Protein AF-A0A931VEQ5-F1 (afdb_monomer_lite)

Sequence (515 aa):
MERFIAGMHPSVLPKEAPDNIVVTPTMNRWKNGHGVGPLPTLLTTTQAALSREGIGQNTWMLVADASNQPDSSQLREDALGQMGQFEQPARMFFMTPETQAQVAQEIAERTGIRREIVNAILLNNGYASQRMKLDMVAGGLVLANGRSFGVLTADDDTEVREKAVFVKEDKLPIGLKRKPNSQTLFQEDLSDDAFETRPNRIGAFFEDLGKTVGEIRESDPGFRVTQTFKDTMHGELEHAREGQPAQFEVTHADEEDMPNADQARVIAKTATKHGVPDYRTVRIAYANFRLHFPEEEVPITSYPSGENKPFAFQKGNTNVDSAAFSRHSDDRTILLPWWYVSSLDISQANPLGTVNAHYRADNELLPVLLDVVAQKTGVQYLYMGGIDTQIYHNRARSGYRPGLHEQAAASLVGNIAALEASRRLSYDPQSGQFHMERVDEAIYEAPLGHAQSVYEELHGLMGVCNEEKGALDKARQVSTDPDQIAKIDLKVMQFADISRSIEQKLGGKDNYVGF

pLDDT: mean 75.64, std 14.81, range [25.3, 97.56]

Structure (mmCIF, N/CA/C/O backbone):
data_AF-A0A931VEQ5-F1
#
_entry.id   AF-A0A931VEQ5-F1
#
loop_
_atom_site.group_PDB
_atom_site.id
_atom_site.type_symbol
_atom_site.label_atom_id
_atom_site.label_alt_id
_atom_site.label_comp_id
_atom_site.label_asym_id
_atom_site.label_entity_id
_atom_site.label_seq_id
_atom_site.pdbx_PDB_ins_code
_atom_site.Cartn_x
_atom_site.Cartn_y
_atom_site.Cartn_z
_atom_site.occupancy
_atom_site.B_iso_or_equiv
_atom_site.auth_seq_id
_atom_site.auth_comp_id
_atom_site.auth_asym_id
_atom_site.auth_atom_id
_atom_site.pdbx_PDB_model_num
ATOM 1 N N . MET A 1 1 ? -5.923 39.665 2.874 1.00 29.75 1 MET A N 1
ATOM 2 C CA . MET A 1 1 ? -6.361 38.340 2.397 1.00 29.75 1 MET A CA 1
ATOM 3 C C . MET A 1 1 ? -5.094 37.530 2.195 1.00 29.75 1 MET A C 1
ATOM 5 O O . MET A 1 1 ? -4.386 37.737 1.216 1.00 29.75 1 MET A O 1
ATOM 9 N N . GLU A 1 2 ? -4.702 36.803 3.238 1.00 25.30 2 GLU A N 1
ATOM 10 C CA . GLU A 1 2 ? -3.407 36.124 3.329 1.00 25.30 2 GLU A CA 1
ATOM 11 C C . GLU A 1 2 ? -3.348 34.963 2.335 1.00 25.30 2 GLU A C 1
ATOM 13 O O . GLU A 1 2 ? -4.279 34.170 2.215 1.00 25.30 2 GLU A O 1
ATOM 18 N N . ARG A 1 3 ? -2.257 34.923 1.568 1.00 26.02 3 ARG A N 1
ATOM 19 C CA . ARG A 1 3 ? -1.963 33.894 0.573 1.00 26.02 3 ARG A CA 1
ATOM 20 C C . ARG A 1 3 ? -1.601 32.614 1.318 1.00 26.02 3 ARG A C 1
ATOM 22 O O . ARG A 1 3 ? -0.512 32.532 1.877 1.00 26.02 3 ARG A O 1
ATOM 29 N N . PHE A 1 4 ? -2.491 31.632 1.332 1.00 34.88 4 PHE A N 1
ATOM 30 C CA . PHE A 1 4 ? -2.165 30.312 1.862 1.00 34.88 4 PHE A CA 1
ATOM 31 C C . PHE A 1 4 ? -1.405 29.531 0.779 1.00 34.88 4 PHE A C 1
ATOM 33 O O . PHE A 1 4 ? -1.995 28.890 -0.084 1.00 34.88 4 PHE A O 1
ATOM 40 N N . ILE A 1 5 ? -0.077 29.665 0.772 1.00 40.09 5 ILE A N 1
ATOM 41 C CA . ILE A 1 5 ? 0.815 28.662 0.176 1.00 40.09 5 ILE A CA 1
ATOM 42 C C . ILE A 1 5 ? 0.744 27.451 1.110 1.00 40.09 5 ILE A C 1
ATOM 44 O O . ILE A 1 5 ? 0.724 27.643 2.327 1.00 40.09 5 ILE A O 1
ATOM 48 N N . ALA A 1 6 ? 0.656 26.236 0.559 1.00 40.50 6 ALA A N 1
ATOM 49 C CA . ALA A 1 6 ? 0.664 24.987 1.318 1.00 40.50 6 ALA A CA 1
ATOM 50 C C . ALA A 1 6 ? 1.651 25.076 2.498 1.00 40.50 6 ALA A C 1
ATOM 52 O O . ALA A 1 6 ? 2.837 25.338 2.300 1.00 40.50 6 ALA A O 1
ATOM 53 N N . GLY A 1 7 ? 1.111 24.978 3.717 1.00 41.19 7 GLY A N 1
ATOM 54 C CA . GLY A 1 7 ? 1.764 25.421 4.946 1.00 41.19 7 GLY A CA 1
ATOM 55 C C . GLY A 1 7 ? 3.203 24.930 5.092 1.00 41.19 7 GLY A C 1
ATOM 56 O O . GLY A 1 7 ? 3.471 23.732 5.042 1.00 41.19 7 GLY A O 1
ATOM 57 N N . MET A 1 8 ? 4.122 25.873 5.304 1.00 39.72 8 MET A N 1
ATOM 58 C CA . MET A 1 8 ? 5.509 25.587 5.653 1.00 39.72 8 MET A CA 1
ATOM 59 C C . MET A 1 8 ? 5.613 24.820 6.981 1.00 39.72 8 MET A C 1
ATOM 61 O O . MET A 1 8 ? 5.151 25.281 8.024 1.00 39.72 8 MET A O 1
ATOM 65 N N . HIS A 1 9 ? 6.278 23.666 6.885 1.00 56.09 9 HIS A N 1
ATOM 66 C CA . HIS A 1 9 ? 7.119 22.958 7.856 1.00 56.09 9 HIS A CA 1
ATOM 67 C C . HIS A 1 9 ? 7.232 23.537 9.282 1.00 56.09 9 HIS A C 1
ATOM 69 O O . HIS A 1 9 ? 8.084 24.395 9.530 1.00 56.09 9 HIS A O 1
ATOM 75 N N . PRO A 1 10 ? 6.571 22.950 10.293 1.00 47.09 10 PRO A N 1
ATOM 76 C CA . PRO A 1 10 ? 7.248 22.781 11.564 1.00 47.09 10 PRO A CA 1
ATOM 77 C C . PRO A 1 10 ? 8.293 21.663 11.416 1.00 47.09 10 PRO A C 1
ATOM 79 O O . PRO A 1 10 ? 7.994 20.567 10.949 1.00 47.09 10 PRO A O 1
ATOM 82 N N . SER A 1 11 ? 9.516 21.927 11.872 1.00 49.75 11 SER A N 1
ATOM 83 C CA . SER A 1 11 ? 10.541 20.909 12.163 1.00 49.75 11 SER A CA 1
ATOM 84 C C . SER A 1 11 ? 10.162 20.001 13.343 1.00 49.75 11 SER A C 1
ATOM 86 O O . SER A 1 11 ? 10.946 19.156 13.760 1.00 49.75 11 SER A O 1
ATOM 88 N N . VAL A 1 12 ? 8.974 20.208 13.914 1.00 55.84 12 VAL A N 1
ATOM 89 C CA . VAL A 1 12 ? 8.484 19.593 15.142 1.00 55.84 12 VAL A CA 1
ATOM 90 C C . VAL A 1 12 ? 7.266 18.757 14.792 1.00 55.84 12 VAL A C 1
ATOM 92 O O . VAL A 1 12 ? 6.316 19.263 14.185 1.00 55.84 12 VAL A O 1
ATOM 95 N N . LEU A 1 13 ? 7.282 17.491 15.206 1.00 59.69 13 LEU A N 1
ATOM 96 C CA . LEU A 1 13 ? 6.122 16.624 15.082 1.00 59.69 13 LEU A CA 1
ATOM 97 C C . LEU A 1 13 ? 4.977 17.246 15.896 1.00 59.69 13 LEU A C 1
ATOM 99 O O . LEU A 1 13 ? 5.152 17.490 17.099 1.00 59.69 13 LEU A O 1
ATOM 103 N N . PRO A 1 14 ? 3.814 17.552 15.295 1.00 63.94 14 PRO A N 1
ATOM 104 C CA . PRO A 1 14 ? 2.828 18.340 16.007 1.00 63.94 14 PRO A CA 1
ATOM 105 C C . PRO A 1 14 ? 2.303 17.570 17.220 1.00 63.94 14 PRO A C 1
ATOM 107 O O . PRO A 1 14 ? 2.314 16.338 17.269 1.00 63.94 14 PRO A O 1
ATOM 110 N N . LYS A 1 15 ? 1.914 18.321 18.251 1.00 66.94 15 LYS A N 1
ATOM 111 C CA . LYS A 1 15 ? 1.578 17.730 19.547 1.00 66.94 15 LYS A CA 1
ATOM 112 C C . LYS A 1 15 ? 0.273 16.942 19.475 1.00 66.94 15 LYS A C 1
ATOM 114 O O . LYS A 1 15 ? 0.277 15.801 19.905 1.00 66.94 15 LYS A O 1
ATOM 119 N N . GLU A 1 16 ? -0.764 17.507 18.856 1.00 72.69 16 GLU A N 1
ATOM 120 C CA . GLU A 1 16 ? -2.120 16.941 18.800 1.00 72.69 16 GLU A CA 1
ATOM 121 C C . GLU A 1 16 ? -2.425 16.307 17.442 1.00 72.69 16 GLU A C 1
ATOM 123 O O . GLU A 1 16 ? -2.555 17.031 16.460 1.00 72.69 16 GLU A O 1
ATOM 128 N N . ALA A 1 17 ? -2.553 14.981 17.386 1.00 72.06 17 ALA A N 1
ATOM 129 C CA . ALA A 1 17 ? -2.874 14.248 16.163 1.00 72.06 17 ALA A CA 1
ATOM 130 C C . ALA A 1 17 ? -4.287 14.579 15.624 1.00 72.06 17 ALA A C 1
ATOM 132 O O . ALA A 1 17 ? -5.203 14.823 16.417 1.00 72.06 17 ALA A O 1
ATOM 133 N N . PRO A 1 18 ? -4.473 14.575 14.291 1.00 85.88 18 PRO A N 1
ATOM 134 C CA . PRO A 1 18 ? -5.771 14.734 13.638 1.00 85.88 18 PRO A CA 1
ATOM 135 C C . PRO A 1 18 ? -6.585 13.430 13.723 1.00 85.88 18 PRO A C 1
ATOM 137 O O . PRO A 1 18 ? -6.071 12.406 14.171 1.00 85.88 18 PRO A O 1
ATOM 140 N N . ASP A 1 19 ? -7.822 13.441 13.221 1.00 88.81 19 ASP A N 1
ATOM 141 C CA . ASP A 1 19 ? -8.640 12.220 13.125 1.00 88.81 19 ASP A CA 1
ATOM 142 C C . ASP A 1 19 ? -8.055 11.223 12.107 1.00 88.81 19 ASP A C 1
ATOM 144 O O . ASP A 1 19 ? -8.193 10.009 12.267 1.00 88.81 19 ASP A O 1
ATOM 148 N N . ASN A 1 20 ? -7.381 11.739 11.067 1.00 92.25 20 ASN A N 1
ATOM 149 C CA . ASN A 1 20 ? -6.807 10.943 9.985 1.00 92.25 20 ASN A CA 1
ATOM 150 C C . ASN A 1 20 ? -5.383 11.379 9.620 1.00 92.25 20 ASN A C 1
ATOM 152 O O . ASN A 1 20 ? -5.074 12.569 9.519 1.00 92.25 20 ASN A O 1
ATOM 156 N N . ILE A 1 21 ? -4.518 10.414 9.322 1.00 90.25 21 ILE A N 1
ATOM 157 C CA . ILE A 1 21 ? -3.170 10.649 8.802 1.00 90.25 21 ILE A CA 1
ATOM 158 C C . ILE A 1 21 ? -3.006 9.870 7.500 1.00 90.25 21 ILE A C 1
ATOM 160 O O . ILE A 1 21 ? -3.196 8.660 7.466 1.00 90.25 21 ILE A O 1
ATOM 164 N N . VAL A 1 22 ? -2.605 10.546 6.431 1.00 91.44 22 VAL A N 1
ATOM 165 C CA . VAL A 1 22 ? -2.104 9.917 5.208 1.00 91.44 22 VAL A CA 1
ATOM 166 C C . VAL A 1 22 ? -0.584 9.913 5.268 1.00 91.44 22 VAL A C 1
ATOM 168 O O . VAL A 1 22 ? 0.025 10.953 5.508 1.00 91.44 22 VAL A O 1
ATOM 171 N N . VAL A 1 23 ? 0.049 8.769 5.053 1.00 88.44 23 VAL A N 1
ATOM 172 C CA . VAL A 1 23 ? 1.501 8.624 5.073 1.00 88.44 23 VAL A CA 1
ATOM 173 C C . VAL A 1 23 ? 2.017 8.122 3.728 1.00 88.44 23 VAL A C 1
ATOM 175 O O . VAL A 1 23 ? 1.437 7.212 3.142 1.00 88.44 23 VAL A O 1
ATOM 178 N N . THR A 1 24 ? 3.116 8.701 3.238 1.00 88.06 24 THR A N 1
ATOM 179 C CA . THR A 1 24 ? 3.759 8.267 1.985 1.00 88.06 24 THR A CA 1
ATOM 180 C C . THR A 1 24 ? 5.290 8.274 2.093 1.00 88.06 24 THR A C 1
ATOM 182 O O . THR A 1 24 ? 5.880 9.287 2.486 1.00 88.06 24 THR A O 1
ATOM 185 N N . PRO A 1 25 ? 5.978 7.163 1.769 1.00 83.81 25 PRO A N 1
ATOM 186 C CA . PRO A 1 25 ? 7.438 7.128 1.674 1.00 83.81 25 PRO A CA 1
ATOM 187 C C . PRO A 1 25 ? 7.892 7.744 0.347 1.00 83.81 25 PRO A C 1
ATOM 189 O O . PRO A 1 25 ? 7.160 7.665 -0.630 1.00 83.81 25 PRO A O 1
ATOM 192 N N . THR A 1 26 ? 9.107 8.287 0.253 1.00 80.75 26 THR A N 1
ATOM 193 C CA . THR A 1 26 ? 9.705 8.605 -1.049 1.00 80.75 26 THR A CA 1
ATOM 194 C C . THR A 1 26 ? 11.228 8.504 -1.076 1.00 80.75 26 THR A C 1
ATOM 196 O O . THR A 1 26 ? 11.918 8.727 -0.079 1.00 80.75 26 THR A O 1
ATOM 199 N N . MET A 1 27 ? 11.747 8.177 -2.261 1.00 75.31 27 MET A N 1
ATOM 200 C CA . MET A 1 27 ? 13.168 8.151 -2.612 1.00 75.31 27 MET A CA 1
ATOM 201 C C . MET A 1 27 ? 13.360 8.912 -3.927 1.00 75.31 27 MET A C 1
ATOM 203 O O . MET A 1 27 ? 13.564 8.307 -4.979 1.00 75.31 27 MET A O 1
ATOM 207 N N . ASN A 1 28 ? 13.280 10.244 -3.874 1.00 72.88 28 ASN A N 1
ATOM 208 C CA . ASN A 1 28 ? 13.557 11.136 -5.002 1.00 72.88 28 ASN A CA 1
ATOM 209 C C . ASN A 1 28 ? 12.562 11.058 -6.181 1.00 72.88 28 ASN A C 1
ATOM 211 O O . ASN A 1 28 ? 12.965 11.012 -7.342 1.00 72.88 28 ASN A O 1
ATOM 215 N N . ARG A 1 29 ? 11.249 11.083 -5.901 1.00 77.88 29 ARG A N 1
ATOM 216 C CA . ARG A 1 29 ? 10.181 11.101 -6.930 1.00 77.88 29 ARG A CA 1
ATOM 217 C C . ARG A 1 29 ? 9.516 12.470 -7.133 1.00 77.88 29 ARG A C 1
ATOM 219 O O . ARG A 1 29 ? 8.370 12.555 -7.570 1.00 77.88 29 ARG A O 1
ATOM 226 N N . TRP A 1 30 ? 10.245 13.544 -6.835 1.00 80.31 30 TRP A N 1
ATOM 227 C CA . TRP A 1 30 ? 9.771 14.931 -6.936 1.00 80.31 30 TRP A CA 1
ATOM 228 C C . TRP A 1 30 ? 9.597 15.429 -8.378 1.00 80.31 30 TRP A C 1
ATOM 230 O O . TRP A 1 30 ? 8.644 16.148 -8.671 1.00 80.31 30 TRP A O 1
ATOM 240 N N . LYS A 1 31 ? 10.483 15.027 -9.296 1.00 75.50 31 LYS A N 1
ATOM 241 C CA . LYS A 1 31 ? 10.405 15.348 -10.730 1.00 75.50 31 LYS A CA 1
ATOM 242 C C . LYS A 1 31 ? 10.518 14.076 -11.565 1.00 75.50 31 LYS A C 1
ATOM 244 O O . LYS A 1 31 ? 11.099 13.085 -11.127 1.00 75.50 31 LYS A O 1
ATOM 249 N N . ASN A 1 32 ? 9.977 14.114 -12.775 1.00 67.56 32 ASN A N 1
ATOM 250 C CA . ASN A 1 32 ? 10.317 13.171 -13.837 1.00 67.56 32 ASN A CA 1
ATOM 251 C C . ASN A 1 32 ? 11.046 13.934 -14.959 1.00 67.56 32 ASN A C 1
ATOM 253 O O . ASN A 1 32 ? 11.081 15.165 -14.954 1.00 67.56 32 ASN A O 1
ATOM 257 N N . GLY A 1 33 ? 11.640 13.229 -15.927 1.00 58.75 33 GLY A N 1
ATOM 258 C CA . GLY A 1 33 ? 12.367 13.846 -17.052 1.00 58.75 33 GLY A CA 1
ATOM 259 C C . GLY A 1 33 ? 11.542 14.812 -17.924 1.00 58.75 33 GLY A C 1
ATOM 260 O O . GLY A 1 33 ? 12.088 15.401 -18.853 1.00 58.75 33 GLY A O 1
ATOM 261 N N . HIS A 1 34 ? 10.250 14.988 -17.626 1.00 57.41 34 HIS A N 1
ATOM 262 C CA . HIS A 1 34 ? 9.291 15.809 -18.359 1.00 57.41 34 HIS A CA 1
ATOM 263 C C . HIS A 1 34 ? 8.546 16.836 -17.477 1.00 57.41 34 HIS A C 1
ATOM 265 O O . HIS A 1 34 ? 7.649 17.509 -17.979 1.00 57.41 34 HIS A O 1
ATOM 271 N N . GLY A 1 35 ? 8.895 16.990 -16.190 1.00 70.69 35 GLY A N 1
ATOM 272 C CA . GLY A 1 35 ? 8.219 17.911 -15.268 1.00 70.69 35 GLY A CA 1
ATOM 273 C C . GLY A 1 35 ? 7.919 17.309 -13.891 1.00 70.69 35 GLY A C 1
ATOM 274 O O . GLY A 1 35 ? 8.817 16.807 -13.211 1.00 70.69 35 GLY A O 1
ATOM 275 N N . VAL A 1 36 ? 6.662 17.426 -13.451 1.00 76.56 36 VAL A N 1
ATOM 276 C CA . VAL A 1 36 ? 6.178 17.000 -12.125 1.00 76.56 36 VAL A CA 1
ATOM 277 C C . VAL A 1 36 ? 6.292 15.484 -11.958 1.00 76.56 36 VAL A C 1
ATOM 279 O O . VAL A 1 36 ? 5.855 14.726 -12.820 1.00 76.56 36 VAL A O 1
ATOM 282 N N . GLY A 1 37 ? 6.891 15.035 -10.852 1.00 79.50 37 GLY A N 1
ATOM 283 C CA . GLY A 1 37 ? 7.086 13.614 -10.571 1.00 79.50 37 GLY A CA 1
ATOM 284 C C . GLY A 1 37 ? 5.845 12.890 -10.015 1.00 79.50 37 GLY A C 1
ATOM 285 O O . GLY A 1 37 ? 4.803 13.508 -9.769 1.00 79.50 37 GLY A O 1
ATOM 286 N N . PRO A 1 38 ? 5.954 11.569 -9.780 1.00 84.25 38 PRO A N 1
ATOM 287 C CA . PRO A 1 38 ? 4.880 10.759 -9.196 1.00 84.25 38 PRO A CA 1
ATOM 288 C C . PRO A 1 38 ? 4.423 11.225 -7.805 1.00 84.25 38 PRO A C 1
ATOM 290 O O . PRO A 1 38 ? 3.223 11.340 -7.568 1.00 84.25 38 PRO A O 1
ATOM 293 N N . LEU A 1 39 ? 5.351 11.599 -6.915 1.00 86.25 39 LEU A N 1
ATOM 294 C CA . LEU A 1 39 ? 4.993 12.004 -5.552 1.00 86.25 39 LEU A CA 1
ATOM 295 C C . LEU A 1 39 ? 4.109 13.264 -5.527 1.00 86.25 39 LEU A C 1
ATOM 297 O O . LEU A 1 39 ? 3.050 13.224 -4.907 1.00 86.25 39 LEU A O 1
ATOM 301 N N . PRO A 1 40 ? 4.453 14.382 -6.197 1.00 88.12 40 PRO A N 1
ATOM 302 C CA . PRO A 1 40 ? 3.549 15.531 -6.233 1.00 88.12 40 PRO A CA 1
ATOM 303 C C . PRO A 1 40 ? 2.182 15.219 -6.859 1.00 88.12 40 PRO A C 1
ATOM 305 O O . PRO A 1 40 ? 1.187 15.835 -6.477 1.00 88.12 40 PRO A O 1
ATOM 308 N N . THR A 1 41 ? 2.112 14.257 -7.786 1.00 88.56 41 THR A N 1
ATOM 309 C CA . THR A 1 41 ? 0.844 13.785 -8.367 1.00 88.56 41 THR A CA 1
ATOM 310 C C . THR A 1 41 ? -0.006 13.078 -7.310 1.00 88.56 41 THR A C 1
ATOM 312 O O . THR A 1 41 ? -1.176 13.431 -7.133 1.00 88.56 41 THR A O 1
ATOM 315 N N . LEU A 1 42 ? 0.585 12.166 -6.528 1.00 90.75 42 LEU A N 1
ATOM 316 C CA . LEU A 1 42 ? -0.069 11.563 -5.362 1.00 90.75 42 LEU A CA 1
ATOM 317 C C . LEU A 1 42 ? -0.570 12.637 -4.391 1.00 90.75 42 LEU A C 1
ATOM 319 O O . LEU A 1 42 ? -1.738 12.624 -4.000 1.00 90.75 42 LEU A O 1
ATOM 323 N N . LEU A 1 43 ? 0.301 13.578 -4.009 1.00 91.19 43 LEU A N 1
ATOM 324 C CA . LEU A 1 43 ? -0.033 14.624 -3.041 1.00 91.19 43 LEU A CA 1
ATOM 325 C C . LEU A 1 43 ? -1.200 15.485 -3.538 1.00 91.19 43 LEU A C 1
ATOM 327 O O . LEU A 1 43 ? -2.142 15.741 -2.793 1.00 91.19 43 LEU A O 1
ATOM 331 N N . THR A 1 44 ? -1.173 15.884 -4.810 1.00 91.81 44 THR A N 1
ATOM 332 C CA . THR A 1 44 ? -2.212 16.714 -5.438 1.00 91.81 44 THR A CA 1
ATOM 333 C C . THR A 1 44 ? -3.548 15.984 -5.510 1.00 91.81 44 THR A C 1
ATOM 335 O O . THR A 1 44 ? -4.575 16.534 -5.116 1.00 91.81 44 THR A O 1
ATOM 338 N N . THR A 1 45 ? -3.548 14.742 -5.994 1.00 93.19 45 THR A N 1
ATOM 339 C CA . THR A 1 45 ? -4.779 13.954 -6.162 1.00 93.19 45 THR A CA 1
ATOM 340 C C . THR A 1 45 ? -5.403 13.581 -4.817 1.00 93.19 45 THR A C 1
ATOM 342 O O . THR A 1 45 ? -6.619 13.678 -4.649 1.00 93.19 45 THR A O 1
ATOM 345 N N . THR A 1 46 ? -4.573 13.282 -3.817 1.00 93.75 46 THR A N 1
ATOM 346 C CA . THR A 1 46 ? -5.008 13.043 -2.437 1.00 93.75 46 THR A CA 1
ATOM 347 C C . THR A 1 46 ? -5.599 14.302 -1.803 1.00 93.75 46 THR A C 1
ATOM 349 O O . THR A 1 46 ? -6.706 14.248 -1.274 1.00 93.75 46 THR A O 1
ATOM 352 N N . GLN A 1 47 ? -4.924 15.454 -1.902 1.00 93.12 47 GLN A N 1
ATOM 353 C CA . GLN A 1 47 ? -5.447 16.735 -1.405 1.00 93.12 47 GLN A CA 1
ATOM 354 C C . GLN A 1 47 ? -6.788 17.100 -2.048 1.00 93.12 47 GLN A C 1
ATOM 356 O O . GLN A 1 47 ? -7.717 17.522 -1.354 1.00 93.12 47 GLN A O 1
ATOM 361 N N . ALA A 1 48 ? -6.912 16.893 -3.362 1.00 93.19 48 ALA A N 1
ATOM 362 C CA . ALA A 1 48 ? -8.154 17.115 -4.093 1.00 93.19 48 ALA A CA 1
ATOM 363 C C . ALA A 1 48 ? -9.283 16.210 -3.578 1.00 93.19 48 ALA A C 1
ATOM 365 O O . ALA A 1 48 ? -10.399 16.683 -3.366 1.00 93.19 48 ALA A O 1
ATOM 366 N N . ALA A 1 49 ? -8.998 14.923 -3.353 1.00 93.75 49 ALA A N 1
ATOM 367 C CA . ALA A 1 49 ? -9.971 13.972 -2.827 1.00 93.75 49 ALA A CA 1
ATOM 368 C C . ALA A 1 49 ? -10.410 14.322 -1.395 1.00 93.75 49 ALA A C 1
ATOM 370 O O . ALA A 1 49 ? -11.607 14.429 -1.135 1.00 93.75 49 ALA A O 1
ATOM 371 N N . LEU A 1 50 ? -9.457 14.603 -0.500 1.00 94.19 50 LEU A N 1
ATOM 372 C CA . LEU A 1 50 ? -9.731 15.008 0.884 1.00 94.19 50 LEU A CA 1
ATOM 373 C C . LEU A 1 50 ? -10.553 16.303 0.958 1.00 94.19 50 LEU A C 1
ATOM 375 O O . LEU A 1 50 ? -11.453 16.419 1.789 1.00 94.19 50 LEU A O 1
ATOM 379 N N . SER A 1 51 ? -10.255 17.267 0.084 1.00 92.25 51 SER A N 1
ATOM 380 C CA . SER A 1 51 ? -10.974 18.544 0.023 1.00 92.25 51 SER A CA 1
ATOM 381 C C . SER A 1 51 ? -12.394 18.373 -0.512 1.00 92.25 51 SER A C 1
ATOM 383 O O . SER A 1 51 ? -13.325 18.939 0.051 1.00 92.25 51 SER A O 1
ATOM 385 N N . ARG A 1 52 ? -12.579 17.560 -1.562 1.00 92.19 52 ARG A N 1
ATOM 386 C CA . ARG A 1 52 ? -13.900 17.261 -2.143 1.00 92.19 52 ARG A CA 1
ATOM 387 C C . ARG A 1 52 ? -14.833 16.588 -1.137 1.00 92.19 52 ARG A C 1
ATOM 389 O O . ARG A 1 52 ? -16.032 16.837 -1.161 1.00 92.19 52 ARG A O 1
ATOM 396 N N . GLU A 1 53 ? -14.285 15.744 -0.270 1.00 93.25 53 GLU A N 1
ATOM 397 C CA . GLU A 1 53 ? -15.044 15.053 0.777 1.00 93.25 53 GLU A CA 1
ATOM 398 C C . GLU A 1 53 ? -15.138 15.845 2.091 1.00 93.25 53 GLU A C 1
ATOM 400 O O . GLU A 1 53 ? -15.779 15.384 3.030 1.00 93.25 53 GLU A O 1
ATOM 405 N N . GLY A 1 54 ? -14.537 17.038 2.173 1.00 92.75 54 GLY A N 1
ATOM 406 C CA . GLY A 1 54 ? -14.622 17.905 3.354 1.00 92.75 54 GLY A CA 1
ATOM 407 C C . GLY A 1 54 ? -13.894 17.373 4.594 1.00 92.75 54 GLY A C 1
ATOM 408 O O . GLY A 1 54 ? -14.179 17.810 5.706 1.00 92.75 54 GLY A O 1
ATOM 409 N N . ILE A 1 55 ? -12.958 16.432 4.427 1.00 92.75 55 ILE A N 1
ATOM 410 C CA . ILE A 1 55 ? -12.198 15.810 5.530 1.00 92.75 55 ILE A CA 1
ATOM 411 C C . ILE A 1 55 ? -10.750 16.307 5.622 1.00 92.75 55 ILE A C 1
ATOM 413 O O . ILE A 1 55 ? -10.021 15.938 6.544 1.00 92.75 55 ILE A O 1
ATOM 417 N N . GLY A 1 56 ? -10.314 17.165 4.695 1.00 90.62 56 GLY A N 1
ATOM 418 C CA . GLY A 1 56 ? -8.930 17.637 4.636 1.00 90.62 56 GLY A CA 1
ATOM 419 C C . GLY A 1 56 ? -8.481 18.424 5.872 1.00 90.62 56 GLY A C 1
ATOM 420 O O . GLY A 1 56 ? -7.388 18.179 6.366 1.00 90.62 56 GLY A O 1
ATOM 421 N N . GLN A 1 57 ? -9.325 19.273 6.471 1.00 87.69 57 GLN A N 1
ATOM 422 C CA . GLN A 1 57 ? -8.947 20.032 7.681 1.00 87.69 57 GLN A CA 1
ATOM 423 C C . GLN A 1 57 ? -8.650 19.145 8.904 1.00 87.69 57 GLN A C 1
ATOM 425 O O . GLN A 1 57 ? -7.819 19.517 9.736 1.00 87.69 57 GLN A O 1
ATOM 430 N N . ASN A 1 58 ? -9.272 17.963 8.971 1.00 87.88 58 ASN A N 1
ATOM 431 C CA . ASN A 1 58 ? -9.050 16.948 10.006 1.00 87.88 58 ASN A CA 1
ATOM 432 C C . ASN A 1 58 ? -8.105 15.835 9.531 1.00 87.88 58 ASN A C 1
ATOM 434 O O . ASN A 1 58 ? -8.093 14.745 10.102 1.00 87.88 58 ASN A O 1
ATOM 438 N N . THR A 1 59 ? -7.324 16.093 8.480 1.00 90.69 59 THR A N 1
ATOM 439 C CA . THR A 1 59 ? -6.362 15.141 7.934 1.00 90.69 59 THR A CA 1
ATOM 440 C C . THR A 1 59 ? -4.978 15.767 7.859 1.00 90.69 59 THR A C 1
ATOM 442 O O . THR A 1 59 ? -4.806 16.923 7.460 1.00 90.69 59 THR A O 1
ATOM 445 N N . TRP A 1 60 ? -3.960 15.000 8.229 1.00 89.75 60 TRP A N 1
ATOM 446 C CA . TRP A 1 60 ? -2.571 15.343 7.934 1.00 89.75 60 TRP A CA 1
ATOM 447 C C . TRP A 1 60 ? -2.010 14.434 6.860 1.00 89.75 60 TRP A C 1
ATOM 449 O O . TRP A 1 60 ? -2.408 13.283 6.740 1.00 89.75 60 TRP A O 1
ATOM 459 N N . MET A 1 61 ? -1.042 14.944 6.114 1.00 89.25 61 MET A N 1
ATOM 460 C CA . MET A 1 61 ? -0.230 14.172 5.191 1.00 89.25 61 MET A CA 1
ATOM 461 C C . MET A 1 61 ? 1.219 14.211 5.667 1.00 89.25 61 MET A C 1
ATOM 463 O O . MET A 1 61 ? 1.802 15.286 5.785 1.00 89.25 61 MET A O 1
ATOM 467 N N . LEU A 1 62 ? 1.801 13.053 5.949 1.00 87.31 62 LEU A N 1
ATOM 468 C CA . LEU A 1 62 ? 3.184 12.908 6.379 1.00 87.31 62 LEU A CA 1
ATOM 469 C C . LEU A 1 62 ? 3.994 12.208 5.286 1.00 87.31 62 LEU A C 1
ATOM 471 O O . LEU A 1 62 ? 3.669 11.103 4.857 1.00 87.31 62 LEU A O 1
ATOM 475 N N . VAL A 1 63 ? 5.078 12.843 4.864 1.00 87.44 63 VAL A N 1
ATOM 476 C CA . VAL A 1 63 ? 5.966 12.350 3.813 1.00 87.44 63 VAL A CA 1
ATOM 477 C C . VAL A 1 63 ? 7.326 12.038 4.419 1.00 87.44 63 VAL A C 1
ATOM 479 O O . VAL A 1 63 ? 7.961 12.921 4.992 1.00 87.44 63 VAL A O 1
ATOM 482 N N . ALA A 1 64 ? 7.795 10.800 4.289 1.00 84.44 64 ALA A N 1
ATOM 483 C CA . ALA A 1 64 ? 9.156 10.432 4.669 1.00 84.44 64 ALA A CA 1
ATOM 484 C C . ALA A 1 64 ? 10.051 10.536 3.438 1.00 84.44 64 ALA A C 1
ATOM 486 O O . ALA A 1 64 ? 9.938 9.722 2.524 1.00 84.44 64 ALA A O 1
ATOM 487 N N . ASP A 1 65 ? 10.908 11.553 3.412 1.00 80.75 65 ASP A N 1
ATOM 488 C CA . ASP A 1 65 ? 11.737 11.883 2.260 1.00 80.75 65 ASP A CA 1
ATOM 489 C C . ASP A 1 65 ? 13.197 11.523 2.539 1.00 80.75 65 ASP A C 1
ATOM 491 O O . ASP A 1 65 ? 13.861 12.160 3.357 1.00 80.75 65 ASP A O 1
ATOM 495 N N . ALA A 1 66 ? 13.696 10.491 1.857 1.00 73.56 66 ALA A N 1
ATOM 496 C CA . ALA A 1 66 ? 15.104 10.095 1.898 1.00 73.56 66 ALA A CA 1
ATOM 497 C C . ALA A 1 66 ? 15.864 10.454 0.610 1.00 73.56 66 ALA A C 1
ATOM 499 O O . ALA A 1 66 ? 16.902 9.866 0.301 1.00 73.56 66 ALA A O 1
ATOM 500 N N . SER A 1 67 ? 15.372 11.441 -0.144 1.00 71.56 67 SER A N 1
ATOM 501 C CA . SER A 1 67 ? 16.084 11.986 -1.300 1.00 71.56 67 SER A CA 1
ATOM 502 C C . SER A 1 67 ? 17.453 12.528 -0.883 1.00 71.56 67 SER A C 1
ATOM 504 O O . SER A 1 67 ? 17.558 13.411 -0.036 1.00 71.56 67 SER A O 1
ATOM 506 N N . ASN A 1 68 ? 18.509 12.022 -1.515 1.00 63.72 68 ASN A N 1
ATOM 507 C CA . ASN A 1 68 ? 19.904 12.362 -1.223 1.00 63.72 68 ASN A CA 1
ATOM 508 C C . ASN A 1 68 ? 20.531 13.322 -2.253 1.00 63.72 68 ASN A C 1
ATOM 510 O O . ASN A 1 68 ? 21.753 13.459 -2.299 1.00 63.72 68 ASN A O 1
ATOM 514 N N . GLN A 1 69 ? 19.721 13.949 -3.113 1.00 64.62 69 GLN A N 1
ATOM 515 C CA . GLN A 1 69 ? 20.226 14.865 -4.136 1.00 64.62 69 GLN A CA 1
ATOM 516 C C . GLN A 1 69 ? 20.567 16.248 -3.553 1.00 64.62 69 GLN A C 1
ATOM 518 O O . GLN A 1 69 ? 19.831 16.715 -2.682 1.00 64.62 69 GLN A O 1
ATOM 523 N N . PRO A 1 70 ? 21.615 16.929 -4.068 1.00 50.62 70 PRO A N 1
ATOM 524 C CA . PRO A 1 70 ? 22.077 18.230 -3.566 1.00 50.62 70 PRO A CA 1
ATOM 525 C C . PRO A 1 70 ? 21.015 19.345 -3.527 1.00 50.62 70 PRO A C 1
ATOM 527 O O . PRO A 1 70 ? 21.171 20.282 -2.753 1.00 50.62 70 PRO A O 1
ATOM 530 N N . ASP A 1 71 ? 19.921 19.213 -4.289 1.00 63.47 71 ASP A N 1
ATOM 531 C CA . ASP A 1 71 ? 18.873 20.235 -4.443 1.00 63.47 71 ASP A CA 1
ATOM 532 C C . ASP A 1 71 ? 17.460 19.735 -4.073 1.00 63.47 71 ASP A C 1
ATOM 534 O O . ASP A 1 71 ? 16.458 20.309 -4.503 1.00 63.47 71 ASP A O 1
ATOM 538 N N . SER A 1 72 ? 17.336 18.655 -3.291 1.00 68.94 72 SER A N 1
ATOM 539 C CA . SER A 1 72 ? 16.033 18.041 -2.967 1.00 68.94 72 SER A CA 1
ATOM 540 C C . SER A 1 72 ? 15.021 19.024 -2.357 1.00 68.94 72 SER A C 1
ATOM 542 O O . SER A 1 72 ? 13.837 18.965 -2.684 1.00 68.94 72 SER A O 1
ATOM 544 N N . SER A 1 73 ? 15.479 19.981 -1.543 1.00 71.50 73 SER A N 1
ATOM 545 C CA . SER A 1 73 ? 14.627 21.034 -0.974 1.00 71.50 73 SER A CA 1
ATOM 546 C C . SER A 1 73 ? 14.065 21.984 -2.036 1.00 71.50 73 SER A C 1
ATOM 548 O O . SER A 1 73 ? 12.867 22.253 -2.014 1.00 71.50 73 SER A O 1
ATOM 550 N N . GLN A 1 74 ? 14.874 22.421 -3.008 1.00 75.81 74 GLN A N 1
ATOM 551 C CA . GLN A 1 74 ? 14.396 23.268 -4.107 1.00 75.81 74 GLN A CA 1
ATOM 552 C C . GLN A 1 74 ? 13.445 22.492 -5.025 1.00 75.81 74 GLN A C 1
ATOM 554 O O . GLN A 1 74 ? 12.406 23.006 -5.424 1.00 75.81 74 GLN A O 1
ATOM 559 N N . LEU A 1 75 ? 13.761 21.226 -5.326 1.00 75.44 75 LEU A N 1
ATOM 560 C CA . LEU A 1 75 ? 12.887 20.353 -6.114 1.00 75.44 75 LEU A CA 1
ATOM 561 C C . LEU A 1 75 ? 11.521 20.162 -5.447 1.00 75.44 75 LEU A C 1
ATOM 563 O O . LEU A 1 75 ? 10.498 20.200 -6.134 1.00 75.44 75 LEU A O 1
ATOM 567 N N . ARG A 1 76 ? 11.511 19.978 -4.122 1.00 80.50 76 ARG A N 1
ATOM 568 C CA . ARG A 1 76 ? 10.291 19.914 -3.318 1.00 80.50 76 ARG A CA 1
ATOM 569 C C . ARG A 1 76 ? 9.519 21.226 -3.396 1.00 80.50 76 ARG A C 1
ATOM 571 O O . ARG A 1 76 ? 8.341 21.196 -3.728 1.00 80.50 76 ARG A O 1
ATOM 578 N N . GLU A 1 77 ? 10.155 22.361 -3.124 1.00 79.81 77 GLU A N 1
ATOM 579 C CA . GLU A 1 77 ? 9.500 23.677 -3.161 1.00 79.81 77 GLU A CA 1
ATOM 580 C C . GLU A 1 77 ? 8.896 23.992 -4.537 1.00 79.81 77 GLU A C 1
ATOM 582 O O . GLU A 1 77 ? 7.728 24.376 -4.617 1.00 79.81 77 GLU A O 1
ATOM 587 N N . ASP A 1 78 ? 9.638 23.741 -5.619 1.00 77.69 78 ASP A N 1
ATOM 588 C CA . ASP A 1 78 ? 9.159 23.900 -6.996 1.00 77.69 78 ASP A CA 1
ATOM 589 C C . ASP A 1 78 ? 7.917 23.045 -7.275 1.00 77.69 78 ASP A C 1
ATOM 591 O O . ASP A 1 78 ? 6.987 23.487 -7.955 1.00 77.69 78 ASP A O 1
ATOM 595 N N . ALA A 1 79 ? 7.923 21.795 -6.806 1.00 77.38 79 ALA A N 1
ATOM 596 C CA . ALA A 1 79 ? 6.839 20.850 -7.034 1.00 77.38 79 ALA A CA 1
ATOM 597 C C . ALA A 1 79 ? 5.596 21.201 -6.207 1.00 77.38 79 ALA A C 1
ATOM 599 O O . ALA A 1 79 ? 4.482 21.165 -6.725 1.00 77.38 79 ALA A O 1
ATOM 600 N N . LEU A 1 80 ? 5.782 21.603 -4.946 1.00 79.62 80 LEU A N 1
ATOM 601 C CA . LEU A 1 80 ? 4.699 22.081 -4.085 1.00 79.62 80 LEU A CA 1
ATOM 602 C C . LEU A 1 80 ? 4.093 23.385 -4.618 1.00 79.62 80 LEU A C 1
ATOM 604 O O . LEU A 1 80 ? 2.880 23.563 -4.555 1.00 79.62 80 LEU A O 1
ATOM 608 N N . GLY A 1 81 ? 4.907 24.272 -5.200 1.00 76.88 81 GLY A N 1
ATOM 609 C CA . GLY A 1 81 ? 4.440 25.501 -5.848 1.00 76.88 81 GLY A CA 1
ATOM 610 C C . GLY A 1 81 ? 3.573 25.267 -7.091 1.00 76.88 81 GLY A C 1
ATOM 611 O O . GLY A 1 81 ? 2.842 26.167 -7.500 1.00 76.88 81 GLY A O 1
ATOM 612 N N . GLN A 1 82 ? 3.630 24.068 -7.677 1.00 77.94 82 GLN A N 1
ATOM 613 C CA . GLN A 1 82 ? 2.795 23.654 -8.809 1.00 77.94 82 GLN A CA 1
ATOM 614 C C . GLN A 1 82 ? 1.512 22.937 -8.377 1.00 77.94 82 GLN A C 1
ATOM 616 O O . GLN A 1 82 ? 0.651 22.673 -9.218 1.00 77.94 82 GLN A O 1
ATOM 621 N N . MET A 1 83 ? 1.359 22.628 -7.086 1.00 80.69 83 MET A N 1
ATOM 622 C CA . MET A 1 83 ? 0.112 22.071 -6.578 1.00 80.69 83 MET A CA 1
ATOM 623 C C . MET A 1 83 ? -1.006 23.113 -6.683 1.00 80.69 83 MET A C 1
ATOM 625 O O . MET A 1 83 ? -0.808 24.304 -6.433 1.00 80.69 83 MET A O 1
ATOM 629 N N . GLY A 1 84 ? -2.197 22.648 -7.063 1.00 74.50 84 GLY A N 1
ATOM 630 C CA . GLY A 1 84 ? -3.389 23.487 -7.136 1.00 74.50 84 GLY A CA 1
ATOM 631 C C . GLY A 1 84 ? -3.790 24.073 -5.779 1.00 74.50 84 GLY A C 1
ATOM 632 O O . GLY A 1 84 ? -3.300 23.673 -4.722 1.00 74.50 84 GLY A O 1
ATOM 633 N N . GLN A 1 85 ? -4.715 25.030 -5.809 1.00 80.06 85 GLN A N 1
ATOM 634 C CA . GLN A 1 85 ? -5.349 25.534 -4.593 1.00 80.06 85 GLN A CA 1
ATOM 635 C C . GLN A 1 85 ? -6.491 24.613 -4.174 1.00 80.06 85 GLN A C 1
ATOM 637 O O . GLN A 1 85 ? -7.261 24.142 -5.010 1.00 80.06 85 GLN A O 1
ATOM 642 N N . PHE A 1 86 ? -6.616 24.408 -2.868 1.00 84.94 86 PHE A N 1
ATOM 643 C CA . PHE A 1 86 ? -7.654 23.581 -2.271 1.00 84.94 86 PHE A CA 1
ATOM 644 C C . PHE A 1 86 ? -8.382 24.388 -1.195 1.00 84.94 86 PHE A C 1
ATOM 646 O O . PHE A 1 86 ? -7.746 25.136 -0.454 1.00 84.94 86 PHE A O 1
ATOM 653 N N . GLU A 1 87 ? -9.706 24.252 -1.103 1.00 82.00 87 GLU A N 1
ATOM 654 C CA . GLU A 1 87 ? -10.520 25.016 -0.143 1.00 82.00 87 GLU A CA 1
ATOM 655 C C . GLU A 1 87 ? -10.305 24.558 1.309 1.00 82.00 87 GLU A C 1
ATOM 657 O O . GLU A 1 87 ? -10.404 25.355 2.242 1.00 82.00 87 GLU A O 1
ATOM 662 N N . GLN A 1 88 ? -9.986 23.277 1.508 1.00 82.62 88 GLN A N 1
ATOM 663 C CA . GLN A 1 88 ? -9.826 22.648 2.819 1.00 82.62 88 GLN A CA 1
ATOM 664 C C . GLN A 1 88 ? -8.634 21.676 2.825 1.00 82.62 88 GLN A C 1
ATOM 666 O O . GLN A 1 88 ? -8.824 20.479 3.032 1.00 82.62 88 GLN A O 1
ATOM 671 N N . PRO A 1 89 ? -7.401 22.156 2.572 1.00 85.19 89 PRO A N 1
ATOM 672 C CA . PRO A 1 89 ? -6.255 21.276 2.402 1.00 85.19 89 PRO A CA 1
ATOM 673 C C . PRO A 1 89 ? -5.875 20.588 3.713 1.00 85.19 89 PRO A C 1
ATOM 675 O O . PRO A 1 89 ? -5.859 21.207 4.781 1.00 85.19 89 PRO A O 1
ATOM 678 N N . ALA A 1 90 ? -5.464 19.330 3.600 1.00 88.00 90 ALA A N 1
ATOM 679 C CA . ALA A 1 90 ? -4.737 18.636 4.646 1.00 88.00 90 ALA A CA 1
ATOM 680 C C . ALA A 1 90 ? -3.386 19.303 4.909 1.00 88.00 90 ALA A C 1
ATOM 682 O O . ALA A 1 90 ? -2.715 19.798 3.996 1.00 88.00 90 ALA A O 1
ATOM 683 N N . ARG A 1 91 ? -2.958 19.309 6.172 1.00 86.06 91 ARG A N 1
ATOM 684 C CA . ARG A 1 91 ? -1.639 19.842 6.545 1.00 86.06 91 ARG A CA 1
ATOM 685 C C . ARG A 1 91 ? -0.554 18.860 6.118 1.00 86.06 91 ARG A C 1
ATOM 687 O O . ARG A 1 91 ? -0.672 17.677 6.419 1.00 86.06 91 ARG A O 1
ATOM 694 N N . MET A 1 92 ? 0.495 19.341 5.453 1.00 85.50 92 MET A N 1
ATOM 695 C CA . MET A 1 92 ? 1.603 18.500 4.988 1.00 85.50 92 MET A CA 1
ATOM 696 C C . MET A 1 92 ? 2.831 18.639 5.891 1.00 85.50 92 MET A C 1
ATOM 698 O O . MET A 1 92 ? 3.222 19.748 6.251 1.00 85.50 92 MET A O 1
ATOM 702 N N . PHE A 1 93 ? 3.452 17.511 6.221 1.00 81.81 93 PHE A N 1
ATOM 703 C CA . PHE A 1 93 ? 4.667 17.415 7.023 1.00 81.81 93 PHE A CA 1
ATOM 704 C C . PHE A 1 93 ? 5.680 16.553 6.283 1.00 81.81 93 PHE A C 1
ATOM 706 O O . PHE A 1 93 ? 5.345 15.462 5.828 1.00 81.81 93 PHE A O 1
ATOM 713 N N . PHE A 1 94 ? 6.922 17.017 6.183 1.00 81.69 94 PHE A N 1
ATOM 714 C CA . PHE A 1 94 ? 7.983 16.273 5.511 1.00 81.69 94 PHE A CA 1
ATOM 715 C C . PHE A 1 94 ? 9.082 15.948 6.513 1.00 81.69 94 PHE A C 1
ATOM 717 O O . PHE A 1 94 ? 9.667 16.843 7.123 1.00 81.69 94 PHE A O 1
ATOM 724 N N . MET A 1 95 ? 9.365 14.661 6.658 1.00 80.75 95 MET A N 1
ATOM 725 C CA . MET A 1 95 ? 10.465 14.138 7.449 1.00 80.75 95 MET A CA 1
ATOM 726 C C . MET A 1 95 ? 11.688 13.975 6.543 1.00 80.75 95 MET A C 1
ATOM 728 O O . MET A 1 95 ? 11.900 12.932 5.924 1.00 80.75 95 MET A O 1
ATOM 732 N N . THR A 1 96 ? 12.465 15.049 6.452 1.00 76.62 96 THR A N 1
ATOM 733 C CA . THR A 1 96 ? 13.731 15.127 5.707 1.00 76.62 96 THR A CA 1
ATOM 734 C C . THR A 1 96 ? 14.902 14.568 6.521 1.00 76.62 96 THR A C 1
ATOM 736 O O . THR A 1 96 ? 14.784 14.466 7.748 1.00 76.62 96 THR A O 1
ATOM 739 N N . PRO A 1 97 ? 16.057 14.257 5.904 1.00 74.06 97 PRO A N 1
ATOM 740 C CA . PRO A 1 97 ? 17.245 13.816 6.637 1.00 74.06 97 PRO A CA 1
ATOM 741 C C . PRO A 1 97 ? 17.631 14.745 7.803 1.00 74.06 97 PRO A C 1
ATOM 743 O O . PRO A 1 97 ? 18.052 14.271 8.855 1.00 74.06 97 PRO A O 1
ATOM 746 N N . GLU A 1 98 ? 17.409 16.055 7.665 1.00 71.38 98 GLU A N 1
ATOM 747 C CA . GLU A 1 98 ? 17.698 17.059 8.698 1.00 71.38 98 GLU A CA 1
ATOM 748 C C . GLU A 1 98 ? 16.750 16.984 9.906 1.00 71.38 98 GLU A C 1
ATOM 750 O O . GLU A 1 98 ? 17.135 17.341 11.017 1.00 71.38 98 GLU A O 1
ATOM 755 N N . THR A 1 99 ? 15.511 16.523 9.710 1.00 74.44 99 THR A N 1
ATOM 756 C CA . THR A 1 99 ? 14.476 16.478 10.764 1.00 74.44 99 THR A CA 1
ATOM 757 C C . THR A 1 99 ? 14.360 15.104 11.425 1.00 74.44 99 THR A C 1
ATOM 759 O O . THR A 1 99 ? 13.880 15.001 12.554 1.00 74.44 99 THR A O 1
ATOM 762 N N . GLN A 1 100 ? 14.851 14.044 10.772 1.00 77.06 100 GLN A N 1
ATOM 763 C CA . GLN A 1 100 ? 14.739 12.658 11.244 1.00 77.06 100 GLN A CA 1
ATOM 764 C C . GLN A 1 100 ? 15.329 12.440 12.641 1.00 77.06 100 GLN A C 1
ATOM 766 O O . GLN A 1 100 ? 14.722 11.750 13.456 1.00 77.06 100 GLN A O 1
ATOM 771 N N . ALA A 1 101 ? 16.475 13.052 12.953 1.00 76.56 101 ALA A N 1
ATOM 772 C CA . ALA A 1 101 ? 17.101 12.916 14.269 1.00 76.56 101 ALA A CA 1
ATOM 773 C C . ALA A 1 101 ? 16.261 13.538 15.396 1.00 76.56 101 ALA A C 1
ATOM 775 O O . ALA A 1 101 ? 16.185 12.976 16.491 1.00 76.56 101 ALA A O 1
ATOM 776 N N . GLN A 1 102 ? 15.601 14.666 15.123 1.00 78.88 102 GLN A N 1
ATOM 777 C CA . GLN A 1 102 ? 14.703 15.307 16.080 1.00 78.88 102 GLN A CA 1
ATOM 778 C C . GLN A 1 102 ? 13.432 14.473 16.274 1.00 78.88 102 GLN A C 1
ATOM 780 O O . GLN A 1 102 ? 13.058 14.176 17.406 1.00 78.88 102 GLN A O 1
ATOM 785 N N . VAL A 1 103 ? 12.812 14.023 15.179 1.00 78.06 103 VAL A N 1
ATOM 786 C CA . VAL A 1 103 ? 11.627 13.151 15.218 1.00 78.06 103 VAL A CA 1
ATOM 787 C C . VAL A 1 103 ? 11.921 11.854 15.980 1.00 78.06 103 VAL A C 1
ATOM 789 O O . VAL A 1 103 ? 11.103 11.409 16.783 1.00 78.06 103 VAL A O 1
ATOM 792 N N . ALA A 1 104 ? 13.114 11.282 15.798 1.00 76.31 104 ALA A N 1
ATOM 793 C CA . ALA A 1 104 ? 13.548 10.096 16.525 1.00 76.31 104 ALA A CA 1
ATOM 794 C C . ALA A 1 104 ? 13.667 10.322 18.030 1.00 76.31 104 ALA A C 1
ATOM 796 O O . ALA A 1 104 ? 13.225 9.486 18.819 1.00 76.31 104 ALA A O 1
ATOM 797 N N . GLN A 1 105 ? 14.216 11.465 18.435 1.00 79.06 105 GLN A N 1
ATOM 798 C CA . GLN A 1 105 ? 14.252 11.833 19.842 1.00 79.06 105 GLN A CA 1
ATOM 799 C C . GLN A 1 105 ? 12.835 11.969 20.416 1.00 79.06 105 GLN A C 1
ATOM 801 O O . GLN A 1 105 ? 12.544 11.371 21.450 1.00 79.06 105 GLN A O 1
ATOM 806 N N . GLU A 1 106 ? 11.946 12.682 19.724 1.00 77.25 106 GLU A N 1
ATOM 807 C CA . GLU A 1 106 ? 10.573 12.891 20.189 1.00 77.25 106 GLU A CA 1
ATOM 808 C C . GLU A 1 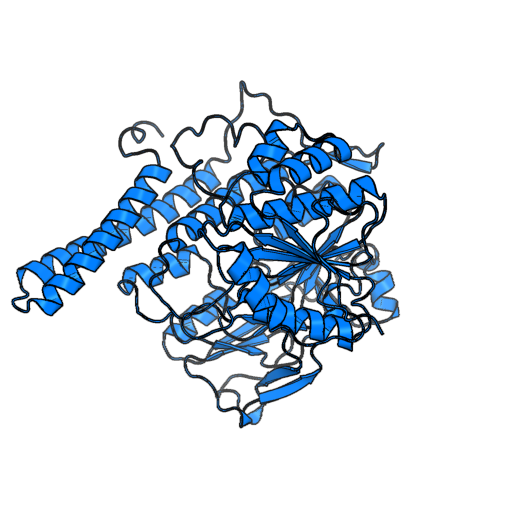106 ? 9.791 11.575 20.316 1.00 77.25 106 GLU A C 1
ATOM 810 O O . GLU A 1 106 ? 9.065 11.382 21.288 1.00 77.25 106 GLU A O 1
ATOM 815 N N . ILE A 1 107 ? 9.947 10.643 19.372 1.00 73.88 107 ILE A N 1
ATOM 816 C CA . ILE A 1 107 ? 9.284 9.332 19.434 1.00 73.88 107 ILE A CA 1
ATOM 817 C C . ILE A 1 107 ? 9.837 8.494 20.586 1.00 73.88 107 ILE A C 1
ATOM 819 O O . ILE A 1 107 ? 9.052 7.894 21.318 1.00 73.88 107 ILE A O 1
ATOM 823 N N . ALA A 1 108 ? 11.157 8.457 20.786 1.00 71.06 108 ALA A N 1
ATOM 824 C CA . ALA A 1 108 ? 11.752 7.711 21.895 1.00 71.06 108 ALA A CA 1
ATOM 825 C C . ALA A 1 108 ? 11.252 8.231 23.255 1.00 71.06 108 ALA A C 1
ATOM 827 O O . ALA A 1 108 ? 10.839 7.444 24.104 1.00 71.06 108 ALA A O 1
ATOM 828 N N . GLU A 1 109 ? 11.212 9.555 23.430 1.00 76.62 109 GLU A N 1
ATOM 829 C CA . GLU A 1 109 ? 10.702 10.202 24.644 1.00 76.62 109 GLU A CA 1
ATOM 830 C C . GLU A 1 109 ? 9.211 9.911 24.880 1.00 76.62 109 GLU A C 1
ATOM 832 O O . GLU A 1 109 ? 8.810 9.650 26.012 1.00 76.62 109 GLU A O 1
ATOM 837 N N . ARG A 1 110 ? 8.389 9.918 23.820 1.00 71.38 110 ARG A N 1
ATOM 838 C CA . ARG A 1 110 ? 6.931 9.713 23.913 1.00 71.38 110 ARG A CA 1
ATOM 839 C C . ARG A 1 110 ? 6.527 8.249 24.102 1.00 71.38 110 ARG A C 1
ATOM 841 O O . ARG A 1 110 ? 5.523 7.978 24.748 1.00 71.38 110 ARG A O 1
ATOM 848 N N . THR A 1 111 ? 7.267 7.315 23.511 1.00 63.78 111 THR A N 1
ATOM 849 C CA . THR A 1 111 ? 6.902 5.885 23.490 1.00 63.78 111 THR A CA 1
ATOM 850 C C . THR A 1 111 ? 7.617 5.057 24.553 1.00 63.78 111 THR A C 1
ATOM 852 O O . THR A 1 111 ? 7.194 3.940 24.839 1.00 63.78 111 THR A O 1
ATOM 855 N N . GLY A 1 112 ? 8.724 5.557 25.112 1.00 61.41 112 GLY A N 1
ATOM 856 C CA . GLY A 1 112 ? 9.587 4.786 26.009 1.00 61.41 112 GLY A CA 1
ATOM 857 C C . GLY A 1 112 ? 10.387 3.678 25.309 1.00 61.41 112 GLY A C 1
ATOM 858 O O . GLY A 1 112 ? 11.096 2.922 25.975 1.00 61.41 112 GLY A O 1
ATOM 859 N N . ILE A 1 113 ? 10.309 3.569 23.975 1.00 61.50 113 ILE A N 1
ATOM 860 C CA . ILE A 1 113 ? 11.139 2.648 23.193 1.00 61.50 113 ILE A CA 1
ATOM 861 C C . ILE A 1 113 ? 12.603 3.098 23.296 1.00 61.50 113 ILE A C 1
ATOM 863 O O . ILE A 1 113 ? 12.914 4.288 23.218 1.00 61.50 113 ILE A O 1
ATOM 867 N N . ARG A 1 114 ? 13.522 2.133 23.437 1.00 59.31 114 ARG A N 1
ATOM 868 C CA . ARG A 1 114 ? 14.970 2.390 23.477 1.00 59.31 114 ARG A CA 1
ATOM 869 C C . ARG A 1 114 ? 15.421 3.240 22.288 1.00 59.31 114 ARG A C 1
ATOM 871 O O . ARG A 1 114 ? 15.155 2.897 21.133 1.00 59.31 114 ARG A O 1
ATOM 878 N N . ARG A 1 115 ? 16.150 4.322 22.573 1.00 66.19 115 ARG A N 1
ATOM 879 C CA . ARG A 1 115 ? 16.581 5.316 21.579 1.00 66.19 115 ARG A CA 1
ATOM 880 C C . ARG A 1 115 ? 17.408 4.699 20.453 1.00 66.19 115 ARG A C 1
ATOM 882 O O . ARG A 1 115 ? 17.304 5.139 19.316 1.00 66.19 115 ARG A O 1
ATOM 889 N N . GLU A 1 116 ? 18.195 3.670 20.744 1.00 61.16 116 GLU A N 1
ATOM 890 C CA . GLU A 1 116 ? 19.022 2.962 19.765 1.00 61.16 116 GLU A CA 1
ATOM 891 C C . GLU A 1 116 ? 18.165 2.302 18.677 1.00 61.16 116 GLU A C 1
ATOM 893 O O . GLU A 1 116 ? 18.512 2.357 17.501 1.00 61.16 116 GLU A O 1
ATOM 898 N N . ILE A 1 117 ? 17.014 1.744 19.057 1.00 57.28 117 ILE A N 1
ATOM 899 C CA . ILE A 1 117 ? 16.065 1.095 18.141 1.00 57.28 117 ILE A CA 1
ATOM 900 C C . ILE A 1 117 ? 15.369 2.150 17.290 1.00 57.28 117 ILE A C 1
ATOM 902 O O . ILE A 1 117 ? 15.301 2.027 16.070 1.00 57.28 117 ILE A O 1
ATOM 906 N N . VAL A 1 118 ? 14.894 3.214 17.941 1.00 62.81 118 VAL A N 1
ATOM 907 C CA . VAL A 1 118 ? 14.227 4.330 17.270 1.00 62.81 118 VAL A CA 1
ATOM 908 C C . VAL A 1 118 ? 15.165 4.979 16.248 1.00 62.81 118 VAL A C 1
ATOM 910 O O . VAL A 1 118 ? 14.776 5.199 15.104 1.00 62.81 118 VAL A O 1
ATOM 913 N N . ASN A 1 119 ? 16.432 5.189 16.609 1.00 69.56 119 ASN A N 1
ATOM 914 C CA . ASN A 1 119 ? 17.459 5.691 15.699 1.00 69.56 119 ASN A CA 1
ATOM 915 C C . ASN A 1 119 ? 17.765 4.710 14.556 1.00 69.56 119 ASN A C 1
ATOM 917 O O . ASN A 1 119 ? 17.882 5.146 13.413 1.00 69.56 119 ASN A O 1
ATOM 921 N N . ALA A 1 120 ? 17.883 3.406 14.833 1.00 63.81 120 ALA A N 1
ATOM 922 C CA . ALA A 1 120 ? 18.176 2.398 13.810 1.00 63.81 120 ALA A CA 1
ATOM 923 C C . ALA A 1 120 ? 17.109 2.352 12.703 1.00 63.81 120 ALA A C 1
ATOM 925 O O . ALA A 1 120 ? 17.435 2.106 11.541 1.00 63.81 120 ALA A O 1
ATOM 926 N N . ILE A 1 121 ? 15.850 2.628 13.052 1.00 63.03 121 ILE A N 1
ATOM 927 C CA . ILE A 1 121 ? 14.740 2.680 12.097 1.00 63.03 121 ILE A CA 1
ATOM 928 C C . ILE A 1 121 ? 14.673 4.057 11.416 1.00 63.03 121 ILE A C 1
ATOM 930 O O . ILE A 1 121 ? 14.645 4.150 10.186 1.00 63.03 121 ILE A O 1
ATOM 934 N N . LEU A 1 122 ? 14.686 5.145 12.194 1.00 69.75 122 LEU A N 1
ATOM 935 C CA . LEU A 1 122 ? 14.402 6.493 11.690 1.00 69.75 122 LEU A CA 1
ATOM 936 C C . LEU A 1 122 ? 15.569 7.180 10.981 1.00 69.75 122 LEU A C 1
ATOM 938 O O . LEU A 1 122 ? 15.326 8.059 10.158 1.00 69.75 122 LEU A O 1
ATOM 942 N N . LEU A 1 123 ? 16.813 6.776 11.233 1.00 71.06 123 LEU A N 1
ATOM 943 C CA . LEU A 1 123 ? 17.991 7.351 10.569 1.00 71.06 123 LEU A CA 1
ATOM 944 C C . LEU A 1 123 ? 18.424 6.561 9.322 1.00 71.06 123 LEU A C 1
ATOM 946 O O . LEU A 1 123 ? 19.407 6.913 8.675 1.00 71.06 123 LEU A O 1
ATOM 950 N N . ASN A 1 124 ? 17.703 5.495 8.963 1.00 68.50 124 ASN A N 1
ATOM 951 C CA . ASN A 1 124 ? 18.029 4.656 7.812 1.00 68.50 124 ASN A CA 1
ATOM 952 C C . ASN A 1 124 ? 17.430 5.212 6.501 1.00 68.50 124 ASN A C 1
ATOM 954 O O . ASN A 1 124 ? 16.268 5.612 6.462 1.00 68.50 124 ASN A O 1
ATOM 958 N N . ASN A 1 125 ? 18.190 5.228 5.404 1.00 65.56 125 ASN A N 1
ATOM 959 C CA . ASN A 1 125 ? 17.832 5.932 4.162 1.00 65.56 125 ASN A CA 1
ATOM 960 C C . ASN A 1 125 ? 17.283 5.046 3.030 1.00 65.56 125 ASN A C 1
ATOM 962 O O . ASN A 1 125 ? 17.257 5.478 1.885 1.00 65.56 125 ASN A O 1
ATOM 966 N N . GLY A 1 126 ? 16.815 3.827 3.309 1.00 64.62 126 GLY A N 1
ATOM 967 C CA . GLY A 1 126 ? 16.144 3.010 2.287 1.00 64.62 126 GLY A CA 1
ATOM 968 C C . GLY A 1 126 ? 14.662 3.325 2.099 1.00 64.62 126 GLY A C 1
ATOM 969 O O . GLY A 1 126 ? 14.004 3.825 3.014 1.00 64.62 126 GLY A O 1
ATOM 970 N N . TYR A 1 127 ? 14.110 2.947 0.940 1.00 63.75 127 TYR A N 1
ATOM 971 C CA . TYR A 1 127 ? 12.675 3.082 0.643 1.00 63.75 127 TYR A CA 1
ATOM 972 C C . TYR A 1 127 ? 11.798 2.309 1.637 1.00 63.75 127 TYR A C 1
ATOM 974 O O . TYR A 1 127 ? 10.876 2.873 2.220 1.00 63.75 127 TYR A O 1
ATOM 982 N N . ALA A 1 128 ? 12.109 1.028 1.877 1.00 61.09 128 ALA A N 1
ATOM 983 C CA . ALA A 1 128 ? 11.350 0.218 2.831 1.00 61.09 128 ALA A CA 1
ATOM 984 C C . ALA A 1 128 ? 11.500 0.757 4.266 1.00 61.09 128 ALA A C 1
ATOM 986 O O . ALA A 1 128 ? 10.527 0.806 5.014 1.00 61.09 128 ALA A O 1
ATOM 987 N N . SER A 1 129 ? 12.676 1.303 4.603 1.00 67.12 129 SER A N 1
ATOM 988 C CA . SER A 1 129 ? 12.873 2.008 5.870 1.00 67.12 129 SER A CA 1
ATOM 989 C C . SER A 1 129 ? 11.942 3.214 5.996 1.00 67.12 129 SER A C 1
ATOM 991 O O . SER A 1 129 ? 11.352 3.368 7.056 1.00 67.12 129 SER A O 1
ATOM 993 N N . GLN A 1 130 ? 11.732 4.017 4.940 1.00 70.75 130 GLN A N 1
ATOM 994 C CA . GLN A 1 130 ? 10.838 5.188 4.992 1.00 70.75 130 GLN A CA 1
ATOM 995 C C . GLN A 1 130 ? 9.404 4.829 5.406 1.00 70.75 130 GLN A C 1
ATOM 997 O O . GLN A 1 130 ? 8.810 5.570 6.185 1.00 70.75 130 GLN A O 1
ATOM 1002 N N . ARG A 1 131 ? 8.862 3.687 4.959 1.00 71.75 131 ARG A N 1
ATOM 1003 C CA . ARG A 1 131 ? 7.541 3.211 5.414 1.00 71.75 131 ARG A CA 1
ATOM 1004 C C . ARG A 1 131 ? 7.517 2.935 6.907 1.00 71.75 131 ARG A C 1
ATOM 1006 O O . ARG A 1 131 ? 6.660 3.457 7.610 1.00 71.75 131 ARG A O 1
ATOM 1013 N N . MET A 1 132 ? 8.507 2.192 7.398 1.00 70.19 132 MET A N 1
ATOM 1014 C CA . MET A 1 132 ? 8.630 1.908 8.829 1.00 70.19 132 MET A CA 1
ATOM 1015 C C . MET A 1 132 ? 8.736 3.198 9.647 1.00 70.19 132 MET A C 1
ATOM 1017 O O . MET A 1 132 ? 8.154 3.291 10.724 1.00 70.19 132 MET A O 1
ATOM 1021 N N . LYS A 1 133 ? 9.424 4.227 9.130 1.00 76.94 133 LYS A N 1
ATOM 1022 C CA . LYS A 1 133 ? 9.501 5.522 9.816 1.00 76.94 133 LYS A CA 1
ATOM 1023 C C . LYS A 1 133 ? 8.136 6.173 9.980 1.00 76.94 133 LYS A C 1
ATOM 1025 O O . LYS A 1 133 ? 7.823 6.676 11.053 1.00 76.94 133 LYS A O 1
ATOM 1030 N N . LEU A 1 134 ? 7.334 6.177 8.921 1.00 78.19 134 LEU A N 1
ATOM 1031 C CA . LEU A 1 134 ? 5.993 6.756 8.936 1.00 78.19 134 LEU A CA 1
ATOM 1032 C C . LEU A 1 134 ? 5.082 6.034 9.925 1.00 78.19 134 LEU A C 1
ATOM 1034 O O . LEU A 1 134 ? 4.339 6.680 10.662 1.00 78.19 134 LEU A O 1
ATOM 1038 N N . ASP A 1 135 ? 5.203 4.711 9.987 1.00 73.06 135 ASP A N 1
ATOM 1039 C CA . ASP A 1 135 ? 4.471 3.877 10.933 1.00 73.06 135 ASP A CA 1
ATOM 1040 C C . ASP A 1 135 ? 4.878 4.184 12.381 1.00 73.06 135 ASP A C 1
ATOM 1042 O O . ASP A 1 135 ? 4.008 4.354 13.237 1.00 73.06 135 ASP A O 1
ATOM 1046 N N . MET A 1 136 ? 6.177 4.366 12.648 1.00 71.69 136 MET A N 1
ATOM 1047 C CA . MET A 1 136 ? 6.671 4.794 13.962 1.00 71.69 136 MET A CA 1
ATOM 1048 C C . MET A 1 136 ? 6.192 6.194 14.350 1.00 71.69 136 MET A C 1
ATOM 1050 O O . MET A 1 136 ? 5.846 6.425 15.508 1.00 71.69 136 MET A O 1
ATOM 1054 N N . VAL A 1 137 ? 6.169 7.134 13.403 1.00 75.88 137 VAL A N 1
ATOM 1055 C CA . VAL A 1 137 ? 5.681 8.495 13.652 1.00 75.88 137 VAL A CA 1
ATOM 1056 C C . VAL A 1 137 ? 4.192 8.475 13.983 1.00 75.88 137 VAL A C 1
ATOM 1058 O O . VAL A 1 137 ? 3.782 9.066 14.982 1.00 75.88 137 VAL A O 1
ATOM 1061 N N . ALA A 1 138 ? 3.391 7.757 13.193 1.00 75.06 138 ALA A N 1
ATOM 1062 C CA . ALA A 1 138 ? 1.974 7.573 13.470 1.00 75.06 138 ALA A CA 1
ATOM 1063 C C . ALA A 1 138 ? 1.758 6.901 14.839 1.00 75.06 138 ALA A C 1
ATOM 1065 O O . ALA A 1 138 ? 0.959 7.378 15.636 1.00 75.06 138 ALA A O 1
ATOM 1066 N N . GLY A 1 139 ? 2.521 5.863 15.185 1.00 72.31 139 GLY A N 1
ATOM 1067 C CA . GLY A 1 139 ? 2.409 5.222 16.498 1.00 72.31 139 GLY A CA 1
ATOM 1068 C C . GLY A 1 139 ? 2.786 6.128 17.671 1.00 72.31 139 GLY A C 1
ATOM 1069 O O . GLY A 1 139 ? 2.059 6.197 18.664 1.00 72.31 139 GLY A O 1
ATOM 1070 N N . GLY A 1 140 ? 3.874 6.891 17.538 1.00 72.81 140 GLY A N 1
ATOM 1071 C CA . GLY A 1 140 ? 4.280 7.882 18.536 1.00 72.81 140 GLY A CA 1
ATOM 1072 C C . GLY A 1 140 ? 3.230 8.976 18.753 1.00 72.81 140 GLY A C 1
ATOM 1073 O O . GLY A 1 140 ? 3.056 9.449 19.876 1.00 72.81 140 GLY A O 1
ATOM 1074 N N . LEU A 1 141 ? 2.489 9.346 17.703 1.00 75.31 141 LEU A N 1
ATOM 1075 C CA . LEU A 1 141 ? 1.380 10.295 17.787 1.00 75.31 141 LEU A CA 1
ATOM 1076 C C . LEU A 1 141 ? 0.158 9.737 18.533 1.00 75.31 141 LEU A C 1
ATOM 1078 O O . LEU A 1 141 ? -0.442 10.498 19.294 1.00 75.31 141 LEU A O 1
ATOM 1082 N N . VAL A 1 142 ? -0.202 8.453 18.364 1.00 73.31 142 VAL A N 1
ATOM 1083 C CA . VAL A 1 142 ? -1.295 7.833 19.150 1.00 73.31 142 VAL A CA 1
ATOM 1084 C C . VAL A 1 142 ? -0.940 7.850 20.625 1.00 73.31 142 VAL A C 1
ATOM 1086 O O . VAL A 1 142 ? -1.702 8.364 21.442 1.00 73.31 142 VAL A O 1
ATOM 1089 N N . LEU A 1 143 ? 0.237 7.314 20.958 1.00 70.50 143 LEU A N 1
ATOM 1090 C CA . LEU A 1 143 ? 0.662 7.135 22.345 1.00 70.50 143 LEU A CA 1
ATOM 1091 C C . LEU A 1 143 ? 0.777 8.472 23.083 1.00 70.50 143 LEU A C 1
ATOM 1093 O O . LEU A 1 143 ? 0.407 8.563 24.249 1.00 70.50 143 LEU A O 1
ATOM 1097 N N . ALA A 1 144 ? 1.224 9.526 22.396 1.00 69.88 144 ALA A N 1
ATOM 1098 C CA . ALA A 1 144 ? 1.334 10.856 22.988 1.00 69.88 144 ALA A CA 1
ATOM 1099 C C . ALA A 1 144 ? -0.021 11.533 23.246 1.00 69.88 144 ALA A C 1
ATOM 1101 O O . ALA A 1 144 ? -0.133 12.322 24.181 1.00 69.88 144 ALA A O 1
ATOM 1102 N N . ASN A 1 145 ? -1.029 11.259 22.415 1.00 72.94 145 ASN A N 1
ATOM 1103 C CA . ASN A 1 145 ? -2.318 11.949 22.480 1.00 72.94 145 ASN A CA 1
ATOM 1104 C C . ASN A 1 145 ? -3.402 11.164 23.213 1.00 72.94 145 ASN A C 1
ATOM 1106 O O . ASN A 1 145 ? -4.404 11.755 23.609 1.00 72.94 145 ASN A O 1
ATOM 1110 N N . GLY A 1 146 ? -3.238 9.847 23.367 1.00 71.81 146 GLY A N 1
ATOM 1111 C CA . GLY A 1 146 ? -4.269 8.975 23.929 1.00 71.81 146 GLY A CA 1
ATOM 1112 C C . GLY A 1 146 ? -5.562 8.962 23.104 1.00 71.81 146 GLY A C 1
ATOM 1113 O O . GLY A 1 146 ? -6.630 8.689 23.646 1.00 71.81 146 GLY A O 1
ATOM 1114 N N . ARG A 1 147 ? -5.487 9.305 21.810 1.00 78.94 147 ARG A N 1
ATOM 1115 C CA . ARG A 1 147 ? -6.624 9.333 20.877 1.00 78.94 147 ARG A CA 1
ATOM 1116 C C . ARG A 1 147 ? -6.410 8.313 19.772 1.00 78.94 147 ARG A C 1
ATOM 1118 O O . ARG A 1 147 ? -5.278 8.124 19.331 1.00 78.94 147 ARG A O 1
ATOM 1125 N N . SER A 1 148 ? -7.499 7.703 19.317 1.00 84.56 148 SER A N 1
ATOM 1126 C CA . SER A 1 148 ? -7.479 6.835 18.148 1.00 84.56 148 SER A CA 1
ATOM 1127 C C . SER A 1 148 ? -7.603 7.638 16.855 1.00 84.56 148 SER A C 1
ATOM 1129 O O . SER A 1 148 ? -8.247 8.687 16.827 1.00 84.56 148 SER A O 1
ATOM 1131 N N . PHE A 1 149 ? -6.982 7.151 15.784 1.00 86.81 149 PHE A N 1
ATOM 1132 C CA . PHE A 1 149 ? -7.089 7.748 14.453 1.00 86.81 149 PHE A CA 1
ATOM 1133 C C . PHE A 1 149 ? -6.926 6.719 13.336 1.00 86.81 149 PHE A C 1
ATOM 1135 O O . PHE A 1 149 ? -6.421 5.610 13.538 1.00 86.81 149 PHE A O 1
ATOM 1142 N N . GLY A 1 150 ? -7.368 7.096 12.137 1.00 89.19 150 GLY A N 1
ATOM 1143 C CA . GLY A 1 150 ? -7.137 6.333 10.917 1.00 89.19 150 GLY A CA 1
ATOM 1144 C C . GLY A 1 150 ? -5.797 6.697 10.282 1.00 89.19 150 GLY A C 1
ATOM 1145 O O . GLY A 1 150 ? -5.469 7.873 10.142 1.00 89.19 150 GLY A O 1
ATOM 1146 N N . VAL A 1 151 ? -5.018 5.700 9.870 1.00 88.44 151 VAL A N 1
ATOM 1147 C CA . VAL A 1 151 ? -3.773 5.912 9.117 1.00 88.44 151 VAL A CA 1
ATOM 1148 C C . VAL A 1 151 ? -3.907 5.266 7.752 1.00 88.44 151 VAL A C 1
ATOM 1150 O O . VAL A 1 151 ? -4.082 4.057 7.697 1.00 88.44 151 VAL A O 1
ATOM 1153 N N . LEU A 1 152 ? -3.816 6.043 6.676 1.00 89.62 152 LEU A N 1
ATOM 1154 C CA . LEU A 1 152 ? -3.736 5.566 5.295 1.00 89.62 152 LEU A CA 1
ATOM 1155 C C . LEU A 1 152 ? -2.280 5.609 4.838 1.00 89.62 152 LEU A C 1
ATOM 1157 O O . LEU A 1 152 ? -1.712 6.687 4.716 1.00 89.62 152 LEU A O 1
ATOM 1161 N N . THR A 1 153 ? -1.690 4.460 4.543 1.00 86.25 153 THR A N 1
ATOM 1162 C CA . THR A 1 153 ? -0.387 4.369 3.880 1.00 86.25 153 THR A CA 1
ATOM 1163 C C . THR A 1 153 ? -0.605 4.274 2.379 1.00 86.25 153 THR A C 1
ATOM 1165 O O . THR A 1 153 ? -1.375 3.421 1.949 1.00 86.25 153 THR A O 1
ATOM 1168 N N . ALA A 1 154 ? 0.065 5.119 1.597 1.00 86.94 154 ALA A N 1
ATOM 1169 C CA . ALA A 1 154 ? 0.027 5.098 0.136 1.00 86.94 154 ALA A CA 1
ATOM 1170 C C . ALA A 1 154 ? 1.438 5.201 -0.459 1.00 86.94 154 ALA A C 1
ATOM 1172 O O . ALA A 1 154 ? 2.295 5.909 0.073 1.00 86.94 154 ALA A O 1
ATOM 1173 N N . ASP A 1 155 ? 1.675 4.501 -1.563 1.00 83.12 155 ASP A N 1
ATOM 1174 C CA . ASP A 1 155 ? 2.953 4.510 -2.276 1.00 83.12 155 ASP A CA 1
ATOM 1175 C C . ASP A 1 155 ? 3.105 5.781 -3.110 1.00 83.12 155 ASP A C 1
ATOM 1177 O O . ASP A 1 155 ? 2.157 6.224 -3.753 1.00 83.12 155 ASP A O 1
ATOM 1181 N N . ASP A 1 156 ? 4.319 6.321 -3.202 1.00 82.75 156 ASP A N 1
ATOM 1182 C CA . ASP A 1 156 ? 4.623 7.547 -3.954 1.00 82.75 156 ASP A CA 1
ATOM 1183 C C . ASP A 1 156 ? 4.520 7.440 -5.486 1.00 82.75 156 ASP A C 1
ATOM 1185 O O . ASP A 1 156 ? 4.818 8.409 -6.181 1.00 82.75 156 ASP A O 1
ATOM 1189 N N . ASP A 1 157 ? 4.107 6.291 -6.023 1.00 82.25 157 ASP A N 1
ATOM 1190 C CA . ASP A 1 157 ? 3.712 6.088 -7.426 1.00 82.25 157 ASP A CA 1
ATOM 1191 C C . ASP A 1 157 ? 2.228 5.732 -7.600 1.00 82.25 157 ASP A C 1
ATOM 1193 O O . ASP A 1 157 ? 1.821 5.205 -8.641 1.00 82.25 157 ASP A O 1
ATOM 1197 N N . THR A 1 158 ? 1.405 6.042 -6.602 1.00 87.62 158 THR A N 1
ATOM 1198 C CA . THR A 1 158 ? -0.048 5.894 -6.684 1.00 87.62 158 THR A CA 1
ATOM 1199 C C . THR A 1 158 ? -0.753 7.230 -6.877 1.00 87.62 158 THR A C 1
ATOM 1201 O O . THR A 1 158 ? -0.192 8.299 -6.649 1.00 87.62 158 THR A O 1
ATOM 1204 N N . GLU A 1 159 ? -2.005 7.186 -7.317 1.00 90.88 159 GLU A N 1
ATOM 1205 C CA . GLU A 1 159 ? -2.856 8.369 -7.386 1.00 90.88 159 GLU A CA 1
ATOM 1206 C C . GLU A 1 159 ? -4.313 8.051 -7.039 1.00 90.88 159 GLU A C 1
ATOM 1208 O O . GLU A 1 159 ? -4.843 6.979 -7.353 1.00 90.88 159 GLU A O 1
ATOM 1213 N N . VAL A 1 160 ? -4.977 9.030 -6.420 1.00 91.94 160 VAL A N 1
ATOM 1214 C CA . VAL A 1 160 ? -6.408 8.979 -6.098 1.00 91.94 160 VAL A CA 1
ATOM 1215 C C . VAL A 1 160 ? -7.160 9.839 -7.105 1.00 91.94 160 VAL A C 1
ATOM 1217 O O . VAL A 1 160 ? -7.489 10.999 -6.849 1.00 91.94 160 VAL A O 1
ATOM 1220 N N . ARG A 1 161 ? -7.404 9.291 -8.300 1.00 91.06 161 ARG A N 1
ATOM 1221 C CA . ARG A 1 161 ? -8.125 10.016 -9.361 1.00 91.06 161 ARG A CA 1
ATOM 1222 C C . ARG A 1 161 ? -9.497 10.475 -8.882 1.00 91.06 161 ARG A C 1
ATOM 1224 O O . ARG A 1 161 ? -10.120 9.812 -8.062 1.00 91.06 161 ARG A O 1
ATOM 1231 N N . GLU A 1 162 ? -10.004 11.564 -9.457 1.00 92.50 162 GLU A N 1
ATOM 1232 C CA . GLU A 1 162 ? -11.356 12.071 -9.175 1.00 92.50 162 GLU A CA 1
ATOM 1233 C C . GLU A 1 162 ? -12.444 11.024 -9.457 1.00 92.50 162 GLU A C 1
ATOM 1235 O O . GLU A 1 162 ? -13.447 10.949 -8.745 1.00 92.50 162 GLU A O 1
ATOM 1240 N N . LYS A 1 163 ? -12.222 10.199 -10.484 1.00 92.38 163 LYS A N 1
ATOM 1241 C CA . LYS A 1 163 ? -13.151 9.169 -10.931 1.00 92.38 163 LYS A CA 1
ATOM 1242 C C . LYS A 1 163 ? -12.531 7.781 -10.814 1.00 92.38 163 LYS A C 1
ATOM 1244 O O . LYS A 1 163 ? -11.420 7.560 -11.292 1.00 92.38 163 LYS A O 1
ATOM 1249 N N . ALA A 1 164 ? -13.280 6.865 -10.215 1.00 90.19 164 ALA A N 1
ATOM 1250 C CA . ALA A 1 164 ? -13.050 5.429 -10.293 1.00 90.19 164 ALA A CA 1
ATOM 1251 C C . ALA A 1 164 ? -13.601 4.910 -11.629 1.00 90.19 164 ALA A C 1
ATOM 1253 O O . ALA A 1 164 ? -14.627 5.414 -12.100 1.00 90.19 164 ALA A O 1
ATOM 1254 N N . VAL A 1 165 ? -12.932 3.933 -12.240 1.00 89.38 165 VAL A N 1
ATOM 1255 C CA . VAL A 1 165 ? -13.267 3.403 -13.569 1.00 89.38 165 VAL A CA 1
ATOM 1256 C C . VAL A 1 165 ? -13.548 1.905 -13.524 1.00 89.38 165 VAL A C 1
ATOM 1258 O O . VAL A 1 165 ? -12.943 1.168 -12.748 1.00 89.38 165 VAL A O 1
ATOM 1261 N N . PHE A 1 166 ? -14.463 1.448 -14.369 1.00 89.25 166 PHE A N 1
ATOM 1262 C CA . PHE A 1 166 ? -14.823 0.037 -14.501 1.00 89.25 166 PHE A CA 1
ATOM 1263 C C . PHE A 1 166 ? -14.973 -0.303 -15.973 1.00 89.25 166 PHE A C 1
ATOM 1265 O O . PHE A 1 166 ? -15.406 0.540 -16.761 1.00 89.25 166 PHE A O 1
ATOM 1272 N N . VAL A 1 167 ? -14.633 -1.532 -16.350 1.00 89.69 167 VAL A N 1
ATOM 1273 C CA . VAL A 1 167 ? -14.856 -2.006 -17.718 1.00 89.69 167 VAL A CA 1
ATOM 1274 C C . VAL A 1 167 ? -16.357 -2.189 -17.936 1.00 89.69 167 VAL A C 1
ATOM 1276 O O . VAL A 1 167 ? -17.032 -2.839 -17.136 1.00 89.69 167 VAL A O 1
ATOM 1279 N N . LYS A 1 168 ? -16.893 -1.619 -19.018 1.00 90.75 168 LYS A N 1
ATOM 1280 C CA . LYS A 1 168 ? -18.286 -1.849 -19.414 1.00 90.75 168 LYS A CA 1
ATOM 1281 C C . LYS A 1 168 ? -18.492 -3.317 -19.767 1.00 90.75 168 LYS A C 1
ATOM 1283 O O . LYS A 1 168 ? -17.631 -3.954 -20.370 1.00 90.75 168 LYS A O 1
ATOM 1288 N N . GLU A 1 169 ? -19.661 -3.846 -19.430 1.00 89.62 169 GLU A N 1
ATOM 1289 C CA . GLU A 1 169 ? -19.957 -5.271 -19.597 1.00 89.62 169 GLU A CA 1
ATOM 1290 C C . GLU A 1 169 ? -19.853 -5.738 -21.059 1.00 89.62 169 GLU A C 1
ATOM 1292 O O . GLU A 1 169 ? -19.326 -6.814 -21.321 1.00 89.62 169 GLU A O 1
ATOM 1297 N N . ASP A 1 170 ? -20.265 -4.906 -22.019 1.00 89.38 170 ASP A N 1
ATOM 1298 C CA . ASP A 1 170 ? -20.188 -5.183 -23.460 1.00 89.38 170 ASP A CA 1
ATOM 1299 C C . ASP A 1 170 ? -18.763 -5.104 -24.037 1.00 89.38 170 ASP A C 1
ATOM 1301 O O . ASP A 1 170 ? -18.541 -5.453 -25.197 1.00 89.38 170 ASP A O 1
ATOM 1305 N N . LYS A 1 171 ? -17.799 -4.641 -23.236 1.00 89.44 171 LYS A N 1
ATOM 1306 C CA . LYS A 1 171 ? -16.389 -4.464 -23.606 1.00 89.44 171 LYS A CA 1
ATOM 1307 C C . LYS A 1 171 ? -15.488 -5.516 -22.959 1.00 89.44 171 LYS A C 1
ATOM 1309 O O . LYS A 1 171 ? -14.295 -5.559 -23.256 1.00 89.44 171 LYS A O 1
ATOM 1314 N N . LEU A 1 172 ? -16.043 -6.373 -22.099 1.00 88.50 172 LEU A N 1
ATOM 1315 C CA . LEU A 1 172 ? -15.315 -7.500 -21.530 1.00 88.50 172 LEU A CA 1
ATOM 1316 C C . LEU A 1 172 ? -15.024 -8.565 -22.608 1.00 88.50 172 LEU A C 1
ATOM 1318 O O . LEU A 1 172 ? -15.891 -8.864 -23.433 1.00 88.50 172 LEU A O 1
ATOM 1322 N N . PRO A 1 173 ? -13.823 -9.172 -22.600 1.00 84.94 173 PRO A N 1
ATOM 1323 C CA . PRO A 1 173 ? -13.478 -10.286 -23.476 1.00 84.94 173 PRO A CA 1
ATOM 1324 C C . PRO A 1 173 ? -14.473 -11.449 -23.405 1.00 84.94 173 PRO A C 1
ATOM 1326 O O . PRO A 1 173 ? -15.064 -11.728 -22.359 1.00 84.94 173 PRO A O 1
ATOM 1329 N N . ILE A 1 174 ? -14.612 -12.179 -24.519 1.00 84.75 174 ILE A N 1
ATOM 1330 C CA . ILE A 1 174 ? -15.480 -13.362 -24.599 1.00 84.75 174 ILE A CA 1
ATOM 1331 C C . ILE A 1 174 ? -15.093 -14.358 -23.499 1.00 84.75 174 ILE A C 1
ATOM 1333 O O . ILE A 1 174 ? -13.943 -14.772 -23.401 1.00 84.75 174 ILE A O 1
ATOM 1337 N N . GLY A 1 175 ? -16.080 -14.767 -22.700 1.00 84.50 175 GLY A N 1
ATOM 1338 C CA . GLY A 1 175 ? -15.900 -15.714 -21.595 1.00 84.50 175 GLY A CA 1
ATOM 1339 C C . GLY A 1 175 ? -15.720 -15.058 -20.225 1.00 84.50 175 GLY A C 1
ATOM 1340 O O . GLY A 1 175 ? -15.932 -15.730 -19.216 1.00 84.50 175 GLY A O 1
ATOM 1341 N N . LEU A 1 176 ? -15.430 -13.755 -20.173 1.00 89.44 176 LEU A N 1
ATOM 1342 C CA . LEU A 1 176 ? -15.375 -12.984 -18.931 1.00 89.44 176 LEU A CA 1
ATOM 1343 C C . LEU A 1 176 ? -16.732 -12.338 -18.631 1.00 89.44 176 LEU A C 1
ATOM 1345 O O . LEU A 1 176 ? -17.550 -12.121 -19.526 1.00 89.44 176 LEU A O 1
ATOM 1349 N N . LYS A 1 177 ? -17.004 -12.068 -17.351 1.00 90.25 177 LYS A N 1
ATOM 1350 C CA . LYS A 1 177 ? -18.277 -11.482 -16.898 1.00 90.25 177 LYS A CA 1
ATOM 1351 C C . LYS A 1 177 ? -18.038 -10.393 -15.874 1.00 90.25 177 LYS A C 1
ATOM 1353 O O . LYS A 1 177 ? -17.142 -10.526 -15.048 1.00 90.25 177 LYS A O 1
ATOM 1358 N N . ARG A 1 178 ? -18.898 -9.376 -15.853 1.00 91.06 178 ARG A N 1
ATOM 1359 C CA . ARG A 1 178 ? -18.919 -8.380 -14.780 1.00 91.06 178 ARG A CA 1
ATOM 1360 C C . ARG A 1 178 ? -19.197 -9.072 -13.447 1.00 91.06 178 ARG A C 1
ATOM 1362 O O . ARG A 1 178 ? -20.256 -9.676 -13.269 1.00 91.06 178 ARG A O 1
ATOM 1369 N N . LYS A 1 179 ? -18.250 -8.990 -12.511 1.00 89.25 179 LYS A N 1
ATOM 1370 C CA . LYS A 1 179 ? -18.360 -9.618 -11.187 1.00 89.25 179 LYS A CA 1
ATOM 1371 C C . LYS A 1 179 ? -17.913 -8.673 -10.071 1.00 89.25 179 LYS A C 1
ATOM 1373 O O . LYS A 1 179 ? -16.951 -7.927 -10.270 1.00 89.25 179 LYS A O 1
ATOM 1378 N N . PRO A 1 180 ? -18.558 -8.707 -8.893 1.00 86.94 180 PRO A N 1
ATOM 1379 C CA . PRO A 1 180 ? -18.099 -7.919 -7.761 1.00 86.94 180 PRO A CA 1
ATOM 1380 C C . PRO A 1 180 ? -16.679 -8.274 -7.316 1.00 86.94 180 PRO A C 1
ATOM 1382 O O . PRO A 1 180 ? -16.287 -9.431 -7.426 1.00 86.94 180 PRO A O 1
ATOM 1385 N N . ASN A 1 181 ? -15.929 -7.295 -6.798 1.00 86.75 181 ASN A N 1
ATOM 1386 C CA . ASN A 1 181 ? -14.576 -7.494 -6.241 1.00 86.75 181 ASN A CA 1
ATOM 1387 C C . ASN A 1 181 ? -13.618 -8.275 -7.167 1.00 86.75 181 ASN A C 1
ATOM 1389 O O . ASN A 1 181 ? -12.793 -9.070 -6.713 1.00 86.75 181 ASN A O 1
ATOM 1393 N N . SER A 1 182 ? -13.738 -8.070 -8.479 1.00 88.56 182 SER A N 1
ATOM 1394 C CA . SER A 1 182 ? -12.924 -8.748 -9.489 1.00 88.56 182 SER A CA 1
ATOM 1395 C C . SER A 1 182 ? -12.320 -7.741 -10.459 1.00 88.56 182 SER A C 1
ATOM 1397 O O . SER A 1 182 ? -12.898 -6.677 -10.712 1.00 88.56 182 SER A O 1
ATOM 1399 N N . GLN A 1 183 ? -11.170 -8.082 -11.028 1.00 89.62 183 GLN A N 1
ATOM 1400 C CA . GLN A 1 183 ? -10.499 -7.247 -12.016 1.00 89.62 183 GLN A CA 1
ATOM 1401 C C . GLN A 1 183 ? -10.058 -8.099 -13.208 1.00 89.62 183 GLN A C 1
ATOM 1403 O O . GLN A 1 183 ? -9.769 -9.291 -13.088 1.00 89.62 183 GLN A O 1
ATOM 1408 N N . THR A 1 184 ? -10.051 -7.475 -14.376 1.00 88.81 184 THR A N 1
ATOM 1409 C CA . THR A 1 184 ? -9.649 -8.075 -15.642 1.00 88.81 184 THR A CA 1
ATOM 1410 C C . THR A 1 184 ? -8.270 -7.566 -16.027 1.00 88.81 184 THR A C 1
ATOM 1412 O O . THR A 1 184 ? -8.007 -6.366 -15.971 1.00 88.81 184 THR A O 1
ATOM 1415 N N . LEU A 1 185 ? -7.409 -8.495 -16.425 1.00 87.00 185 LEU A N 1
ATOM 1416 C CA . LEU A 1 185 ? -6.044 -8.257 -16.867 1.00 87.00 185 LEU A CA 1
ATOM 1417 C C . LEU A 1 185 ? -6.011 -8.192 -18.397 1.00 87.00 185 LEU A C 1
ATOM 1419 O O . LEU A 1 185 ? -6.470 -9.118 -19.070 1.00 87.00 185 LEU A O 1
ATOM 1423 N N . PHE A 1 186 ? -5.449 -7.115 -18.938 1.00 81.38 186 PHE A N 1
ATOM 1424 C CA . PHE A 1 186 ? -5.278 -6.893 -20.373 1.00 81.38 186 PHE A CA 1
ATOM 1425 C C . PHE A 1 186 ? -3.816 -6.648 -20.697 1.00 81.38 186 PHE A C 1
ATOM 1427 O O . PHE A 1 186 ? -3.181 -5.869 -20.006 1.00 81.38 186 PHE A O 1
ATOM 1434 N N . GLN A 1 187 ? -3.304 -7.254 -21.766 1.00 71.94 187 GLN A N 1
ATOM 1435 C CA . GLN A 1 187 ? -1.961 -6.972 -22.289 1.00 71.94 187 GLN A CA 1
ATOM 1436 C C . GLN A 1 187 ? -1.912 -5.701 -23.171 1.00 71.94 187 GLN A C 1
ATOM 1438 O O . GLN A 1 187 ? -0.835 -5.211 -23.504 1.00 71.94 187 GLN A O 1
ATOM 1443 N N . GLU A 1 188 ? -3.071 -5.179 -23.576 1.00 67.50 188 GLU A N 1
ATOM 1444 C CA . GLU A 1 188 ? -3.206 -3.973 -24.397 1.00 67.50 188 GLU A CA 1
ATOM 1445 C C . GLU A 1 188 ? -4.144 -2.980 -23.701 1.00 67.50 188 GLU A C 1
ATOM 1447 O O . GLU A 1 188 ? -5.157 -3.380 -23.121 1.00 67.50 188 GLU A O 1
ATOM 1452 N N . ASP A 1 189 ? -3.815 -1.687 -23.757 1.00 68.62 189 ASP A N 1
ATOM 1453 C CA . ASP A 1 189 ? -4.661 -0.639 -23.184 1.00 68.62 189 ASP A CA 1
ATOM 1454 C C . ASP A 1 189 ? -6.001 -0.584 -23.941 1.00 68.62 189 ASP A C 1
ATOM 1456 O O . ASP A 1 189 ? -6.048 -0.426 -25.165 1.00 68.62 189 ASP A O 1
ATOM 1460 N N . LEU A 1 190 ? -7.107 -0.709 -23.205 1.00 72.25 190 LEU A N 1
ATOM 1461 C CA . LEU A 1 190 ? -8.444 -0.511 -23.758 1.00 72.25 190 LEU A CA 1
ATOM 1462 C C . LEU A 1 190 ? -8.657 0.959 -24.138 1.00 72.25 190 LEU A C 1
ATOM 1464 O O . LEU A 1 190 ? -8.130 1.872 -23.502 1.00 72.25 190 LEU A O 1
ATOM 1468 N N . SER A 1 191 ? -9.497 1.193 -25.144 1.00 78.31 191 SER A N 1
ATOM 1469 C CA . SER A 1 191 ? -9.925 2.540 -25.512 1.00 78.31 191 SER A CA 1
ATOM 1470 C C . SER A 1 191 ? -10.779 3.187 -24.414 1.00 78.31 191 SER A C 1
ATOM 1472 O O . SER A 1 191 ? -11.519 2.508 -23.704 1.00 78.31 191 SER A O 1
ATOM 1474 N N . ASP A 1 192 ? -10.732 4.519 -24.298 1.00 78.31 192 ASP A N 1
ATOM 1475 C CA . ASP A 1 192 ? -11.450 5.267 -23.250 1.00 78.31 192 ASP A CA 1
ATOM 1476 C C . ASP A 1 192 ? -12.974 5.019 -23.240 1.00 78.31 192 ASP A C 1
ATOM 1478 O O . ASP A 1 192 ? -13.623 5.100 -22.195 1.00 78.31 192 ASP A O 1
ATOM 1482 N N . ASP A 1 193 ? -13.575 4.683 -24.388 1.00 87.56 193 ASP A N 1
ATOM 1483 C CA . ASP A 1 193 ? -14.998 4.342 -24.487 1.00 87.56 193 ASP A CA 1
ATOM 1484 C C . ASP A 1 193 ? -15.341 2.981 -23.860 1.00 87.56 193 ASP A C 1
ATOM 1486 O O . ASP A 1 193 ? -16.528 2.688 -23.678 1.00 87.56 193 ASP A O 1
ATOM 1490 N N . ALA A 1 194 ? -14.340 2.169 -23.507 1.00 87.56 194 ALA A N 1
ATOM 1491 C CA . ALA A 1 194 ? -14.519 0.883 -22.847 1.00 87.56 194 ALA A CA 1
ATOM 1492 C C . ALA A 1 194 ? -14.905 1.007 -21.369 1.00 87.56 194 ALA A C 1
ATOM 1494 O O . ALA A 1 194 ? -15.344 0.025 -20.769 1.00 87.56 194 ALA A O 1
ATOM 1495 N N . PHE A 1 195 ? -14.777 2.203 -20.789 1.00 89.75 195 PHE A N 1
ATOM 1496 C CA . PHE A 1 195 ? -14.939 2.409 -19.357 1.00 89.75 195 PHE A CA 1
ATOM 1497 C C . PHE A 1 195 ? -16.215 3.168 -18.997 1.00 89.75 195 PHE A C 1
ATOM 1499 O O . PHE A 1 195 ? -16.662 4.082 -19.696 1.00 89.75 195 PHE A O 1
ATOM 1506 N N . GLU A 1 196 ? -16.797 2.803 -17.861 1.00 91.25 196 GLU A N 1
ATOM 1507 C CA . GLU A 1 196 ? -17.743 3.625 -17.111 1.00 91.25 196 GLU A CA 1
ATOM 1508 C C . GLU A 1 196 ? -17.054 4.214 -15.876 1.00 91.25 196 GLU A C 1
ATOM 1510 O O . GLU A 1 196 ? -16.082 3.654 -15.368 1.00 91.25 196 GLU A O 1
ATOM 1515 N N . THR A 1 197 ? -17.533 5.366 -15.399 1.00 91.50 197 THR A N 1
ATOM 1516 C CA . THR A 1 197 ? -16.868 6.105 -14.317 1.00 91.50 197 THR A CA 1
ATOM 1517 C C . THR A 1 197 ? -17.826 6.505 -13.207 1.00 91.50 197 THR A C 1
ATOM 1519 O O . THR A 1 197 ? -18.939 6.943 -13.501 1.00 91.50 197 THR A O 1
ATOM 1522 N N . ARG A 1 198 ? -17.361 6.479 -11.955 1.00 90.25 198 ARG A N 1
ATOM 1523 C CA . ARG A 1 198 ? -18.078 7.010 -10.782 1.00 90.25 198 ARG A CA 1
ATOM 1524 C C . ARG A 1 198 ? -17.163 7.890 -9.922 1.00 90.25 198 ARG A C 1
ATOM 1526 O O . ARG A 1 198 ? -15.946 7.807 -10.089 1.00 90.25 198 ARG A O 1
ATOM 1533 N N . PRO A 1 199 ? -17.698 8.733 -9.020 1.00 91.75 199 PRO A N 1
ATOM 1534 C CA . PRO A 1 199 ? -16.868 9.483 -8.080 1.00 91.75 199 PRO A CA 1
ATOM 1535 C C . PRO A 1 199 ? -15.985 8.542 -7.253 1.00 91.75 199 PRO A C 1
ATOM 1537 O O . PRO A 1 199 ? -16.473 7.546 -6.731 1.00 91.75 199 PRO A O 1
ATOM 1540 N N . ASN A 1 200 ? -14.695 8.847 -7.142 1.00 92.50 200 ASN A N 1
ATOM 1541 C CA . ASN A 1 200 ? -13.781 8.096 -6.282 1.00 92.50 200 ASN A CA 1
ATOM 1542 C C . ASN A 1 200 ? -13.813 8.668 -4.857 1.00 92.50 200 ASN A C 1
ATOM 1544 O O . ASN A 1 200 ? -13.796 9.898 -4.699 1.00 92.50 200 ASN A O 1
ATOM 1548 N N . ARG A 1 201 ? -13.832 7.804 -3.835 1.00 91.62 201 ARG A N 1
ATOM 1549 C CA . ARG A 1 201 ? -13.980 8.213 -2.430 1.00 91.62 201 ARG A CA 1
ATOM 1550 C C . ARG A 1 201 ? -12.759 7.824 -1.605 1.00 91.62 201 ARG A C 1
ATOM 1552 O O . ARG A 1 201 ? -12.582 6.651 -1.305 1.00 91.62 201 ARG A O 1
ATOM 1559 N N . ILE A 1 202 ? -11.925 8.776 -1.200 1.00 93.25 202 ILE A N 1
ATOM 1560 C CA . ILE A 1 202 ? -10.815 8.518 -0.272 1.00 93.25 202 ILE A CA 1
ATOM 1561 C C . ILE A 1 202 ? -11.308 8.310 1.167 1.00 93.25 202 ILE A C 1
ATOM 1563 O O . ILE A 1 202 ? -10.673 7.580 1.924 1.00 93.25 202 ILE A O 1
ATOM 1567 N N . GLY A 1 203 ? -12.460 8.882 1.541 1.00 94.19 203 GLY A N 1
ATOM 1568 C CA . GLY A 1 203 ? -13.046 8.730 2.875 1.00 94.19 203 GLY A CA 1
ATOM 1569 C C . GLY A 1 203 ? -13.352 7.278 3.256 1.00 94.19 203 GLY A C 1
ATOM 1570 O O . GLY A 1 203 ? -13.254 6.921 4.428 1.00 94.19 203 GLY A O 1
ATOM 1571 N N . ALA A 1 204 ? -13.614 6.407 2.275 1.00 93.75 204 ALA A N 1
ATOM 1572 C CA . ALA A 1 204 ? -13.914 4.991 2.504 1.00 93.75 204 ALA A CA 1
ATOM 1573 C C . ALA A 1 204 ? -12.750 4.200 3.144 1.00 93.75 204 ALA A C 1
ATOM 1575 O O . ALA A 1 204 ? -12.980 3.154 3.759 1.00 93.75 204 ALA A O 1
ATOM 1576 N N . PHE A 1 205 ? -11.511 4.706 3.065 1.00 92.88 205 PHE A N 1
ATOM 1577 C CA . PHE A 1 205 ? -10.380 4.170 3.830 1.00 92.88 205 PHE A CA 1
ATOM 1578 C C . PHE A 1 205 ? -10.499 4.414 5.337 1.00 92.88 205 PHE A C 1
ATOM 1580 O O . PHE A 1 205 ? -9.918 3.657 6.111 1.00 92.88 205 PHE A O 1
ATOM 1587 N N . PHE A 1 206 ? -11.206 5.460 5.760 1.00 94.00 206 PHE A N 1
ATOM 1588 C CA . PHE A 1 206 ? -11.318 5.863 7.163 1.00 94.00 206 PHE A CA 1
ATOM 1589 C C . PHE A 1 206 ? -12.654 5.473 7.787 1.00 94.00 206 PHE A C 1
ATOM 1591 O O . PHE A 1 206 ? -12.708 5.189 8.982 1.00 94.00 206 PHE A O 1
ATOM 1598 N N . GLU A 1 207 ? -13.719 5.414 6.982 1.00 93.38 207 GLU A N 1
ATOM 1599 C CA . GLU A 1 207 ? -15.010 4.849 7.387 1.00 93.38 207 GLU A CA 1
ATOM 1600 C C . GLU A 1 207 ? -14.793 3.479 8.044 1.00 93.38 207 GLU A C 1
ATOM 1602 O O . GLU A 1 207 ? -13.864 2.772 7.682 1.00 93.38 207 GLU A O 1
ATOM 1607 N N . ASP A 1 208 ? -15.608 3.105 9.025 1.00 93.81 208 ASP A N 1
ATOM 1608 C CA . ASP A 1 208 ? -15.628 1.810 9.741 1.00 93.81 208 ASP A CA 1
ATOM 1609 C C . ASP A 1 208 ? -14.339 1.293 10.396 1.00 93.81 208 ASP A C 1
ATOM 1611 O O . ASP A 1 208 ? -14.383 0.285 11.101 1.00 93.81 208 ASP A O 1
ATOM 1615 N N . LEU A 1 209 ? -13.200 1.966 10.232 1.00 92.44 209 LEU A N 1
ATOM 1616 C CA . LEU A 1 209 ? -11.995 1.648 10.986 1.00 92.44 209 LEU A CA 1
ATOM 1617 C C . LEU A 1 209 ? -12.262 1.818 12.483 1.00 92.44 209 LEU A C 1
ATOM 1619 O O . LEU A 1 209 ? -12.699 2.871 12.940 1.00 92.44 209 LEU A O 1
ATOM 1623 N N . GLY A 1 210 ? -11.962 0.775 13.251 1.00 91.69 210 GLY A N 1
ATOM 1624 C CA . GLY A 1 210 ? -12.192 0.726 14.691 1.00 91.69 210 GLY A CA 1
ATOM 1625 C C . GLY A 1 210 ? -13.616 0.336 15.090 1.00 91.69 210 GLY A C 1
ATOM 1626 O O . GLY A 1 210 ? -13.839 0.095 16.274 1.00 91.69 210 GLY A O 1
ATOM 1627 N N . LYS A 1 211 ? -14.555 0.210 14.142 1.00 95.06 211 LYS A N 1
ATOM 1628 C CA . LYS A 1 211 ? -15.909 -0.281 14.425 1.00 95.06 211 LYS A CA 1
ATOM 1629 C C . LYS A 1 211 ? -15.953 -1.802 14.475 1.00 95.06 211 LYS A C 1
ATOM 1631 O O . LYS A 1 211 ? -15.204 -2.502 13.784 1.00 95.06 211 LYS A O 1
ATOM 1636 N N . THR A 1 212 ? -16.865 -2.312 15.284 1.00 96.50 212 THR A N 1
ATOM 1637 C CA . THR A 1 212 ? -17.285 -3.709 15.255 1.00 96.50 212 THR A CA 1
ATOM 1638 C C . THR A 1 212 ? -18.147 -3.989 14.027 1.00 96.50 212 THR A C 1
ATOM 1640 O O . THR A 1 212 ? -18.798 -3.101 13.477 1.00 96.50 212 THR A O 1
ATOM 1643 N N . VAL A 1 213 ? -18.177 -5.242 13.589 1.00 96.50 213 VAL A N 1
ATOM 1644 C CA . VAL A 1 213 ? -19.053 -5.687 12.496 1.00 96.50 213 VAL A CA 1
ATOM 1645 C C . VAL A 1 213 ? -20.524 -5.444 12.826 1.00 96.50 213 VAL A C 1
ATOM 1647 O O . VAL A 1 213 ? -21.278 -5.082 11.927 1.00 96.50 213 VAL A O 1
ATOM 1650 N N . GLY A 1 214 ? -20.931 -5.594 14.091 1.00 96.94 214 GLY A N 1
ATOM 1651 C CA . GLY A 1 214 ? -22.292 -5.291 14.529 1.00 96.94 214 GLY A CA 1
ATOM 1652 C C . GLY A 1 214 ? -22.679 -3.843 14.220 1.00 96.94 214 GLY A C 1
ATOM 1653 O O . GLY A 1 214 ? -23.697 -3.613 13.575 1.00 96.94 214 GLY A O 1
ATOM 1654 N N . GLU A 1 215 ? -21.815 -2.884 14.573 1.00 97.56 215 GLU A N 1
ATOM 1655 C CA . GLU A 1 215 ? -22.013 -1.458 14.262 1.00 97.56 215 GLU A CA 1
ATOM 1656 C C . GLU A 1 215 ? -22.050 -1.188 12.750 1.00 97.56 215 GLU A C 1
ATOM 1658 O O . GLU A 1 215 ? -22.808 -0.342 12.281 1.00 97.56 215 GLU A O 1
ATOM 1663 N N . ILE A 1 216 ? -21.248 -1.906 11.957 1.00 96.62 216 ILE A N 1
ATOM 1664 C CA . ILE A 1 216 ? -21.258 -1.772 10.491 1.00 96.62 216 ILE A CA 1
ATOM 1665 C C . ILE A 1 216 ? -22.595 -2.269 9.927 1.00 96.62 216 ILE A C 1
ATOM 1667 O O . ILE A 1 216 ? -23.215 -1.588 9.104 1.00 96.62 216 ILE A O 1
ATOM 1671 N N . ARG A 1 217 ? -23.078 -3.417 10.415 1.00 95.56 217 ARG A N 1
ATOM 1672 C CA . ARG A 1 217 ? -24.320 -4.065 9.969 1.00 95.56 217 ARG A CA 1
ATOM 1673 C C . ARG A 1 217 ? -25.587 -3.278 10.275 1.00 95.56 217 ARG A C 1
ATOM 1675 O O . ARG A 1 217 ? -26.588 -3.480 9.593 1.00 95.56 217 ARG A O 1
ATOM 1682 N N . GLU A 1 218 ? -25.548 -2.351 11.231 1.00 95.81 218 GLU A N 1
ATOM 1683 C CA . GLU A 1 218 ? -26.638 -1.389 11.440 1.00 95.81 218 GLU A CA 1
ATOM 1684 C C . GLU A 1 218 ? -26.893 -0.535 10.187 1.00 95.81 218 GLU A C 1
ATOM 1686 O O . GLU A 1 218 ? -28.039 -0.193 9.891 1.00 95.81 218 GLU A O 1
ATOM 1691 N N . SER A 1 219 ? -25.832 -0.221 9.434 1.00 92.56 219 SER A N 1
ATOM 1692 C CA . SER A 1 219 ? -25.895 0.561 8.192 1.00 92.56 219 SER A CA 1
ATOM 1693 C C . SER A 1 219 ? -25.837 -0.288 6.917 1.00 92.56 219 SER A C 1
ATOM 1695 O O . SER A 1 219 ? -26.462 0.075 5.921 1.00 92.56 219 SER A O 1
ATOM 1697 N N . ASP A 1 220 ? -25.150 -1.432 6.956 1.00 91.38 220 ASP A N 1
ATOM 1698 C CA . ASP A 1 220 ? -25.057 -2.394 5.855 1.00 91.38 220 ASP A CA 1
ATOM 1699 C C . ASP A 1 220 ? -25.364 -3.824 6.338 1.00 91.38 220 ASP A C 1
ATOM 1701 O O . ASP A 1 220 ? -24.452 -4.610 6.620 1.00 91.38 220 ASP A O 1
ATOM 1705 N N . PRO A 1 221 ? -26.651 -4.214 6.404 1.00 90.38 221 PRO A N 1
ATOM 1706 C CA . PRO A 1 221 ? -27.044 -5.557 6.828 1.00 90.38 221 PRO A CA 1
ATOM 1707 C C . PRO A 1 221 ? -26.487 -6.684 5.942 1.00 90.38 221 PRO A C 1
ATOM 1709 O O . PRO A 1 221 ? -26.533 -7.851 6.331 1.00 90.38 221 PRO A O 1
ATOM 1712 N N . GLY A 1 222 ? -26.001 -6.363 4.737 1.00 86.62 222 GLY A N 1
ATOM 1713 C CA . GLY A 1 222 ? -25.413 -7.315 3.799 1.00 86.62 222 GLY A CA 1
ATOM 1714 C C . GLY A 1 222 ? -23.927 -7.589 4.032 1.00 86.62 222 GLY A C 1
ATOM 1715 O O . GLY A 1 222 ? -23.380 -8.461 3.349 1.00 86.62 222 GLY A O 1
ATOM 1716 N N . PHE A 1 223 ? -23.282 -6.881 4.969 1.00 91.06 223 PHE A N 1
ATOM 1717 C CA . PHE A 1 223 ? -21.844 -6.962 5.202 1.00 91.06 223 PHE A CA 1
ATOM 1718 C C . PHE A 1 223 ? -21.402 -8.374 5.614 1.00 91.06 223 PHE A C 1
ATOM 1720 O O . PHE A 1 223 ? -21.819 -8.920 6.645 1.00 91.06 223 PHE A O 1
ATOM 1727 N N . ARG A 1 224 ? -20.543 -8.978 4.787 1.00 89.25 224 ARG A N 1
ATOM 1728 C CA . ARG A 1 224 ? -20.072 -10.362 4.942 1.00 89.25 224 ARG A CA 1
ATOM 1729 C C . ARG A 1 224 ? -18.766 -10.424 5.712 1.00 89.25 224 ARG A C 1
ATOM 1731 O O . ARG A 1 224 ? -17.868 -9.630 5.443 1.00 89.25 224 ARG A O 1
ATOM 1738 N N . VAL A 1 225 ? -18.642 -11.408 6.603 1.00 91.62 225 VAL A N 1
ATOM 1739 C CA . VAL A 1 225 ? -17.401 -11.685 7.325 1.00 91.62 225 VAL A CA 1
ATOM 1740 C C . VAL A 1 225 ? -17.014 -13.137 7.129 1.00 91.62 225 VAL A C 1
ATOM 1742 O O . VAL A 1 225 ? -17.766 -14.042 7.464 1.00 91.62 225 VAL A O 1
ATOM 1745 N N . THR A 1 226 ? -15.817 -13.369 6.613 1.00 89.38 226 THR A N 1
ATOM 1746 C CA . THR A 1 226 ? -15.303 -14.726 6.395 1.00 89.38 226 THR A CA 1
ATOM 1747 C C . THR A 1 226 ? -14.016 -14.946 7.163 1.00 89.38 226 THR A C 1
ATOM 1749 O O . THR A 1 226 ? -13.320 -14.002 7.543 1.00 89.38 226 THR A O 1
ATOM 1752 N N . GLN A 1 227 ? -13.671 -16.206 7.413 1.00 86.00 227 GLN A N 1
ATOM 1753 C CA . GLN A 1 227 ? -12.392 -16.487 8.052 1.00 86.00 227 GLN A CA 1
ATOM 1754 C C . GLN A 1 227 ? -11.231 -16.223 7.091 1.00 86.00 227 GLN A C 1
ATOM 1756 O O . GLN A 1 227 ? -10.232 -15.629 7.491 1.00 86.00 227 GLN A O 1
ATOM 1761 N N . THR A 1 228 ? -11.360 -16.643 5.831 1.00 83.69 228 THR A N 1
ATOM 1762 C CA . THR A 1 228 ? -10.277 -16.567 4.849 1.00 83.69 228 THR A CA 1
ATOM 1763 C C . THR A 1 228 ? -10.790 -16.042 3.515 1.00 83.69 228 THR A C 1
ATOM 1765 O O . THR A 1 228 ? -11.843 -16.466 3.048 1.00 83.69 228 THR A O 1
ATOM 1768 N N . PHE A 1 229 ? -10.013 -15.191 2.847 1.00 79.88 229 PHE A N 1
ATOM 1769 C CA . PHE A 1 229 ? -10.229 -14.875 1.434 1.00 79.88 229 PHE A CA 1
ATOM 1770 C C . PHE A 1 229 ? -9.121 -15.465 0.550 1.00 79.88 229 PHE A C 1
ATOM 1772 O O . PHE A 1 229 ? -7.986 -15.689 0.985 1.00 79.88 229 PHE A O 1
ATOM 1779 N N . LYS A 1 230 ? -9.455 -15.714 -0.715 1.00 78.56 230 LYS A N 1
ATOM 1780 C CA . LYS A 1 230 ? -8.533 -16.166 -1.753 1.00 78.56 230 LYS A CA 1
ATOM 1781 C C . LYS A 1 230 ? -8.572 -15.191 -2.924 1.00 78.56 230 LYS A C 1
ATOM 1783 O O . LYS A 1 230 ? -9.599 -15.070 -3.591 1.00 78.56 230 LYS A O 1
ATOM 1788 N N . ASP A 1 231 ? -7.438 -14.553 -3.193 1.00 76.56 231 ASP A N 1
ATOM 1789 C CA . ASP A 1 231 ? -7.171 -13.923 -4.482 1.00 76.56 231 ASP A CA 1
ATOM 1790 C C . ASP A 1 231 ? -6.578 -14.963 -5.444 1.00 76.56 231 ASP A C 1
ATOM 1792 O O . ASP A 1 231 ? -5.818 -15.852 -5.056 1.00 76.56 231 ASP A O 1
ATOM 1796 N N . THR A 1 232 ? -6.942 -14.873 -6.714 1.00 78.81 232 THR A N 1
ATOM 1797 C CA . THR A 1 232 ? -6.418 -15.718 -7.794 1.00 78.81 232 THR A CA 1
ATOM 1798 C C . THR A 1 232 ? -5.469 -14.959 -8.723 1.00 78.81 232 THR A C 1
ATOM 1800 O O . THR A 1 232 ? -4.901 -15.570 -9.626 1.00 78.81 232 THR A O 1
ATOM 1803 N N . MET A 1 233 ? -5.214 -13.670 -8.455 1.00 80.25 233 MET A N 1
ATOM 1804 C CA . MET A 1 233 ? -4.440 -12.752 -9.297 1.00 80.25 233 MET A CA 1
ATOM 1805 C C . MET A 1 233 ? -3.135 -13.351 -9.815 1.00 80.25 233 MET A C 1
ATOM 1807 O O . MET A 1 233 ? -2.855 -13.240 -10.999 1.00 80.25 233 MET A O 1
ATOM 1811 N N . HIS A 1 234 ? -2.338 -14.021 -8.977 1.00 76.00 234 HIS A N 1
ATOM 1812 C CA . HIS A 1 234 ? -1.061 -14.583 -9.428 1.00 76.00 234 HIS A CA 1
ATOM 1813 C C . HIS A 1 234 ? -1.207 -15.691 -10.480 1.00 76.00 234 HIS A C 1
ATOM 1815 O O . HIS A 1 234 ? -0.374 -15.763 -11.375 1.00 76.00 234 HIS A O 1
ATOM 1821 N N . GLY A 1 235 ? -2.245 -16.529 -10.395 1.00 77.31 235 GLY A N 1
ATOM 1822 C CA . GLY A 1 235 ? -2.516 -17.534 -11.428 1.00 77.31 235 GLY A CA 1
ATOM 1823 C C . GLY A 1 235 ? -2.993 -16.885 -12.726 1.00 77.31 235 GLY A C 1
ATOM 1824 O O . GLY A 1 235 ? -2.482 -17.186 -13.799 1.00 77.31 235 GLY A O 1
ATOM 1825 N N . GLU A 1 236 ? -3.903 -15.919 -12.610 1.00 84.81 236 GLU A N 1
ATOM 1826 C CA . GLU A 1 236 ? -4.458 -15.200 -13.762 1.00 84.81 236 GLU A CA 1
ATOM 1827 C C . GLU A 1 236 ? -3.430 -14.293 -14.454 1.00 84.81 236 GLU A C 1
ATOM 1829 O O . GLU A 1 236 ? -3.498 -14.089 -15.662 1.00 84.81 236 GLU A O 1
ATOM 1834 N N . LEU A 1 237 ? -2.435 -13.786 -13.722 1.00 78.31 237 LEU A N 1
ATOM 1835 C CA . LEU A 1 237 ? -1.315 -13.044 -14.300 1.00 78.31 237 LEU A CA 1
ATOM 1836 C C . LEU A 1 237 ? -0.461 -13.917 -15.220 1.00 78.31 237 LEU A C 1
ATOM 1838 O O . LEU A 1 237 ? -0.036 -13.434 -16.264 1.00 78.31 237 LEU A O 1
ATOM 1842 N N . GLU A 1 238 ? -0.213 -15.183 -14.874 1.00 76.50 238 GLU A N 1
ATOM 1843 C CA . GLU A 1 238 ? 0.530 -16.078 -15.769 1.00 76.50 238 GLU A CA 1
ATOM 1844 C C . GLU A 1 238 ? -0.279 -16.382 -17.038 1.00 76.50 238 GLU A C 1
ATOM 1846 O O . GLU A 1 238 ? 0.270 -16.275 -18.132 1.00 76.50 238 GLU A O 1
ATOM 1851 N N . HIS A 1 239 ? -1.595 -16.611 -16.928 1.00 79.25 239 HIS A N 1
ATOM 1852 C CA . HIS A 1 239 ? -2.471 -16.723 -18.105 1.00 79.25 239 HIS A CA 1
ATOM 1853 C C . HIS A 1 239 ? -2.438 -15.449 -18.973 1.00 79.25 239 HIS A C 1
ATOM 1855 O O . HIS A 1 239 ? -2.339 -15.528 -20.199 1.00 79.25 239 HIS A O 1
ATOM 1861 N N . ALA A 1 240 ? -2.451 -14.267 -18.343 1.00 79.50 240 ALA A N 1
ATOM 1862 C CA . ALA A 1 240 ? -2.373 -12.984 -19.041 1.00 79.50 240 ALA A CA 1
ATOM 1863 C C . ALA A 1 240 ? -1.068 -12.806 -19.829 1.00 79.50 240 ALA A C 1
ATOM 1865 O O . ALA A 1 240 ? -1.077 -12.261 -20.933 1.00 79.50 240 ALA A O 1
ATOM 1866 N N . ARG A 1 241 ? 0.058 -13.302 -19.303 1.00 72.75 241 ARG A N 1
ATOM 1867 C CA . ARG A 1 241 ? 1.366 -13.249 -19.983 1.00 72.75 241 ARG A CA 1
ATOM 1868 C C . ARG A 1 241 ? 1.441 -14.137 -21.222 1.00 72.75 241 ARG A C 1
ATOM 1870 O O . ARG A 1 241 ? 2.259 -13.867 -22.098 1.00 72.75 241 ARG A O 1
ATOM 1877 N N . GLU A 1 242 ? 0.597 -15.158 -21.314 1.00 76.19 242 GLU A N 1
ATOM 1878 C CA . GLU A 1 242 ? 0.482 -16.038 -22.484 1.00 76.19 242 GLU A CA 1
ATOM 1879 C C . GLU A 1 242 ? -0.379 -15.428 -23.609 1.00 76.19 242 GLU A C 1
ATOM 1881 O O . GLU A 1 242 ? -0.634 -16.078 -24.624 1.00 76.19 242 GLU A O 1
ATOM 1886 N N . GLY A 1 243 ? -0.805 -14.168 -23.461 1.00 73.56 243 GLY A N 1
ATOM 1887 C CA . GLY A 1 243 ? -1.572 -13.431 -24.466 1.00 73.56 243 GLY A CA 1
ATOM 1888 C C . GLY A 1 243 ? -3.080 -13.643 -24.394 1.00 73.56 243 GLY A C 1
ATOM 1889 O O . GLY A 1 243 ? -3.792 -13.301 -25.338 1.00 73.56 243 GLY A O 1
ATOM 1890 N N . GLN A 1 244 ? -3.584 -14.210 -23.296 1.00 79.12 244 GLN A N 1
ATOM 1891 C CA . GLN A 1 244 ? -5.012 -14.439 -23.090 1.00 79.12 244 GLN A CA 1
ATOM 1892 C C . GLN A 1 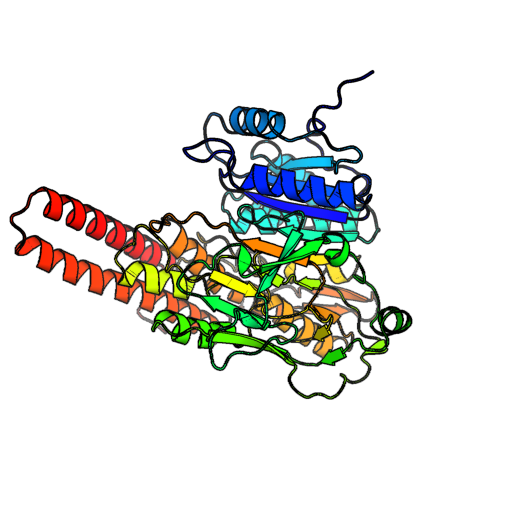244 ? -5.562 -13.470 -22.041 1.00 79.12 244 GLN A C 1
ATOM 1894 O O . GLN A 1 244 ? -4.995 -13.378 -20.958 1.00 79.12 244 GLN A O 1
ATOM 1899 N N . PRO A 1 245 ? -6.676 -12.761 -22.291 1.00 84.75 245 PRO A N 1
ATOM 1900 C CA . PRO A 1 245 ? -7.324 -11.996 -21.237 1.00 84.75 245 PRO A CA 1
ATOM 1901 C C . PRO A 1 245 ? -7.719 -12.907 -20.076 1.00 84.75 245 PRO A C 1
ATOM 1903 O O . PRO A 1 245 ? -8.300 -13.974 -20.284 1.00 84.75 245 PRO A O 1
ATOM 1906 N N . ALA A 1 246 ? -7.437 -12.459 -18.859 1.00 89.38 246 ALA A N 1
ATOM 1907 C CA . ALA A 1 246 ? -7.677 -13.224 -17.645 1.00 89.38 246 ALA A CA 1
ATOM 1908 C C . ALA A 1 246 ? -8.465 -12.381 -16.639 1.00 89.38 246 ALA A C 1
ATOM 1910 O O . ALA A 1 246 ? -8.380 -11.151 -16.633 1.00 89.38 246 ALA A O 1
ATOM 1911 N N . GLN A 1 247 ? -9.255 -13.027 -15.788 1.00 88.94 247 GLN A N 1
ATOM 1912 C CA . GLN A 1 247 ? -10.035 -12.350 -14.755 1.00 88.94 247 GLN A CA 1
ATOM 1913 C C . GLN A 1 247 ? -9.746 -13.001 -13.419 1.00 88.94 247 GLN A C 1
ATOM 1915 O O . GLN A 1 247 ? -10.049 -14.177 -13.237 1.00 88.94 247 GLN A O 1
ATOM 1920 N N . PHE A 1 248 ? -9.245 -12.214 -12.471 1.00 87.38 248 PHE A N 1
ATOM 1921 C CA . PHE A 1 248 ? -9.135 -12.669 -11.096 1.00 87.38 248 PHE A CA 1
ATOM 1922 C C . PHE A 1 248 ? -10.277 -12.116 -10.258 1.00 87.38 248 PHE A C 1
ATOM 1924 O O . PHE A 1 248 ? -10.770 -11.002 -10.454 1.00 87.38 248 PHE A O 1
ATOM 1931 N N . GLU A 1 249 ? -10.693 -12.930 -9.304 1.00 85.81 249 GLU A N 1
ATOM 1932 C CA . GLU A 1 249 ? -11.764 -12.630 -8.372 1.00 85.81 249 GLU A CA 1
ATOM 1933 C C . GLU A 1 249 ? -11.235 -12.800 -6.953 1.00 85.81 249 GLU A C 1
ATOM 1935 O O . GLU A 1 249 ? -10.550 -13.782 -6.643 1.00 85.81 249 GLU A O 1
ATOM 1940 N N . VAL A 1 250 ? -11.569 -11.839 -6.094 1.00 80.81 250 VAL A N 1
ATOM 1941 C CA . VAL A 1 250 ? -11.334 -11.953 -4.661 1.00 80.81 250 VAL A CA 1
ATOM 1942 C C . VAL A 1 250 ? -12.507 -12.722 -4.067 1.00 80.81 250 VAL A C 1
ATOM 1944 O O . VAL A 1 250 ? -13.553 -12.160 -3.749 1.00 80.81 250 VAL A O 1
ATOM 1947 N N . THR A 1 251 ? -12.333 -14.036 -3.962 1.00 73.44 251 THR A N 1
ATOM 1948 C CA . THR A 1 251 ? -13.353 -14.956 -3.440 1.00 73.44 251 THR A CA 1
ATOM 1949 C C . THR A 1 251 ? -13.198 -15.132 -1.936 1.00 73.44 251 THR A C 1
ATOM 1951 O O . THR A 1 251 ? -12.098 -15.017 -1.393 1.00 73.44 251 THR A O 1
ATOM 1954 N N . HIS A 1 252 ? -14.296 -15.393 -1.238 1.00 75.00 252 HIS A N 1
ATOM 1955 C CA . HIS A 1 252 ? -14.280 -15.632 0.203 1.00 75.00 252 HIS A CA 1
ATOM 1956 C C . HIS A 1 252 ? -14.469 -17.134 0.417 1.00 75.00 252 HIS A C 1
ATOM 1958 O O . HIS A 1 252 ? -15.384 -17.722 -0.158 1.00 75.00 252 HIS A O 1
ATOM 1964 N N . ALA A 1 253 ? -13.547 -17.774 1.138 1.00 60.22 253 ALA A N 1
ATOM 1965 C CA . ALA A 1 253 ? -13.631 -19.204 1.405 1.00 60.22 253 ALA A CA 1
ATOM 1966 C C . ALA A 1 253 ? -14.721 -19.446 2.455 1.00 60.22 253 ALA A C 1
ATOM 1968 O O . ALA A 1 253 ? -14.724 -18.757 3.473 1.00 60.22 253 ALA A O 1
ATOM 1969 N N . ASP A 1 254 ? -15.594 -20.419 2.180 1.00 57.50 254 ASP A N 1
ATOM 1970 C CA . ASP A 1 254 ? -16.760 -20.807 2.979 1.00 57.50 254 ASP A CA 1
ATOM 1971 C C . ASP A 1 254 ? -17.785 -19.662 3.135 1.00 57.50 254 ASP A C 1
ATOM 1973 O O . ASP A 1 254 ? -17.568 -18.680 3.833 1.00 57.50 254 ASP A O 1
ATOM 1977 N N . GLU A 1 255 ? -18.934 -19.773 2.458 1.00 65.62 255 GLU A N 1
ATOM 1978 C CA . GLU A 1 255 ? -19.991 -18.736 2.418 1.00 65.62 255 GLU A CA 1
ATOM 1979 C C . GLU A 1 255 ? -20.674 -18.470 3.778 1.00 65.62 255 GLU A C 1
ATOM 1981 O O . GLU A 1 255 ? -21.579 -17.634 3.876 1.00 65.62 255 GLU A O 1
ATOM 1986 N N . GLU A 1 256 ? -20.263 -19.183 4.826 1.00 74.62 256 GLU A N 1
ATOM 1987 C CA . GLU A 1 256 ? -20.775 -19.015 6.177 1.00 74.62 256 GLU A CA 1
ATOM 1988 C C . GLU A 1 256 ? -20.077 -17.855 6.890 1.00 74.62 256 GLU A C 1
ATOM 1990 O O . GLU A 1 256 ? -18.862 -17.665 6.819 1.00 74.62 256 GLU A O 1
ATOM 1995 N N . ASP A 1 257 ? -20.882 -17.066 7.598 1.00 86.19 257 ASP A N 1
ATOM 1996 C CA . ASP A 1 257 ? -20.383 -15.960 8.399 1.00 86.19 257 ASP A CA 1
ATOM 1997 C C . ASP A 1 257 ? -19.490 -16.489 9.528 1.00 86.19 257 ASP A C 1
ATOM 1999 O O . ASP A 1 257 ? -19.802 -17.496 10.171 1.00 86.19 257 ASP A O 1
ATOM 2003 N N . MET A 1 258 ? -18.380 -15.805 9.789 1.00 88.69 258 MET A N 1
ATOM 2004 C CA . MET A 1 258 ? -17.466 -16.203 10.858 1.00 88.69 258 MET A CA 1
ATOM 2005 C C . MET A 1 258 ? -18.197 -16.248 12.221 1.00 88.69 258 MET A C 1
ATOM 2007 O O . MET A 1 258 ? -18.972 -15.340 12.539 1.00 88.69 258 MET A O 1
ATOM 2011 N N . PRO A 1 259 ? -17.931 -17.242 13.092 1.00 86.69 259 PRO A N 1
ATOM 2012 C CA . PRO A 1 259 ? -18.496 -17.260 14.437 1.00 86.69 259 PRO A CA 1
ATOM 2013 C C . PRO A 1 259 ? -18.156 -15.986 15.220 1.00 86.69 259 PRO A C 1
ATOM 2015 O O . PRO A 1 259 ? -16.995 -15.575 15.264 1.00 86.69 259 PRO A O 1
ATOM 2018 N N . ASN A 1 260 ? -19.168 -15.405 15.875 1.00 88.56 260 ASN A N 1
ATOM 2019 C CA . ASN A 1 260 ? -19.087 -14.137 16.615 1.00 88.56 260 ASN A CA 1
ATOM 2020 C C . ASN A 1 260 ? -18.650 -12.930 15.767 1.00 88.56 260 ASN A C 1
ATOM 2022 O O . ASN A 1 260 ? -18.156 -11.952 16.331 1.00 88.56 260 ASN A O 1
ATOM 2026 N N . ALA A 1 261 ? -18.878 -12.970 14.445 1.00 90.88 261 ALA A N 1
ATOM 2027 C CA . ALA A 1 261 ? -18.525 -11.894 13.522 1.00 90.88 261 ALA A CA 1
ATOM 2028 C C . ALA A 1 261 ? -18.914 -10.511 14.050 1.00 90.88 261 ALA A C 1
ATOM 2030 O O . ALA A 1 261 ? -18.072 -9.627 14.022 1.00 90.88 261 ALA A O 1
ATOM 2031 N N . ASP A 1 262 ? -20.117 -10.344 14.612 1.00 94.88 262 ASP A N 1
ATOM 2032 C CA . ASP A 1 262 ? -20.618 -9.056 15.117 1.00 94.88 262 ASP A CA 1
ATOM 2033 C C . ASP A 1 262 ? -19.707 -8.383 16.159 1.00 94.88 262 ASP A C 1
ATOM 2035 O O . ASP A 1 262 ? -19.696 -7.158 16.255 1.00 94.88 262 ASP A O 1
ATOM 2039 N N . GLN A 1 263 ? -18.931 -9.156 16.926 1.00 93.94 263 GLN A N 1
ATOM 2040 C CA . GLN A 1 263 ? -18.000 -8.636 17.938 1.00 93.94 263 GLN A CA 1
ATOM 2041 C C . GLN A 1 263 ? -16.617 -8.316 17.365 1.00 93.94 263 GLN A C 1
ATOM 2043 O O . GLN A 1 263 ? -15.819 -7.629 18.006 1.00 93.94 263 GLN A O 1
ATOM 2048 N N . ALA A 1 264 ? -16.310 -8.836 16.180 1.00 94.12 264 ALA A N 1
ATOM 2049 C CA . ALA A 1 264 ? -15.028 -8.640 15.543 1.00 94.12 264 ALA A CA 1
ATOM 2050 C C . ALA A 1 264 ? -14.885 -7.191 15.070 1.00 94.12 264 ALA A C 1
ATOM 2052 O O . ALA A 1 264 ? -15.837 -6.575 14.590 1.00 94.12 264 ALA A O 1
ATOM 2053 N N . ARG A 1 265 ? -13.681 -6.636 15.205 1.00 94.50 265 ARG A N 1
ATOM 2054 C CA . ARG A 1 265 ? -13.403 -5.227 14.909 1.00 94.50 265 ARG A CA 1
ATOM 2055 C C . ARG A 1 265 ? -12.608 -5.084 13.621 1.00 94.50 265 ARG A C 1
ATOM 2057 O O . ARG A 1 265 ? -11.560 -5.713 13.469 1.00 94.50 265 ARG A O 1
ATOM 2064 N N . VAL A 1 266 ? -13.070 -4.222 12.718 1.00 93.50 266 VAL A N 1
ATOM 2065 C CA . VAL A 1 266 ? -12.326 -3.876 11.502 1.00 93.50 266 VAL A CA 1
ATOM 2066 C C . VAL A 1 266 ? -11.197 -2.930 11.883 1.00 93.50 266 VAL A C 1
ATOM 2068 O O . VAL A 1 266 ? -11.426 -1.811 12.330 1.00 93.50 266 VAL A O 1
ATOM 2071 N N . ILE A 1 267 ? -9.957 -3.378 11.720 1.00 89.56 267 ILE A N 1
ATOM 2072 C CA . ILE A 1 267 ? -8.767 -2.601 12.099 1.00 89.56 267 ILE A CA 1
ATOM 2073 C C . ILE A 1 267 ? -7.911 -2.211 10.903 1.00 89.56 267 ILE A C 1
ATOM 2075 O O . ILE A 1 267 ? -6.954 -1.462 11.067 1.00 89.56 267 ILE A O 1
ATOM 2079 N N . ALA A 1 268 ? -8.223 -2.718 9.716 1.00 88.38 268 ALA A N 1
ATOM 2080 C CA . ALA A 1 268 ? -7.499 -2.394 8.506 1.00 88.38 268 ALA A CA 1
ATOM 2081 C C . ALA A 1 268 ? -8.408 -2.489 7.286 1.00 88.38 268 ALA A C 1
ATOM 2083 O O . ALA A 1 268 ? -9.339 -3.295 7.261 1.00 88.38 268 ALA A O 1
ATOM 2084 N N . LYS A 1 269 ? -8.133 -1.672 6.270 1.00 89.19 269 LYS A N 1
ATOM 2085 C CA . LYS A 1 269 ? -8.847 -1.692 4.993 1.00 89.19 269 LYS A CA 1
ATOM 2086 C C . LYS A 1 269 ? -7.878 -1.652 3.825 1.00 89.19 269 LYS A C 1
ATOM 2088 O O . LYS A 1 269 ? -6.790 -1.092 3.925 1.00 89.19 269 LYS A O 1
ATOM 2093 N N . THR A 1 270 ? -8.296 -2.220 2.704 1.00 85.62 270 THR A N 1
ATOM 2094 C CA . THR A 1 270 ? -7.512 -2.259 1.469 1.00 85.62 270 THR A CA 1
ATOM 2095 C C . THR A 1 270 ? -8.362 -1.809 0.283 1.00 85.62 270 THR A C 1
ATOM 2097 O O . THR A 1 270 ? -9.552 -2.129 0.211 1.00 85.62 270 THR A O 1
ATOM 2100 N N . ALA A 1 271 ? -7.769 -1.025 -0.621 1.00 83.31 271 ALA A N 1
ATOM 2101 C CA . ALA A 1 271 ? -8.451 -0.521 -1.809 1.00 83.31 271 ALA A CA 1
ATOM 2102 C C . ALA A 1 271 ? -8.443 -1.517 -2.967 1.00 83.31 271 ALA A C 1
ATOM 2104 O O . ALA A 1 271 ? -7.738 -2.522 -2.972 1.00 83.31 271 ALA A O 1
ATOM 2105 N N . THR A 1 272 ? -9.250 -1.205 -3.981 1.00 82.25 272 THR A N 1
ATOM 2106 C CA . THR A 1 272 ? -9.186 -1.901 -5.266 1.00 82.25 272 THR A CA 1
ATOM 2107 C C . THR A 1 272 ? -8.143 -1.246 -6.159 1.00 82.25 272 THR A C 1
ATOM 2109 O O . THR A 1 272 ? -8.079 -0.019 -6.264 1.00 82.25 272 THR A O 1
ATOM 2112 N N . LYS A 1 273 ? -7.346 -2.075 -6.828 1.00 80.00 273 LYS A N 1
ATOM 2113 C CA . LYS A 1 273 ? -6.325 -1.623 -7.770 1.00 80.00 273 LYS A CA 1
ATOM 2114 C C . LYS A 1 273 ? -6.923 -1.268 -9.121 1.00 80.00 273 LYS A C 1
ATOM 2116 O O . LYS A 1 273 ? -7.910 -1.845 -9.566 1.00 80.00 273 LYS A O 1
ATOM 2121 N N . HIS A 1 274 ? -6.268 -0.328 -9.779 1.00 85.75 274 HIS A N 1
ATOM 2122 C CA . HIS A 1 274 ? -6.458 -0.026 -11.186 1.00 85.75 274 HIS A CA 1
ATOM 2123 C C . HIS A 1 274 ? -5.089 0.350 -11.774 1.00 85.75 274 HIS A C 1
ATOM 2125 O O . HIS A 1 274 ? -4.286 1.004 -11.108 1.00 85.75 274 HIS A O 1
ATOM 2131 N N . GLY A 1 275 ? -4.797 -0.065 -13.004 1.00 85.81 275 GLY A N 1
ATOM 2132 C CA . GLY A 1 275 ? -3.502 0.184 -13.640 1.00 85.81 275 GLY A CA 1
ATOM 2133 C C . GLY A 1 275 ? -2.567 -1.015 -13.506 1.00 85.81 275 GLY A C 1
ATOM 2134 O O . GLY A 1 275 ? -2.984 -2.150 -13.714 1.00 85.81 275 GLY A O 1
ATOM 2135 N N . VAL A 1 276 ? -1.294 -0.788 -13.182 1.00 80.38 276 VAL A N 1
ATOM 2136 C CA . VAL A 1 276 ? -0.293 -1.869 -13.157 1.00 80.38 276 VAL A CA 1
ATOM 2137 C C . VAL A 1 276 ? -0.565 -2.838 -11.987 1.00 80.38 276 VAL A C 1
ATOM 2139 O O . VAL A 1 276 ? -0.595 -2.391 -10.836 1.00 80.38 276 VAL A O 1
ATOM 2142 N N . PRO A 1 277 ? -0.754 -4.153 -12.232 1.00 76.25 277 PRO A N 1
ATOM 2143 C CA . PRO A 1 277 ? -0.976 -5.130 -11.171 1.00 76.25 277 PRO A CA 1
ATOM 2144 C C . PRO A 1 277 ? 0.278 -5.312 -10.306 1.00 76.25 277 PRO A C 1
ATOM 2146 O O . PRO A 1 277 ? 1.414 -5.131 -10.745 1.00 76.25 277 PRO A O 1
ATOM 2149 N N . ASP A 1 278 ? 0.075 -5.702 -9.049 1.00 70.50 278 ASP A N 1
ATOM 2150 C CA . ASP A 1 278 ? 1.164 -5.890 -8.091 1.00 70.50 278 ASP A CA 1
ATOM 2151 C C . ASP A 1 278 ? 1.624 -7.345 -8.085 1.00 70.50 278 ASP A C 1
ATOM 2153 O O . ASP A 1 278 ? 1.043 -8.219 -7.443 1.00 70.50 278 ASP A O 1
ATOM 2157 N N . TYR A 1 279 ? 2.682 -7.617 -8.834 1.00 68.50 279 TYR A N 1
ATOM 2158 C CA . TYR A 1 279 ? 3.372 -8.896 -8.771 1.00 68.50 279 TYR A CA 1
ATOM 2159 C C . TYR A 1 279 ? 4.166 -9.001 -7.465 1.00 68.50 279 TYR A C 1
ATOM 2161 O O . TYR A 1 279 ? 4.709 -8.016 -6.960 1.00 68.50 279 TYR A O 1
ATOM 2169 N N . ARG A 1 280 ? 4.367 -10.228 -6.972 1.00 68.69 280 ARG A N 1
ATOM 2170 C CA . ARG A 1 280 ? 5.394 -10.463 -5.948 1.00 68.69 280 ARG A CA 1
ATOM 2171 C C . ARG A 1 280 ? 6.739 -9.956 -6.466 1.00 68.69 280 ARG A C 1
ATOM 2173 O O . ARG A 1 280 ? 7.187 -10.401 -7.521 1.00 68.69 280 ARG A O 1
ATOM 2180 N N . THR A 1 281 ? 7.406 -9.075 -5.720 1.00 71.06 281 THR A N 1
ATOM 2181 C CA . THR A 1 281 ? 8.647 -8.407 -6.157 1.00 71.06 281 THR A CA 1
ATOM 2182 C C . THR A 1 281 ? 9.725 -9.392 -6.617 1.00 71.06 281 THR A C 1
ATOM 2184 O O . THR A 1 281 ? 10.424 -9.126 -7.591 1.00 71.06 281 THR A O 1
ATOM 2187 N N . VAL A 1 282 ? 9.819 -10.565 -5.977 1.00 71.00 282 VAL A N 1
ATOM 2188 C CA . VAL A 1 282 ? 10.727 -11.645 -6.400 1.00 71.00 282 VAL A CA 1
ATOM 2189 C C . VAL A 1 282 ? 10.385 -12.176 -7.799 1.00 71.00 282 VAL A C 1
ATOM 2191 O O . VAL A 1 282 ? 11.279 -12.371 -8.615 1.00 71.00 282 VAL A O 1
ATOM 2194 N N . ARG A 1 283 ? 9.097 -12.335 -8.132 1.00 72.94 283 ARG A N 1
ATOM 2195 C CA . ARG A 1 283 ? 8.638 -12.772 -9.460 1.00 72.94 283 ARG A CA 1
ATOM 2196 C C . ARG A 1 283 ? 8.896 -11.701 -10.522 1.00 72.94 283 ARG A C 1
ATOM 2198 O O . ARG A 1 283 ? 9.323 -12.055 -11.618 1.00 72.94 283 ARG A O 1
ATOM 2205 N N . ILE A 1 284 ? 8.743 -10.414 -10.181 1.00 71.25 284 ILE A N 1
ATOM 2206 C CA . ILE A 1 284 ? 9.168 -9.307 -11.062 1.00 71.25 284 ILE A CA 1
ATOM 2207 C C . ILE A 1 284 ? 10.669 -9.402 -11.323 1.00 71.25 284 ILE A C 1
ATOM 2209 O O . ILE A 1 284 ? 11.083 -9.324 -12.474 1.00 71.25 284 ILE A O 1
ATOM 2213 N N . ALA A 1 285 ? 11.484 -9.602 -10.281 1.00 75.12 285 ALA A N 1
ATOM 2214 C CA . ALA A 1 285 ? 12.932 -9.726 -10.425 1.00 75.12 285 ALA A CA 1
ATOM 2215 C C . ALA A 1 285 ? 13.304 -10.897 -11.351 1.00 75.12 285 ALA A C 1
ATOM 2217 O O . ALA A 1 285 ? 14.051 -10.695 -12.306 1.00 75.12 285 ALA A O 1
ATOM 2218 N N . TYR A 1 286 ? 12.706 -12.079 -11.154 1.00 76.62 286 TYR A N 1
ATOM 2219 C CA . TYR A 1 286 ? 12.890 -13.230 -12.046 1.00 76.62 286 TYR A CA 1
ATOM 2220 C C . TYR A 1 286 ? 12.560 -12.901 -13.506 1.00 76.62 286 TYR A C 1
ATOM 2222 O O . TYR A 1 286 ? 13.377 -13.152 -14.393 1.00 76.62 286 TYR A O 1
ATOM 2230 N N . ALA A 1 287 ? 11.378 -12.334 -13.763 1.00 72.94 287 ALA A N 1
ATOM 2231 C CA . ALA A 1 287 ? 10.947 -11.989 -15.114 1.00 72.94 287 ALA A CA 1
ATOM 2232 C C . ALA A 1 287 ? 11.858 -10.929 -15.750 1.00 72.94 287 ALA A C 1
ATOM 2234 O O . ALA A 1 287 ? 12.261 -11.065 -16.902 1.00 72.94 287 ALA A O 1
ATOM 2235 N N . ASN A 1 288 ? 12.229 -9.900 -14.990 1.00 75.69 288 ASN A N 1
ATOM 2236 C CA . ASN A 1 288 ? 13.081 -8.810 -15.448 1.00 75.69 288 ASN A CA 1
ATOM 2237 C C . ASN A 1 288 ? 14.491 -9.298 -15.821 1.00 75.69 288 ASN A C 1
ATOM 2239 O O . ASN A 1 288 ? 15.038 -8.873 -16.838 1.00 75.69 288 ASN A O 1
ATOM 2243 N N . PHE A 1 289 ? 15.046 -10.241 -15.054 1.00 80.94 289 PHE A N 1
ATOM 2244 C CA . PHE A 1 289 ? 16.350 -10.843 -15.339 1.00 80.94 289 PHE A CA 1
ATOM 2245 C C . PHE A 1 289 ? 16.293 -11.745 -16.570 1.00 80.94 289 PHE A C 1
ATOM 2247 O O . PHE A 1 289 ? 17.110 -11.589 -17.472 1.00 80.94 289 PHE A O 1
ATOM 2254 N N . ARG A 1 290 ? 15.284 -12.619 -16.669 1.00 80.62 290 ARG A N 1
ATOM 2255 C CA . ARG A 1 290 ? 15.082 -13.482 -17.847 1.00 80.62 290 ARG A CA 1
ATOM 2256 C C . ARG A 1 290 ? 14.877 -12.694 -19.143 1.00 80.62 290 ARG A C 1
ATOM 2258 O O . ARG A 1 290 ? 15.257 -13.164 -20.207 1.00 80.62 290 ARG A O 1
ATOM 2265 N N . LEU A 1 291 ? 14.296 -11.498 -19.062 1.00 73.38 291 LEU A N 1
ATOM 2266 C CA . LEU A 1 291 ? 14.055 -10.617 -20.210 1.00 73.38 291 LEU A CA 1
ATOM 2267 C C . LEU A 1 291 ? 15.174 -9.585 -20.439 1.00 73.38 291 LEU A C 1
ATOM 2269 O O . LEU A 1 291 ? 15.009 -8.659 -21.232 1.00 73.38 291 LEU A O 1
ATOM 2273 N N . HIS A 1 292 ? 16.319 -9.737 -19.765 1.00 73.19 292 HIS A N 1
ATOM 2274 C CA . HIS A 1 292 ? 17.495 -8.868 -19.890 1.00 73.19 292 HIS A CA 1
ATOM 2275 C C . HIS A 1 292 ? 17.204 -7.378 -19.682 1.00 73.19 292 HIS A C 1
ATOM 2277 O O . HIS A 1 292 ? 17.652 -6.555 -20.491 1.00 73.19 292 HIS A O 1
ATOM 2283 N N . PHE A 1 293 ? 16.490 -7.048 -18.603 1.00 74.62 293 PHE A N 1
ATOM 2284 C CA . PHE A 1 293 ? 16.118 -5.676 -18.242 1.00 74.62 293 PHE A CA 1
ATOM 2285 C C . PHE A 1 293 ? 15.381 -4.986 -19.402 1.00 74.62 293 PHE A C 1
ATOM 2287 O O . PHE A 1 293 ? 15.932 -4.063 -20.010 1.00 74.62 293 PHE A O 1
ATOM 2294 N N . PRO A 1 294 ? 14.174 -5.462 -19.773 1.00 65.56 294 PRO A N 1
ATOM 2295 C CA . PRO A 1 294 ? 13.420 -4.862 -20.868 1.00 65.56 294 PRO A CA 1
ATOM 2296 C C . PRO A 1 294 ? 13.214 -3.370 -20.593 1.00 65.56 294 PRO A C 1
ATOM 2298 O O . PRO A 1 294 ? 13.178 -2.955 -19.439 1.00 65.56 294 PRO A O 1
ATOM 2301 N N . GLU A 1 295 ? 13.114 -2.544 -21.632 1.00 60.59 295 GLU A N 1
ATOM 2302 C CA . GLU A 1 295 ? 12.926 -1.099 -21.441 1.00 60.59 295 GLU A CA 1
ATOM 2303 C C . GLU A 1 295 ? 11.587 -0.786 -20.755 1.00 60.59 295 GLU A C 1
ATOM 2305 O O . GLU A 1 295 ? 11.516 0.183 -19.996 1.00 60.59 295 GLU A O 1
ATOM 2310 N N . GLU A 1 296 ? 10.587 -1.661 -20.935 1.00 62.38 296 GLU A N 1
ATOM 2311 C CA . GLU A 1 296 ? 9.272 -1.596 -20.297 1.00 62.38 296 GLU A CA 1
ATOM 2312 C C . GLU A 1 296 ? 8.910 -2.883 -19.526 1.00 62.38 296 GLU A C 1
ATOM 2314 O O . GLU A 1 296 ? 9.291 -3.990 -19.914 1.00 62.38 296 GLU A O 1
ATOM 2319 N N . GLU A 1 297 ? 8.188 -2.745 -18.405 1.00 64.75 297 GLU A N 1
ATOM 2320 C CA . GLU A 1 297 ? 7.529 -3.880 -17.731 1.00 64.75 297 GLU A CA 1
ATOM 2321 C C . GLU A 1 297 ? 6.468 -4.497 -18.666 1.00 64.75 297 GLU A C 1
ATOM 2323 O O . GLU A 1 297 ? 5.973 -3.819 -19.565 1.00 64.75 297 GLU A O 1
ATOM 2328 N N . VAL A 1 298 ? 6.131 -5.784 -18.488 1.00 63.72 298 VAL A N 1
ATOM 2329 C CA . VAL A 1 298 ? 5.102 -6.450 -19.313 1.00 63.72 298 VAL A CA 1
ATOM 2330 C C . VAL A 1 298 ? 3.831 -5.585 -19.297 1.00 63.72 298 VAL A C 1
ATOM 2332 O O . VAL A 1 298 ? 3.402 -5.225 -18.198 1.00 63.72 298 VAL A O 1
ATOM 2335 N N . PRO A 1 299 ? 3.228 -5.253 -20.458 1.00 72.56 299 PRO A N 1
ATOM 2336 C CA . PRO A 1 299 ? 2.156 -4.260 -20.567 1.00 72.56 299 PRO A CA 1
ATOM 2337 C C . PRO A 1 299 ? 0.804 -4.807 -20.084 1.00 72.56 299 PRO A C 1
ATOM 2339 O O . PRO A 1 299 ? -0.213 -4.644 -20.740 1.00 72.56 299 PRO A O 1
ATOM 2342 N N . ILE A 1 300 ? 0.784 -5.513 -18.952 1.00 78.62 300 ILE A N 1
ATOM 2343 C CA . ILE A 1 300 ? -0.453 -6.003 -18.360 1.00 78.62 300 ILE A CA 1
ATOM 2344 C C . ILE A 1 300 ? -1.032 -4.912 -17.466 1.00 78.62 300 ILE A C 1
ATOM 2346 O O . ILE A 1 300 ? -0.402 -4.502 -16.491 1.00 78.62 300 ILE A O 1
ATOM 2350 N N . THR A 1 301 ? -2.254 -4.499 -17.770 1.00 83.88 301 THR A N 1
ATOM 2351 C CA . THR A 1 301 ? -3.036 -3.535 -17.002 1.00 83.88 301 THR A CA 1
ATOM 2352 C C . THR A 1 301 ? -4.244 -4.241 -16.387 1.00 83.88 301 THR A C 1
ATOM 2354 O O . THR A 1 301 ? -4.904 -5.056 -17.028 1.00 83.88 301 THR A O 1
ATOM 2357 N N . SER A 1 302 ? -4.526 -3.949 -15.121 1.00 87.50 302 SER A N 1
ATOM 2358 C CA . SER A 1 302 ? -5.669 -4.460 -14.370 1.00 87.50 302 SER A CA 1
ATOM 2359 C C . SER A 1 302 ? -6.764 -3.405 -14.291 1.00 87.50 302 SER A C 1
ATOM 2361 O O . SER A 1 302 ? -6.519 -2.284 -13.835 1.00 87.50 302 SER A O 1
ATOM 2363 N N . TYR A 1 303 ? -7.980 -3.774 -14.685 1.00 88.19 303 TYR A N 1
ATOM 2364 C CA . TYR A 1 303 ? -9.159 -2.916 -14.594 1.00 88.19 303 TYR A CA 1
ATOM 2365 C C . TYR A 1 303 ? -10.272 -3.606 -13.810 1.00 88.19 303 TYR A C 1
ATOM 2367 O O . TYR A 1 303 ? -10.575 -4.768 -14.080 1.00 88.19 303 TYR A O 1
ATOM 2375 N N . PRO A 1 304 ? -10.944 -2.912 -12.880 1.00 89.25 304 PRO A N 1
ATOM 2376 C CA . PRO A 1 304 ? -12.114 -3.453 -12.201 1.00 89.25 304 PRO A CA 1
ATOM 2377 C C . PRO A 1 304 ? -13.196 -3.878 -13.194 1.00 89.25 304 PRO A C 1
ATOM 2379 O O . PRO A 1 304 ? -13.624 -3.095 -14.044 1.00 89.25 304 PRO A O 1
ATOM 2382 N N . SER A 1 305 ? -13.631 -5.134 -13.093 1.00 89.12 305 SER A N 1
ATOM 2383 C CA . SER A 1 305 ? -14.618 -5.698 -14.021 1.00 89.12 305 SER A CA 1
ATOM 2384 C C . SER A 1 305 ? -16.060 -5.457 -13.563 1.00 89.12 305 SER A C 1
ATOM 2386 O O . SER A 1 305 ? -16.990 -5.556 -14.357 1.00 89.12 305 SER A O 1
ATOM 2388 N N . GLY A 1 306 ? -16.257 -5.165 -12.274 1.00 86.25 306 GLY A N 1
ATOM 2389 C CA . GLY A 1 306 ? -17.559 -4.948 -11.657 1.00 86.25 306 GLY A CA 1
ATOM 2390 C C . GLY A 1 306 ? -17.460 -4.179 -10.346 1.00 86.25 306 GLY A C 1
ATOM 2391 O O . GLY A 1 306 ? -16.406 -3.660 -9.989 1.00 86.25 306 GLY A O 1
ATOM 2392 N N . GLU A 1 307 ? -18.583 -4.065 -9.640 1.00 84.44 307 GLU A N 1
ATOM 2393 C CA . GLU A 1 307 ? -18.674 -3.204 -8.460 1.00 84.44 307 GLU A CA 1
ATOM 2394 C C . GLU A 1 307 ? -17.947 -3.777 -7.244 1.00 84.44 307 GLU A C 1
ATOM 2396 O O . GLU A 1 307 ? -18.013 -4.970 -6.954 1.00 84.44 307 GLU A O 1
ATOM 2401 N N . ASN A 1 308 ? -17.322 -2.901 -6.469 1.00 85.75 308 ASN A N 1
ATOM 2402 C CA . ASN A 1 308 ? -16.787 -3.287 -5.173 1.00 85.75 308 ASN A CA 1
ATOM 2403 C C . ASN A 1 308 ? -17.933 -3.511 -4.182 1.00 85.75 308 ASN A C 1
ATOM 2405 O O . ASN A 1 308 ? -18.767 -2.625 -3.986 1.00 85.75 308 ASN A O 1
ATOM 2409 N N . LYS A 1 309 ? -17.966 -4.694 -3.573 1.00 88.19 309 LYS A N 1
ATOM 2410 C CA . LYS A 1 309 ? -18.860 -5.024 -2.465 1.00 88.19 309 LYS A CA 1
ATOM 2411 C C . LYS A 1 309 ? -18.021 -5.136 -1.204 1.00 88.19 309 LYS A C 1
ATOM 2413 O O . LYS A 1 309 ? -17.172 -6.025 -1.169 1.00 88.19 309 LYS A O 1
ATOM 2418 N N . PRO A 1 310 ? -18.240 -4.292 -0.190 1.00 88.69 310 PRO A N 1
ATOM 2419 C CA . PRO A 1 310 ? -17.461 -4.376 1.028 1.00 88.69 310 PRO A CA 1
ATOM 2420 C C . PRO A 1 310 ? -17.642 -5.720 1.738 1.00 88.69 310 PRO A C 1
ATOM 2422 O O . PRO A 1 310 ? -18.749 -6.248 1.841 1.00 88.69 310 PRO A O 1
ATOM 2425 N N . PHE A 1 311 ? -16.539 -6.273 2.229 1.00 90.44 311 PHE A N 1
ATOM 2426 C CA . PHE A 1 311 ? -16.517 -7.509 3.010 1.00 90.44 311 PHE A CA 1
ATOM 2427 C C . PHE A 1 311 ? -15.353 -7.474 3.990 1.00 90.44 311 PHE A C 1
ATOM 2429 O O . PHE A 1 311 ? -14.365 -6.776 3.754 1.00 90.44 311 PHE A O 1
ATOM 2436 N N . ALA A 1 312 ? -15.443 -8.260 5.059 1.00 90.94 312 ALA A N 1
ATOM 2437 C CA . ALA A 1 312 ? -14.350 -8.464 5.987 1.00 90.94 312 ALA A CA 1
ATOM 2438 C C . ALA A 1 312 ? -13.826 -9.898 5.999 1.00 90.94 312 ALA A C 1
ATOM 2440 O O . ALA A 1 312 ? -14.540 -10.869 5.736 1.00 90.94 312 ALA A O 1
ATOM 2441 N N . PHE A 1 313 ? -12.549 -10.018 6.337 1.00 88.25 313 PHE A N 1
ATOM 2442 C CA . PHE A 1 313 ? -11.861 -11.285 6.480 1.00 88.25 313 PHE A CA 1
ATOM 2443 C C . PHE A 1 313 ? -10.817 -11.226 7.592 1.00 88.25 313 PHE A C 1
ATOM 2445 O O . PHE A 1 313 ? -10.199 -10.188 7.837 1.00 88.25 313 PHE A O 1
ATOM 2452 N N . GLN A 1 314 ? -10.602 -12.355 8.262 1.00 84.88 314 GLN A N 1
ATOM 2453 C CA . GLN A 1 314 ? -9.555 -12.474 9.277 1.00 84.88 314 GLN A CA 1
ATOM 2454 C C . GLN A 1 314 ? -8.194 -12.812 8.651 1.00 84.88 314 GLN A C 1
ATOM 2456 O O . GLN A 1 314 ? -7.173 -12.255 9.050 1.00 84.88 314 GLN A O 1
ATOM 2461 N N . LYS A 1 315 ? -8.181 -13.713 7.662 1.00 80.62 315 LYS A N 1
ATOM 2462 C CA . LYS A 1 315 ? -6.978 -14.254 7.017 1.00 80.62 315 LYS A CA 1
ATOM 2463 C C . LYS A 1 315 ? -7.031 -14.095 5.501 1.00 80.62 315 LYS A C 1
ATOM 2465 O O . LYS A 1 315 ? -8.103 -14.076 4.901 1.00 80.62 315 LYS A O 1
ATOM 2470 N N . GLY A 1 316 ? -5.860 -14.045 4.874 1.00 75.62 316 GLY A N 1
ATOM 2471 C CA . GLY A 1 316 ? -5.708 -14.053 3.422 1.00 75.62 316 GLY A CA 1
ATOM 2472 C C . GLY A 1 316 ? -4.771 -15.162 2.976 1.00 75.62 316 GLY A C 1
ATOM 2473 O O . GLY A 1 316 ? -3.703 -15.331 3.557 1.00 75.62 316 GLY A O 1
ATOM 2474 N N . ASN A 1 317 ? -5.158 -15.901 1.934 1.00 67.69 317 ASN A N 1
ATOM 2475 C CA . ASN A 1 317 ? -4.274 -16.875 1.278 1.00 67.69 317 ASN A CA 1
ATOM 2476 C C . ASN A 1 317 ? -3.243 -16.211 0.353 1.00 67.69 317 ASN A C 1
ATOM 2478 O O . ASN A 1 317 ? -2.279 -16.836 -0.084 1.00 67.69 317 ASN A O 1
ATOM 2482 N N . THR A 1 318 ? -3.480 -14.950 0.020 1.00 63.06 318 THR A N 1
ATOM 2483 C CA . THR A 1 318 ? -2.722 -14.151 -0.936 1.00 63.06 318 THR A CA 1
ATOM 2484 C C . THR A 1 318 ? -2.436 -12.780 -0.352 1.00 63.06 318 THR A C 1
ATOM 2486 O O . THR A 1 318 ? -3.067 -12.357 0.617 1.00 63.06 318 THR A O 1
ATOM 2489 N N . ASN A 1 319 ? -1.473 -12.087 -0.949 1.00 59.38 319 ASN A N 1
ATOM 2490 C CA . ASN A 1 319 ? -0.971 -10.822 -0.434 1.00 59.38 319 ASN A CA 1
ATOM 2491 C C . ASN A 1 319 ? -2.096 -9.777 -0.413 1.00 59.38 319 ASN A C 1
ATOM 2493 O O . ASN A 1 319 ? -2.745 -9.539 -1.431 1.00 59.38 319 ASN A O 1
ATOM 2497 N N . VAL A 1 320 ? -2.316 -9.155 0.747 1.00 57.97 320 VAL A N 1
ATOM 2498 C CA . VAL A 1 320 ? -3.159 -7.956 0.864 1.00 57.97 320 VAL A CA 1
ATOM 2499 C C . VAL A 1 320 ? -2.431 -6.789 0.182 1.00 57.97 320 VAL A C 1
ATOM 2501 O O . VAL A 1 320 ? -1.209 -6.788 0.097 1.00 57.97 320 VAL A O 1
ATOM 2504 N N . ASP A 1 321 ? -3.153 -5.844 -0.410 1.00 59.66 321 ASP A N 1
ATOM 2505 C CA . ASP A 1 321 ? -2.551 -4.809 -1.253 1.00 59.66 321 ASP A CA 1
ATOM 2506 C C . ASP A 1 321 ? -1.473 -3.968 -0.536 1.00 59.66 321 ASP A C 1
ATOM 2508 O O . ASP A 1 321 ? -1.712 -3.407 0.530 1.00 59.66 321 ASP A O 1
ATOM 2512 N N . SER A 1 322 ? -0.319 -3.826 -1.196 1.00 59.84 322 SER A N 1
ATOM 2513 C CA . SER A 1 322 ? 0.858 -3.086 -0.755 1.00 59.84 322 SER A CA 1
ATOM 2514 C C . SER A 1 322 ? 0.914 -1.612 -1.158 1.00 59.84 322 SER A C 1
ATOM 2516 O O . SER A 1 322 ? 1.734 -0.875 -0.608 1.00 59.84 322 SER A O 1
ATOM 2518 N N . ALA A 1 323 ? 0.090 -1.205 -2.129 1.00 72.81 323 ALA A N 1
ATOM 2519 C CA . ALA A 1 323 ? 0.129 0.112 -2.757 1.00 72.81 323 ALA A CA 1
ATOM 2520 C C . ALA A 1 323 ? -0.658 1.161 -1.965 1.00 72.81 323 ALA A C 1
ATOM 2522 O O . ALA A 1 323 ? -0.284 2.333 -1.929 1.00 72.81 323 ALA A O 1
ATOM 2523 N N . ALA A 1 324 ? -1.754 0.734 -1.332 1.00 81.88 324 ALA A N 1
ATOM 2524 C CA . ALA A 1 324 ? -2.500 1.555 -0.398 1.00 81.88 324 ALA A CA 1
ATOM 2525 C C . ALA A 1 324 ? -3.337 0.709 0.565 1.00 81.88 324 ALA A C 1
ATOM 2527 O O . ALA A 1 324 ? -4.180 -0.094 0.152 1.00 81.88 324 ALA A O 1
ATOM 2528 N N . PHE A 1 325 ? -3.159 0.947 1.857 1.00 84.31 325 PHE A N 1
ATOM 2529 C CA . PHE A 1 325 ? -3.979 0.337 2.895 1.00 84.31 325 PHE A CA 1
ATOM 2530 C C . PHE A 1 325 ? -4.162 1.314 4.045 1.00 84.31 325 PHE A C 1
ATOM 2532 O O . PHE A 1 325 ? -3.292 2.142 4.322 1.00 84.31 325 PHE A O 1
ATOM 2539 N N . SER A 1 326 ? -5.289 1.208 4.734 1.00 88.06 326 SER A N 1
ATOM 2540 C CA . SER A 1 326 ? -5.533 1.967 5.947 1.00 88.06 326 SER A CA 1
ATOM 2541 C C . SER A 1 326 ? -5.601 1.067 7.167 1.00 88.06 326 SER A C 1
ATOM 2543 O O . SER A 1 326 ? -5.885 -0.127 7.067 1.00 88.06 326 SER A O 1
ATOM 2545 N N . ARG A 1 327 ? -5.325 1.637 8.336 1.00 86.69 327 ARG A N 1
ATOM 2546 C CA . ARG A 1 327 ? -5.371 0.944 9.621 1.00 86.69 327 ARG A CA 1
ATOM 2547 C C . ARG A 1 327 ? -5.896 1.839 10.729 1.00 86.69 327 ARG A C 1
ATOM 2549 O O . ARG A 1 327 ? -5.624 3.040 10.763 1.00 86.69 327 ARG A O 1
ATOM 2556 N N . HIS A 1 328 ? -6.616 1.227 11.656 1.00 88.56 328 HIS A N 1
ATOM 2557 C CA . HIS A 1 328 ? -7.044 1.848 12.892 1.00 88.56 328 HIS A CA 1
ATOM 2558 C C . HIS A 1 328 ? -5.894 1.824 13.890 1.00 88.56 328 HIS A C 1
ATOM 2560 O O . HIS A 1 328 ? -5.299 0.776 14.145 1.00 88.56 328 HIS A O 1
ATOM 2566 N N . SER A 1 329 ? -5.591 2.983 14.448 1.00 81.31 329 SER A N 1
ATOM 2567 C CA . SER A 1 329 ? -4.493 3.178 15.378 1.00 81.31 329 SER A CA 1
ATOM 2568 C C . SER A 1 329 ? -5.072 3.653 16.714 1.00 81.31 329 SER A C 1
ATOM 2570 O O . SER A 1 329 ? -5.455 4.811 16.822 1.00 81.31 329 SER A O 1
ATOM 2572 N N . ASP A 1 330 ? -5.180 2.759 17.701 1.00 80.50 330 ASP A N 1
ATOM 2573 C CA . ASP A 1 330 ? -5.595 3.012 19.096 1.00 80.50 330 ASP A CA 1
ATOM 2574 C C . ASP A 1 330 ? -4.584 2.394 20.064 1.00 80.50 330 ASP A C 1
ATOM 2576 O O . ASP A 1 330 ? -3.742 1.651 19.601 1.00 80.50 330 ASP A O 1
ATOM 2580 N N . ASP A 1 331 ? -4.668 2.624 21.375 1.00 72.25 331 ASP A N 1
ATOM 2581 C CA . ASP A 1 331 ? -3.749 2.086 22.399 1.00 72.25 331 ASP A CA 1
ATOM 2582 C C . ASP A 1 331 ? -3.470 0.566 22.338 1.00 72.25 331 ASP A C 1
ATOM 2584 O O . ASP A 1 331 ? -2.431 0.117 22.826 1.00 72.25 331 ASP A O 1
ATOM 2588 N N . ARG A 1 332 ? -4.354 -0.231 21.727 1.00 73.12 332 ARG A N 1
ATOM 2589 C CA . ARG A 1 332 ? -4.231 -1.691 21.610 1.00 73.12 332 ARG A CA 1
ATOM 2590 C C . ARG A 1 332 ? -3.672 -2.134 20.267 1.00 73.12 332 ARG A C 1
ATOM 2592 O O . ARG A 1 332 ? -2.796 -2.995 20.236 1.00 73.12 332 ARG A O 1
ATOM 2599 N N . THR A 1 333 ? -4.197 -1.599 19.166 1.00 74.75 333 THR A N 1
ATOM 2600 C CA . THR A 1 333 ? -3.761 -1.939 17.804 1.00 74.75 333 THR A CA 1
ATOM 2601 C C . THR A 1 333 ? -2.398 -1.362 17.505 1.00 74.75 333 THR A C 1
ATOM 2603 O O . THR A 1 333 ? -1.673 -1.921 16.690 1.00 74.75 333 THR A O 1
ATOM 2606 N N . ILE A 1 334 ? -2.043 -0.284 18.203 1.00 68.06 334 ILE A N 1
ATOM 2607 C CA . ILE A 1 334 ? -0.690 0.230 18.263 1.00 68.06 334 ILE A CA 1
ATOM 2608 C C . ILE A 1 334 ? 0.234 -0.902 18.670 1.00 68.06 334 ILE A C 1
ATOM 2610 O O . ILE A 1 334 ? 0.937 -1.417 17.834 1.00 68.06 334 ILE A O 1
ATOM 2614 N N . LEU A 1 335 ? 0.123 -1.491 19.847 1.00 62.56 335 LEU A N 1
ATOM 2615 C CA . LEU A 1 335 ? 1.110 -2.467 20.329 1.00 62.56 335 LEU A CA 1
ATOM 2616 C C . LEU A 1 335 ? 1.252 -3.785 19.520 1.00 62.56 335 LEU A C 1
ATOM 2618 O O . LEU A 1 335 ? 2.060 -4.639 19.888 1.00 62.56 335 LEU A O 1
ATOM 2622 N N . LEU A 1 336 ? 0.511 -3.973 18.424 1.00 67.31 336 LEU A N 1
ATOM 2623 C CA . LEU A 1 336 ? 0.639 -5.122 17.542 1.00 67.31 336 LEU A CA 1
ATOM 2624 C C . LEU A 1 336 ? 1.923 -5.073 16.685 1.00 67.31 336 LEU A C 1
ATOM 2626 O O . LEU A 1 336 ? 2.327 -4.030 16.172 1.00 67.31 336 LEU A O 1
ATOM 2630 N N . PRO A 1 337 ? 2.583 -6.225 16.473 1.00 52.75 337 PRO A N 1
ATOM 2631 C CA . PRO A 1 337 ? 3.936 -6.293 15.930 1.00 52.75 337 PRO A CA 1
ATOM 2632 C C . PRO A 1 337 ? 4.077 -5.945 14.446 1.00 52.75 337 PRO A C 1
ATOM 2634 O O . PRO A 1 337 ? 5.204 -5.925 13.958 1.00 52.75 337 PRO A O 1
ATOM 2637 N N . TRP A 1 338 ? 3.005 -5.585 13.730 1.00 58.34 338 TRP A N 1
ATOM 2638 C CA . TRP A 1 338 ? 3.157 -4.957 12.409 1.00 58.34 338 TRP A CA 1
ATOM 2639 C C . TRP A 1 338 ? 3.899 -3.609 12.505 1.00 58.34 338 TRP A C 1
ATOM 2641 O O . TRP A 1 338 ? 4.455 -3.132 11.523 1.00 58.34 338 TRP A O 1
ATOM 2651 N N . TRP A 1 339 ? 3.960 -3.027 13.704 1.00 45.94 339 TRP A N 1
ATOM 2652 C CA . TRP A 1 339 ? 4.834 -1.920 14.093 1.00 45.94 339 TRP A CA 1
ATOM 2653 C C . TRP A 1 339 ? 6.294 -2.266 14.321 1.00 45.94 339 TRP A C 1
ATOM 2655 O O . TRP A 1 339 ? 7.175 -1.415 14.225 1.00 45.94 339 TRP A O 1
ATOM 2665 N N . TYR A 1 340 ? 6.525 -3.507 14.723 1.00 47.06 340 TYR A N 1
ATOM 2666 C CA . TYR A 1 340 ? 7.783 -3.999 15.247 1.00 47.06 340 TYR A CA 1
ATOM 2667 C C . TYR A 1 340 ? 8.339 -5.062 14.314 1.00 47.06 340 TYR A C 1
ATOM 2669 O O . TYR A 1 340 ? 8.814 -6.104 14.760 1.00 47.06 340 TYR A O 1
ATOM 2677 N N . VAL A 1 341 ? 8.369 -4.786 13.010 1.00 45.91 341 VAL A N 1
ATOM 2678 C CA . VAL A 1 341 ? 9.200 -5.581 12.096 1.00 45.91 341 VAL A CA 1
ATOM 2679 C C . VAL A 1 341 ? 10.621 -5.032 12.083 1.00 45.91 341 VAL A C 1
ATOM 2681 O O . VAL A 1 341 ? 11.178 -4.643 11.066 1.00 45.91 341 VAL A O 1
ATOM 2684 N N . SER A 1 342 ? 11.177 -4.987 13.292 1.00 44.75 342 SER A N 1
ATOM 2685 C CA . SER A 1 342 ? 12.601 -4.983 13.610 1.00 44.75 342 SER A CA 1
ATOM 2686 C C . SER A 1 342 ? 12.736 -4.992 15.139 1.00 44.75 342 SER A C 1
ATOM 2688 O O . SER A 1 342 ? 12.583 -3.965 15.795 1.00 44.75 342 SER A O 1
ATOM 2690 N N . SER A 1 343 ? 13.011 -6.163 15.711 1.00 44.19 343 SER A N 1
ATOM 2691 C CA . SER A 1 343 ? 13.420 -6.370 17.108 1.00 44.19 343 SER A CA 1
ATOM 2692 C C . SER A 1 343 ? 14.578 -7.371 17.091 1.00 44.19 343 SER A C 1
ATOM 2694 O O . SER A 1 343 ? 14.633 -8.231 16.219 1.00 44.19 343 SER A O 1
ATOM 2696 N N . LEU A 1 344 ? 15.547 -7.364 17.990 1.00 46.94 344 LEU A N 1
ATOM 2697 C CA . LEU A 1 344 ? 16.199 -6.286 18.716 1.00 46.94 344 LEU A CA 1
ATOM 2698 C C . LEU A 1 344 ? 17.639 -6.796 18.786 1.00 46.94 344 LEU A C 1
ATOM 2700 O O . LEU A 1 344 ? 17.840 -7.977 19.042 1.00 46.94 344 LEU A O 1
ATOM 2704 N N . ASP A 1 345 ? 18.581 -5.948 18.392 1.00 44.16 345 ASP A N 1
ATOM 2705 C CA . ASP A 1 345 ? 19.923 -6.286 17.882 1.00 44.16 345 ASP A CA 1
ATOM 2706 C C . ASP A 1 345 ? 19.996 -6.621 16.373 1.00 44.16 345 ASP A C 1
ATOM 2708 O O . ASP A 1 345 ? 21.000 -7.121 15.874 1.00 44.16 345 ASP A O 1
ATOM 2712 N N . ILE A 1 346 ? 18.946 -6.269 15.612 1.00 44.94 346 ILE A N 1
ATOM 2713 C CA . ILE A 1 346 ? 18.743 -6.572 14.171 1.00 44.94 346 ILE A CA 1
ATOM 2714 C C . ILE A 1 346 ? 18.800 -8.091 13.912 1.00 44.94 346 ILE A C 1
ATOM 2716 O O . ILE A 1 346 ? 19.379 -8.601 12.960 1.00 44.94 346 ILE A O 1
ATOM 2720 N N . SER A 1 347 ? 18.159 -8.798 14.843 1.00 45.97 347 SER A N 1
ATOM 2721 C CA . SER A 1 347 ? 18.170 -10.243 15.095 1.00 45.97 347 SER A CA 1
ATOM 2722 C C . SER A 1 347 ? 19.454 -10.807 15.725 1.00 45.97 347 SER A C 1
ATOM 2724 O O . SER A 1 347 ? 19.450 -11.974 16.092 1.00 45.97 347 SER A O 1
ATOM 2726 N N . GLN A 1 348 ? 20.459 -9.952 15.956 1.00 45.47 348 GLN A N 1
ATOM 2727 C CA . GLN A 1 348 ? 21.755 -10.148 16.623 1.00 45.47 348 GLN A CA 1
ATOM 2728 C C . GLN A 1 348 ? 22.850 -10.790 15.741 1.00 45.47 348 GLN A C 1
ATOM 2730 O O . GLN A 1 348 ? 22.920 -11.992 15.514 1.00 45.47 348 GLN A O 1
ATOM 2735 N N . ALA A 1 349 ? 23.722 -9.918 15.223 1.00 45.28 349 ALA A N 1
ATOM 2736 C CA . ALA A 1 349 ? 25.008 -10.178 14.556 1.00 45.28 349 ALA A CA 1
ATOM 2737 C C . ALA A 1 349 ? 25.036 -10.928 13.206 1.00 45.28 349 ALA A C 1
ATOM 2739 O O . ALA A 1 349 ? 26.117 -11.060 12.635 1.00 45.28 349 ALA A O 1
ATOM 2740 N N . ASN A 1 350 ? 23.878 -11.251 12.618 1.00 47.56 350 ASN A N 1
ATOM 2741 C CA . ASN A 1 350 ? 23.722 -11.493 11.174 1.00 47.56 350 ASN A CA 1
ATOM 2742 C C . ASN A 1 350 ? 24.406 -12.770 10.633 1.00 47.56 350 ASN A C 1
ATOM 2744 O O . ASN A 1 350 ? 25.262 -12.633 9.762 1.00 47.56 350 ASN A O 1
ATOM 2748 N N . PRO A 1 351 ? 24.097 -14.005 11.073 1.00 45.59 351 PRO A N 1
ATOM 2749 C CA . PRO A 1 351 ? 25.080 -15.087 10.972 1.00 45.59 351 PRO A CA 1
ATOM 2750 C C . PRO A 1 351 ? 25.543 -15.443 9.544 1.00 45.59 351 PRO A C 1
ATOM 2752 O O . PRO A 1 351 ? 26.623 -16.006 9.412 1.00 45.59 351 PRO A O 1
ATOM 2755 N N . LEU A 1 352 ? 24.808 -15.057 8.486 1.00 38.31 352 LEU A N 1
ATOM 2756 C CA . LEU A 1 352 ? 25.246 -15.153 7.084 1.00 38.31 352 LEU A CA 1
ATOM 2757 C C . LEU A 1 352 ? 25.071 -13.851 6.259 1.00 38.31 352 LEU A C 1
ATOM 2759 O O . LEU A 1 352 ? 24.865 -13.913 5.058 1.00 38.31 352 LEU A O 1
ATOM 2763 N N . GLY A 1 353 ? 25.176 -12.646 6.833 1.00 40.72 353 GLY A N 1
ATOM 2764 C CA . GLY A 1 353 ? 25.467 -11.440 6.023 1.00 40.72 353 GLY A CA 1
ATOM 2765 C C . GLY A 1 353 ? 24.303 -10.679 5.349 1.00 40.72 353 GLY A C 1
ATOM 2766 O O . GLY A 1 353 ? 24.550 -9.867 4.465 1.00 40.72 353 GLY A O 1
ATOM 2767 N N . THR A 1 354 ? 23.051 -10.823 5.783 1.00 36.47 354 THR A N 1
ATOM 2768 C CA . THR A 1 354 ? 21.845 -10.279 5.110 1.00 36.47 354 THR A CA 1
ATOM 2769 C C . THR A 1 354 ? 21.296 -8.952 5.685 1.00 36.47 354 THR A C 1
ATOM 2771 O O . THR A 1 354 ? 20.271 -8.456 5.226 1.00 36.47 354 THR A O 1
ATOM 2774 N N . VAL A 1 355 ? 21.978 -8.319 6.652 1.00 32.41 355 VAL A N 1
ATOM 2775 C CA . VAL A 1 355 ? 21.512 -7.117 7.401 1.00 32.41 355 VAL A CA 1
ATOM 2776 C C . VAL A 1 355 ? 21.775 -5.750 6.726 1.00 32.41 355 VAL A C 1
ATOM 2778 O O . VAL A 1 355 ? 21.462 -4.707 7.288 1.00 32.41 355 VAL A O 1
ATOM 2781 N N . ASN A 1 356 ? 22.239 -5.699 5.474 1.00 32.97 356 ASN A N 1
ATOM 2782 C CA . ASN A 1 356 ? 22.209 -4.438 4.703 1.00 32.97 356 ASN A CA 1
ATOM 2783 C C . ASN A 1 356 ? 20.880 -4.224 3.946 1.00 32.97 356 ASN A C 1
ATOM 2785 O O . ASN A 1 356 ? 20.764 -3.285 3.161 1.00 32.97 356 ASN A O 1
ATOM 2789 N N . ALA A 1 357 ? 19.876 -5.088 4.142 1.00 33.62 357 ALA A N 1
ATOM 2790 C CA . ALA A 1 357 ? 18.590 -5.006 3.457 1.00 33.62 357 ALA A CA 1
ATOM 2791 C C . ALA A 1 357 ? 17.504 -4.386 4.353 1.00 33.62 357 ALA A C 1
ATOM 2793 O O . ALA A 1 357 ? 17.174 -4.895 5.417 1.00 33.62 357 ALA A O 1
ATOM 2794 N N . HIS A 1 358 ? 16.939 -3.277 3.886 1.00 43.03 358 HIS A N 1
ATOM 2795 C CA . HIS A 1 358 ? 15.751 -2.622 4.432 1.00 43.03 358 HIS A CA 1
ATOM 2796 C C . HIS A 1 358 ? 14.574 -3.613 4.467 1.00 43.03 358 HIS A C 1
ATOM 2798 O O . HIS A 1 358 ? 14.322 -4.228 3.446 1.00 43.03 358 HIS A O 1
ATOM 2804 N N . TYR A 1 359 ? 13.848 -3.796 5.572 1.00 46.84 359 TYR A N 1
ATOM 2805 C CA . TYR A 1 359 ? 12.772 -4.802 5.645 1.00 46.84 359 TYR A CA 1
ATOM 2806 C C . TYR A 1 359 ? 11.404 -4.235 5.234 1.00 46.84 359 TYR A C 1
ATOM 2808 O O . TYR A 1 359 ? 11.084 -3.092 5.550 1.00 46.84 359 TYR A O 1
ATOM 2816 N N . ARG A 1 360 ? 10.607 -5.044 4.521 1.00 47.03 360 ARG A N 1
ATOM 2817 C CA . ARG A 1 360 ? 9.210 -4.783 4.112 1.00 47.03 360 ARG A CA 1
ATOM 2818 C C . ARG A 1 360 ? 8.346 -5.886 4.749 1.00 47.03 360 ARG A C 1
ATOM 2820 O O . ARG A 1 360 ? 8.661 -7.054 4.554 1.00 47.03 360 ARG A O 1
ATOM 2827 N N . ALA A 1 361 ? 7.302 -5.555 5.504 1.00 47.94 361 ALA A N 1
ATOM 2828 C CA . ALA A 1 361 ? 6.423 -6.512 6.198 1.00 47.94 361 ALA A CA 1
ATOM 2829 C C . ALA A 1 361 ? 5.011 -6.626 5.592 1.00 47.94 361 ALA A C 1
ATOM 2831 O O . ALA A 1 361 ? 4.134 -7.293 6.135 1.00 47.94 361 ALA A O 1
ATOM 2832 N N . ASP A 1 362 ? 4.764 -5.915 4.499 1.00 51.47 362 ASP A N 1
ATOM 2833 C CA . ASP A 1 362 ? 3.569 -5.075 4.415 1.00 51.47 362 ASP A CA 1
ATOM 2834 C C . ASP A 1 362 ? 2.259 -5.856 4.209 1.00 51.47 362 ASP A C 1
ATOM 2836 O O . ASP A 1 362 ? 1.195 -5.317 4.484 1.00 51.47 362 ASP A O 1
ATOM 2840 N N . ASN A 1 363 ? 2.302 -7.122 3.769 1.00 54.41 363 ASN A N 1
ATOM 2841 C CA . ASN A 1 363 ? 1.116 -7.760 3.168 1.00 54.41 363 ASN A CA 1
ATOM 2842 C C . ASN A 1 363 ? 0.881 -9.227 3.523 1.00 54.41 363 ASN A C 1
ATOM 2844 O O . ASN A 1 363 ? -0.259 -9.686 3.508 1.00 54.41 363 ASN A O 1
ATOM 2848 N N . GLU A 1 364 ? 1.952 -9.978 3.780 1.00 54.72 364 GLU A N 1
ATOM 2849 C CA . GLU A 1 364 ? 1.877 -11.408 4.108 1.00 54.72 364 GLU A CA 1
ATOM 2850 C C . GLU A 1 364 ? 1.806 -11.614 5.623 1.00 54.72 364 GLU A C 1
ATOM 2852 O O . GLU A 1 364 ? 1.113 -12.508 6.102 1.00 54.72 364 GLU A O 1
ATOM 2857 N N . LEU A 1 365 ? 2.467 -10.740 6.389 1.00 62.94 365 LEU A N 1
ATOM 2858 C CA . LEU A 1 365 ? 2.467 -10.799 7.846 1.00 62.94 365 LEU A CA 1
ATOM 2859 C C . LEU A 1 365 ? 1.114 -10.432 8.432 1.00 62.94 365 LEU A C 1
ATOM 2861 O O . LEU A 1 365 ? 0.663 -11.038 9.394 1.00 62.94 365 LEU A O 1
ATOM 2865 N N . LEU A 1 366 ? 0.517 -9.375 7.904 1.00 69.69 366 LEU A N 1
ATOM 2866 C CA . LEU A 1 366 ? -0.545 -8.656 8.577 1.00 69.69 366 LEU A CA 1
ATOM 2867 C C . LEU A 1 366 ? -1.792 -9.568 8.794 1.00 69.69 366 LEU A C 1
ATOM 2869 O O . LEU A 1 366 ? -2.210 -9.709 9.945 1.00 69.69 366 LEU A O 1
ATOM 2873 N N . PRO A 1 367 ? -2.267 -10.352 7.800 1.00 69.31 367 PRO A N 1
ATOM 2874 C CA . PRO A 1 367 ? -3.271 -11.407 8.017 1.00 69.31 367 PRO A CA 1
ATOM 2875 C C . PRO A 1 367 ? -2.839 -12.552 8.947 1.00 69.31 367 PRO A C 1
ATOM 2877 O O . PRO A 1 367 ? -3.636 -13.019 9.759 1.00 69.31 367 PRO A O 1
ATOM 2880 N N . VAL A 1 368 ? -1.583 -13.007 8.854 1.00 72.44 368 VAL A N 1
ATOM 2881 C CA . VAL A 1 368 ? -1.040 -14.069 9.728 1.00 72.44 368 VAL A CA 1
ATOM 2882 C C . VAL A 1 368 ? -1.027 -13.612 11.187 1.00 72.44 368 VAL A C 1
ATOM 2884 O O . VAL A 1 368 ? -1.352 -14.373 12.096 1.00 72.44 368 VAL A O 1
ATOM 2887 N N . LEU A 1 369 ? -0.701 -12.347 11.418 1.00 73.81 369 LEU A N 1
ATOM 2888 C CA . LEU A 1 369 ? -0.655 -11.750 12.737 1.00 73.81 369 LEU A CA 1
ATOM 2889 C C . LEU A 1 369 ? -2.045 -11.674 13.378 1.00 73.81 369 LEU A C 1
ATOM 2891 O O . LEU A 1 369 ? -2.171 -11.979 14.563 1.00 73.81 369 LEU A O 1
ATOM 2895 N N . LEU A 1 370 ? -3.096 -11.322 12.628 1.00 79.88 370 LEU A N 1
ATOM 2896 C CA . LEU A 1 370 ? -4.450 -11.272 13.203 1.00 79.88 370 LEU A CA 1
ATOM 2897 C C . LEU A 1 370 ? -4.960 -12.646 13.617 1.00 79.88 370 LEU A C 1
ATOM 2899 O O . LEU A 1 370 ? -5.650 -12.759 14.629 1.00 79.88 370 LEU A O 1
ATOM 2903 N N . ASP A 1 371 ? -4.594 -13.684 12.867 1.00 79.56 371 ASP A N 1
ATOM 2904 C CA . ASP A 1 371 ? -4.871 -15.061 13.261 1.00 79.56 371 ASP A CA 1
ATOM 2905 C C . ASP A 1 371 ? -4.196 -15.403 14.591 1.00 79.56 371 ASP A C 1
ATOM 2907 O O . ASP A 1 371 ? -4.847 -15.877 15.520 1.00 79.56 371 ASP A O 1
ATOM 2911 N N . VAL A 1 372 ? -2.904 -15.094 14.723 1.00 77.44 372 VAL A N 1
ATOM 2912 C CA . VAL A 1 372 ? -2.159 -15.330 15.967 1.00 77.44 372 VAL A CA 1
ATOM 2913 C C . VAL A 1 372 ? -2.771 -14.556 17.136 1.00 77.44 372 VAL A C 1
ATOM 2915 O O . VAL A 1 372 ? -2.933 -15.114 18.222 1.00 77.44 372 VAL A O 1
ATOM 2918 N N . VAL A 1 373 ? -3.157 -13.294 16.929 1.00 78.94 373 VAL A N 1
ATOM 2919 C CA . VAL A 1 373 ? -3.837 -12.485 17.952 1.00 78.94 373 VAL A CA 1
ATOM 2920 C C . VAL A 1 373 ? -5.139 -13.151 18.390 1.00 78.94 373 VAL A C 1
ATOM 2922 O O . VAL A 1 373 ? -5.366 -13.308 19.593 1.00 78.94 373 VAL A O 1
ATOM 2925 N N . ALA A 1 374 ? -5.965 -13.593 17.443 1.00 85.25 374 ALA A N 1
ATOM 2926 C CA . ALA A 1 374 ? -7.220 -14.261 17.754 1.00 85.25 374 ALA A CA 1
ATOM 2927 C C . ALA A 1 374 ? -7.003 -15.582 18.501 1.00 85.25 374 ALA A C 1
ATOM 2929 O O . ALA A 1 374 ? -7.687 -15.839 19.488 1.00 85.25 374 ALA A O 1
ATOM 2930 N N . GLN A 1 375 ? -6.013 -16.384 18.102 1.00 84.31 375 GLN A N 1
ATOM 2931 C CA . GLN A 1 375 ? -5.666 -17.635 18.783 1.00 84.31 375 GLN A CA 1
ATOM 2932 C C . GLN A 1 375 ? -5.186 -17.407 20.220 1.00 84.31 375 GLN A C 1
ATOM 2934 O O . GLN A 1 375 ? -5.550 -18.165 21.117 1.00 84.31 375 GLN A O 1
ATOM 2939 N N . LYS A 1 376 ? -4.374 -16.368 20.454 1.00 77.81 376 LYS A N 1
ATOM 2940 C CA . LYS A 1 376 ? -3.793 -16.088 21.775 1.00 77.81 376 LYS A CA 1
ATOM 2941 C C . LYS A 1 376 ? -4.753 -15.381 22.731 1.00 77.81 376 LYS A C 1
ATOM 2943 O O . LYS A 1 376 ? -4.623 -15.550 23.939 1.00 77.81 376 LYS A O 1
ATOM 2948 N N . THR A 1 377 ? -5.683 -14.575 22.218 1.00 78.00 377 THR A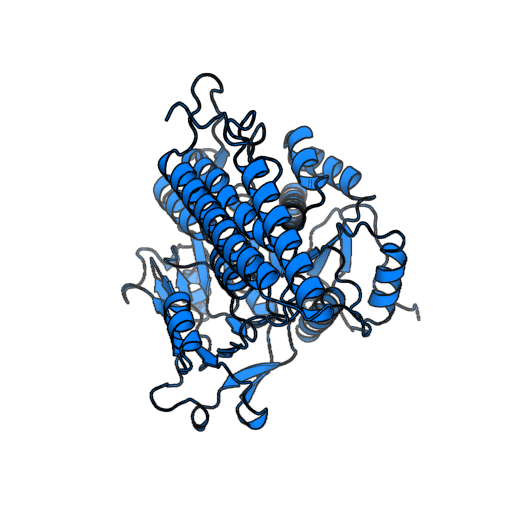 N 1
ATOM 2949 C CA . THR A 1 377 ? -6.493 -13.662 23.051 1.00 78.00 377 THR A CA 1
ATOM 2950 C C . THR A 1 377 ? -7.998 -13.878 22.953 1.00 78.00 377 THR A C 1
ATOM 2952 O O . THR A 1 377 ? -8.737 -13.382 23.800 1.00 78.00 377 THR A O 1
ATOM 2955 N N . GLY A 1 378 ? -8.473 -14.574 21.918 1.00 82.00 378 GLY A N 1
ATOM 2956 C CA . GLY A 1 378 ? -9.892 -14.648 21.566 1.00 82.00 378 GLY A CA 1
ATOM 2957 C C . GLY A 1 378 ? -10.453 -13.373 20.922 1.00 82.00 378 GLY A C 1
ATOM 2958 O O . GLY A 1 378 ? -11.593 -13.388 20.466 1.00 82.00 378 GLY A O 1
ATOM 2959 N N . VAL A 1 379 ? -9.682 -12.280 20.846 1.00 84.94 379 VAL A N 1
ATOM 2960 C CA . VAL A 1 379 ? -10.110 -11.030 20.202 1.00 84.94 379 VAL A CA 1
ATOM 2961 C C . VAL A 1 379 ? -10.001 -11.167 18.687 1.00 84.94 379 VAL A C 1
ATOM 2963 O O . VAL A 1 379 ? -8.930 -11.450 18.150 1.00 84.94 379 VAL A O 1
ATOM 2966 N N . GLN A 1 380 ? -11.108 -10.931 17.988 1.00 89.25 380 GLN A N 1
ATOM 2967 C CA . GLN A 1 380 ? -11.163 -11.007 16.533 1.00 89.25 380 GLN A CA 1
ATOM 2968 C C . GLN A 1 380 ? -10.959 -9.624 15.912 1.00 89.25 380 GLN A C 1
ATOM 2970 O O . GLN A 1 380 ? -11.792 -8.725 16.037 1.00 89.25 380 GLN A O 1
ATOM 2975 N N . TYR A 1 381 ? -9.843 -9.478 15.209 1.00 89.69 381 TYR A N 1
ATOM 2976 C CA . TYR A 1 381 ? -9.562 -8.334 14.357 1.00 89.69 381 TYR A CA 1
ATOM 2977 C C . TYR A 1 381 ? -9.688 -8.726 12.886 1.00 89.69 381 TYR A C 1
ATOM 2979 O O . TYR A 1 381 ? -9.354 -9.853 12.515 1.00 89.69 381 TYR A O 1
ATOM 2987 N N . LEU A 1 382 ? -10.172 -7.796 12.061 1.00 90.06 382 LEU A N 1
ATOM 2988 C CA . LEU A 1 382 ? -10.506 -8.040 10.660 1.00 90.06 382 LEU A CA 1
ATOM 2989 C C . LEU A 1 382 ? -9.892 -7.003 9.715 1.00 90.06 382 LEU A C 1
ATOM 2991 O O . LEU A 1 382 ? -9.769 -5.820 10.053 1.00 90.06 382 LEU A O 1
ATOM 2995 N N . TYR A 1 383 ? -9.598 -7.460 8.499 1.00 88.62 383 TYR A N 1
ATOM 2996 C CA . TYR A 1 383 ? -9.398 -6.628 7.315 1.00 88.62 383 TYR A CA 1
ATOM 2997 C C . TYR A 1 383 ? -10.711 -6.443 6.588 1.00 88.62 383 TYR A C 1
ATOM 2999 O O . TYR A 1 383 ? -11.487 -7.387 6.486 1.00 88.62 383 TYR A O 1
ATOM 3007 N N . MET A 1 384 ? -10.915 -5.269 6.007 1.00 89.69 384 MET A N 1
ATOM 3008 C CA . MET A 1 384 ? -12.009 -5.011 5.083 1.00 89.69 384 MET A CA 1
ATOM 3009 C C . MET A 1 384 ? -11.472 -4.779 3.670 1.00 89.69 384 MET A C 1
ATOM 3011 O O . MET A 1 384 ? -10.623 -3.915 3.445 1.00 89.69 384 MET A O 1
ATOM 3015 N N . GLY A 1 385 ? -11.967 -5.566 2.721 1.00 88.31 385 GLY A N 1
ATOM 3016 C CA . GLY A 1 385 ? -11.710 -5.415 1.292 1.00 88.31 385 GLY A CA 1
ATOM 3017 C C . GLY A 1 385 ? -12.944 -4.899 0.556 1.00 88.31 385 GLY A C 1
ATOM 3018 O O . GLY A 1 385 ? -14.028 -4.786 1.131 1.00 88.31 385 GLY A O 1
ATOM 3019 N N . GLY A 1 386 ? -12.782 -4.578 -0.730 1.00 86.25 386 GLY A N 1
ATOM 3020 C CA . GLY A 1 386 ? -13.901 -4.136 -1.569 1.00 86.25 386 GLY A CA 1
ATOM 3021 C C . GLY A 1 386 ? -14.473 -2.773 -1.164 1.00 86.25 386 GLY A C 1
ATOM 3022 O O . GLY A 1 386 ? -15.663 -2.529 -1.354 1.00 86.25 386 GLY A O 1
ATOM 3023 N N . ILE A 1 387 ? -13.653 -1.885 -0.591 1.00 89.69 387 ILE A N 1
ATOM 3024 C CA . ILE A 1 387 ? -14.071 -0.508 -0.299 1.00 89.69 387 ILE A CA 1
ATOM 3025 C C . ILE A 1 387 ? -14.268 0.291 -1.594 1.00 89.69 387 ILE A C 1
ATOM 3027 O O . ILE A 1 387 ? -13.695 -0.025 -2.644 1.00 89.69 387 ILE A O 1
ATOM 3031 N N . ASP A 1 388 ? -15.062 1.357 -1.521 1.00 88.12 388 ASP A N 1
ATOM 3032 C CA . ASP A 1 388 ? -15.371 2.227 -2.662 1.00 88.12 388 ASP A CA 1
ATOM 3033 C C . ASP A 1 388 ? -14.253 3.243 -2.969 1.00 88.12 388 ASP A C 1
ATOM 3035 O O . ASP A 1 388 ? -14.480 4.437 -3.157 1.00 88.12 388 ASP A O 1
ATOM 3039 N N . THR A 1 389 ? -13.017 2.752 -3.009 1.00 90.69 389 THR A N 1
ATOM 3040 C CA . THR A 1 389 ? -11.848 3.521 -3.426 1.00 90.69 389 THR A CA 1
ATOM 3041 C C . THR A 1 389 ? -11.056 2.725 -4.442 1.00 90.69 389 THR A C 1
ATOM 3043 O O . THR A 1 389 ? -10.702 1.565 -4.208 1.00 90.69 389 THR A O 1
ATOM 3046 N N . GLN A 1 390 ? -10.746 3.374 -5.559 1.00 89.75 390 GLN A N 1
ATOM 3047 C CA . GLN A 1 390 ? -9.765 2.872 -6.506 1.00 89.75 390 GLN A CA 1
ATOM 3048 C C . GLN A 1 390 ? -8.468 3.648 -6.377 1.00 89.75 390 GLN A C 1
ATOM 3050 O O . GLN A 1 390 ? -8.456 4.880 -6.459 1.00 89.75 390 GLN A O 1
ATOM 3055 N N . ILE A 1 391 ? -7.381 2.903 -6.216 1.00 89.06 391 ILE A N 1
ATOM 3056 C CA . ILE A 1 391 ? -6.029 3.438 -6.232 1.00 89.06 391 ILE A CA 1
ATOM 3057 C C . ILE A 1 391 ? -5.405 3.075 -7.561 1.00 89.06 391 ILE A C 1
ATOM 3059 O O . ILE A 1 391 ? -5.341 1.903 -7.938 1.00 89.06 391 ILE A O 1
ATOM 3063 N N . TYR A 1 392 ? -4.979 4.104 -8.284 1.00 89.06 392 TYR A N 1
ATOM 3064 C CA . TYR A 1 392 ? -4.349 3.904 -9.569 1.00 89.06 392 TYR A CA 1
ATOM 3065 C C . TYR A 1 392 ? -2.840 3.800 -9.404 1.00 89.06 392 TYR A C 1
ATOM 3067 O O . TYR A 1 392 ? -2.216 4.689 -8.822 1.00 89.06 392 TYR A O 1
ATOM 3075 N N . HIS A 1 393 ? -2.262 2.708 -9.902 1.00 83.62 393 HIS A N 1
ATOM 3076 C CA . HIS A 1 393 ? -0.831 2.448 -9.789 1.00 83.62 393 HIS A CA 1
ATOM 3077 C C . HIS A 1 393 ? -0.098 2.860 -11.066 1.00 83.62 393 HIS A C 1
ATOM 3079 O O . HIS A 1 393 ? -0.176 2.178 -12.088 1.00 83.62 393 HIS A O 1
ATOM 3085 N N . ASN A 1 394 ? 0.663 3.952 -10.976 1.00 72.06 394 ASN A N 1
ATOM 3086 C CA . ASN A 1 394 ? 1.493 4.520 -12.038 1.00 72.06 394 ASN A CA 1
ATOM 3087 C C . ASN A 1 394 ? 2.981 4.255 -11.803 1.00 72.06 394 ASN A C 1
ATOM 3089 O O . ASN A 1 394 ? 3.794 5.183 -11.730 1.00 72.06 394 ASN A O 1
ATOM 3093 N N . ARG A 1 395 ? 3.378 2.984 -11.682 1.00 67.38 395 ARG A N 1
ATOM 3094 C CA . ARG A 1 395 ? 4.814 2.672 -11.603 1.00 67.38 395 ARG A CA 1
ATOM 3095 C C . ARG A 1 395 ? 5.503 3.171 -12.868 1.00 67.38 395 ARG A C 1
ATOM 3097 O O . ARG A 1 395 ? 4.996 2.992 -13.974 1.00 67.38 395 ARG A O 1
ATOM 3104 N N . ALA A 1 396 ? 6.683 3.768 -12.709 1.00 57.59 396 ALA A N 1
ATOM 3105 C CA . ALA A 1 396 ? 7.504 4.149 -13.850 1.00 57.59 396 ALA A CA 1
ATOM 3106 C C . ALA A 1 396 ? 7.731 2.923 -14.752 1.00 57.59 396 ALA A C 1
ATOM 3108 O O . ALA A 1 396 ? 8.190 1.873 -14.280 1.00 57.59 396 ALA A O 1
ATOM 3109 N N . ARG A 1 397 ? 7.412 3.076 -16.045 1.00 52.22 397 ARG A N 1
ATOM 3110 C CA . ARG A 1 397 ? 7.543 2.015 -17.052 1.00 52.22 397 ARG A CA 1
ATOM 3111 C C . ARG A 1 397 ? 8.995 1.588 -17.279 1.00 52.22 397 ARG A C 1
ATOM 3113 O O . ARG A 1 397 ? 9.194 0.528 -17.834 1.00 52.22 397 ARG A O 1
ATOM 3120 N N . SER A 1 398 ? 10.004 2.326 -16.804 1.00 50.72 398 SER A N 1
ATOM 3121 C CA . SER A 1 398 ? 11.417 1.978 -17.019 1.00 50.72 398 SER A CA 1
ATOM 3122 C C . SER A 1 398 ? 11.771 0.610 -16.424 1.00 50.72 398 SER A C 1
ATOM 3124 O O . SER A 1 398 ? 11.703 0.426 -15.201 1.00 50.72 398 SER A O 1
ATOM 3126 N N . GLY A 1 399 ? 12.190 -0.334 -17.263 1.00 48.28 399 GLY A N 1
ATOM 3127 C CA . GLY A 1 399 ? 12.455 -1.699 -16.819 1.00 48.28 399 GLY A CA 1
ATOM 3128 C C . GLY A 1 399 ? 13.880 -1.988 -16.330 1.00 48.28 399 GLY A C 1
ATOM 3129 O O . GLY A 1 399 ? 14.085 -3.052 -15.748 1.00 48.28 399 GLY A O 1
ATOM 3130 N N . TYR A 1 400 ? 14.837 -1.048 -16.390 1.00 52.66 400 TYR A N 1
ATOM 3131 C CA . TYR A 1 400 ? 16.018 -1.119 -15.510 1.00 52.66 400 TYR A CA 1
ATOM 3132 C C . TYR A 1 400 ? 15.698 -0.501 -14.145 1.00 52.66 400 TYR A C 1
ATOM 3134 O O . TYR A 1 400 ? 15.742 0.716 -13.958 1.00 52.66 400 TYR A O 1
ATOM 3142 N N . ARG A 1 401 ? 15.376 -1.363 -13.176 1.00 61.91 401 ARG A N 1
ATOM 3143 C CA . ARG A 1 401 ? 15.146 -0.994 -11.774 1.00 61.91 401 ARG A CA 1
ATOM 3144 C C . ARG A 1 401 ? 16.340 -1.467 -10.933 1.00 61.91 401 ARG A C 1
ATOM 3146 O O . ARG A 1 401 ? 16.282 -2.573 -10.394 1.00 61.91 401 ARG A O 1
ATOM 3153 N N . PRO A 1 402 ? 17.417 -0.667 -10.792 1.00 53.97 402 PRO A N 1
ATOM 3154 C CA . PRO A 1 402 ? 18.648 -1.103 -10.126 1.00 53.97 402 PRO A CA 1
ATOM 3155 C C . PRO A 1 402 ? 18.421 -1.599 -8.691 1.00 53.97 402 PRO A C 1
ATOM 3157 O O . PRO A 1 402 ? 19.115 -2.506 -8.261 1.00 53.97 402 PRO A O 1
ATOM 3160 N N . GLY A 1 403 ? 17.404 -1.100 -7.978 1.00 63.47 403 GLY A N 1
ATOM 3161 C CA . GLY A 1 403 ? 17.048 -1.554 -6.625 1.00 63.47 403 GLY A CA 1
ATOM 3162 C C . GLY A 1 403 ? 16.042 -2.714 -6.546 1.00 63.47 403 GLY A C 1
ATOM 3163 O O . GLY A 1 403 ? 15.641 -3.082 -5.446 1.00 63.47 403 GLY A O 1
ATOM 3164 N N . LEU A 1 404 ? 15.586 -3.298 -7.663 1.00 69.12 404 LEU A N 1
ATOM 3165 C CA . LEU A 1 404 ? 14.508 -4.304 -7.642 1.00 69.12 404 LEU A CA 1
ATOM 3166 C C . LEU A 1 404 ? 14.902 -5.583 -6.890 1.00 69.12 404 LEU A C 1
ATOM 3168 O O . LEU A 1 404 ? 14.116 -6.104 -6.104 1.00 69.12 404 LEU A O 1
ATOM 3172 N N . HIS A 1 405 ? 16.133 -6.060 -7.085 1.00 68.25 405 HIS A N 1
ATOM 3173 C CA . HIS A 1 405 ? 16.681 -7.194 -6.337 1.00 68.25 405 HIS A CA 1
ATOM 3174 C C . HIS A 1 405 ? 16.785 -6.892 -4.837 1.00 68.25 405 HIS A C 1
ATOM 3176 O O . HIS A 1 405 ? 16.584 -7.770 -3.998 1.00 68.25 405 HIS A O 1
ATOM 3182 N N . GLU A 1 406 ? 17.046 -5.633 -4.480 1.00 65.31 406 GLU A N 1
ATOM 3183 C CA . GLU A 1 406 ? 17.077 -5.205 -3.089 1.00 65.31 406 GLU A CA 1
ATOM 3184 C C . GLU A 1 406 ? 15.691 -5.177 -2.469 1.00 65.31 406 GLU A C 1
ATOM 3186 O O . GLU A 1 406 ? 15.544 -5.637 -1.344 1.00 65.31 406 GLU A O 1
ATOM 3191 N N . GLN A 1 407 ? 14.685 -4.715 -3.212 1.00 67.50 407 GLN A N 1
ATOM 3192 C CA . GLN A 1 407 ? 13.285 -4.742 -2.793 1.00 67.50 407 GLN A CA 1
ATOM 3193 C C . GLN A 1 407 ? 12.736 -6.175 -2.696 1.00 67.50 407 GLN A C 1
ATOM 3195 O O . GLN A 1 407 ? 11.947 -6.472 -1.800 1.00 67.50 407 GLN A O 1
ATOM 3200 N N . ALA A 1 408 ? 13.162 -7.081 -3.583 1.00 69.44 408 ALA A N 1
ATOM 3201 C CA . ALA A 1 408 ? 12.813 -8.497 -3.505 1.00 69.44 408 ALA A CA 1
ATOM 3202 C C . ALA A 1 408 ? 13.399 -9.138 -2.238 1.00 69.44 408 ALA A C 1
ATOM 3204 O O . ALA A 1 408 ? 12.664 -9.753 -1.468 1.00 69.44 408 ALA A O 1
ATOM 3205 N N . ALA A 1 409 ? 14.691 -8.920 -1.971 1.00 67.12 409 ALA A N 1
ATOM 3206 C CA . ALA A 1 409 ? 15.342 -9.399 -0.753 1.00 67.12 409 ALA A CA 1
ATOM 3207 C C . ALA A 1 409 ? 14.728 -8.782 0.515 1.00 67.12 409 ALA A C 1
ATOM 3209 O O . ALA A 1 409 ? 14.423 -9.496 1.461 1.00 67.12 409 ALA A O 1
ATOM 3210 N N . ALA A 1 410 ? 14.483 -7.472 0.511 1.00 62.69 410 ALA A N 1
ATOM 3211 C CA . ALA A 1 410 ? 13.809 -6.730 1.576 1.00 62.69 410 ALA A CA 1
ATOM 3212 C C . ALA A 1 410 ? 12.464 -7.346 1.978 1.00 62.69 410 ALA A C 1
ATOM 3214 O O . ALA A 1 410 ? 12.178 -7.522 3.163 1.00 62.69 410 ALA A O 1
ATOM 3215 N N . SER A 1 411 ? 11.649 -7.672 0.971 1.00 64.38 411 SER A N 1
ATOM 3216 C CA . SER A 1 411 ? 10.328 -8.264 1.161 1.00 64.38 411 SER A CA 1
ATOM 3217 C C . SER A 1 411 ? 10.407 -9.694 1.688 1.00 64.38 411 SER A C 1
ATOM 3219 O O . SER A 1 411 ? 9.611 -10.062 2.540 1.00 64.38 411 SER A O 1
ATOM 3221 N N . LEU A 1 412 ? 11.357 -10.499 1.202 1.00 66.94 412 LEU A N 1
ATOM 3222 C CA . LEU A 1 412 ? 11.523 -11.886 1.640 1.00 66.94 412 LEU A CA 1
ATOM 3223 C C . LEU A 1 412 ? 12.091 -11.972 3.064 1.00 66.94 412 LEU A C 1
ATOM 3225 O O . LEU A 1 412 ? 11.592 -12.734 3.885 1.00 66.94 412 LEU A O 1
ATOM 3229 N N . VAL A 1 413 ? 13.108 -11.170 3.386 1.00 63.03 413 VAL A N 1
ATOM 3230 C CA . VAL A 1 413 ? 13.750 -11.206 4.710 1.00 63.03 413 VAL A CA 1
ATOM 3231 C C . VAL A 1 413 ? 12.871 -10.550 5.779 1.00 63.03 413 VAL A C 1
ATOM 3233 O O . VAL A 1 413 ? 12.854 -11.013 6.919 1.00 63.03 413 VAL A O 1
ATOM 3236 N N . GLY A 1 414 ? 12.082 -9.527 5.424 1.00 60.91 414 GLY A N 1
ATOM 3237 C CA . GLY A 1 414 ? 11.131 -8.901 6.349 1.00 60.91 414 GLY A CA 1
ATOM 3238 C C . GLY A 1 414 ? 10.142 -9.898 6.965 1.00 60.91 414 GLY A C 1
ATOM 3239 O O . GLY A 1 414 ? 9.808 -9.775 8.145 1.00 60.91 414 GLY A O 1
ATOM 3240 N N . ASN A 1 415 ? 9.778 -10.955 6.230 1.00 64.69 415 ASN A N 1
ATOM 3241 C CA . ASN A 1 415 ? 8.926 -12.030 6.738 1.00 64.69 415 ASN A CA 1
ATOM 3242 C C . ASN A 1 415 ? 9.551 -12.815 7.911 1.00 64.69 415 ASN A C 1
ATOM 3244 O O . ASN A 1 415 ? 8.823 -13.327 8.759 1.00 64.69 415 ASN A O 1
ATOM 3248 N N . ILE A 1 416 ? 10.882 -12.891 8.025 1.00 65.88 416 ILE A N 1
ATOM 3249 C CA . ILE A 1 416 ? 11.540 -13.589 9.146 1.00 65.88 416 ILE A CA 1
ATOM 3250 C C . ILE A 1 416 ? 11.299 -12.831 10.457 1.00 65.88 416 ILE A C 1
ATOM 3252 O O . ILE A 1 416 ? 10.846 -13.417 11.442 1.00 65.88 416 ILE A O 1
ATOM 3256 N N . ALA A 1 417 ? 11.555 -11.520 10.462 1.00 61.47 417 ALA A N 1
ATOM 3257 C CA . ALA A 1 417 ? 11.343 -10.669 11.635 1.00 61.47 417 ALA A CA 1
ATOM 3258 C C . ALA A 1 417 ? 9.861 -10.620 12.035 1.00 61.47 417 ALA A C 1
ATOM 3260 O O . ALA A 1 417 ? 9.515 -10.667 13.212 1.00 61.47 417 ALA A O 1
ATOM 3261 N N . ALA A 1 418 ? 8.990 -10.587 11.035 1.00 63.88 418 ALA A N 1
ATOM 3262 C CA . ALA A 1 418 ? 7.547 -10.628 11.161 1.00 63.88 418 ALA A CA 1
ATOM 3263 C C . ALA A 1 418 ? 7.028 -11.915 11.845 1.00 63.88 418 ALA A C 1
ATOM 3265 O O . ALA A 1 418 ? 6.233 -11.861 12.791 1.00 63.88 418 ALA A O 1
ATOM 3266 N N . LEU A 1 419 ? 7.514 -13.083 11.412 1.00 68.88 419 LEU A N 1
ATOM 3267 C CA . LEU A 1 419 ? 7.179 -14.372 12.024 1.00 68.88 419 LEU A CA 1
ATOM 3268 C C . LEU A 1 419 ? 7.693 -14.474 13.459 1.00 68.88 419 LEU A C 1
ATOM 3270 O O . LEU A 1 419 ? 6.973 -14.957 14.335 1.00 68.88 419 LEU A O 1
ATOM 3274 N N . GLU A 1 420 ? 8.909 -13.997 13.718 1.00 68.38 420 GLU A N 1
ATOM 3275 C CA . GLU A 1 420 ? 9.464 -14.009 15.070 1.00 68.38 420 GLU A CA 1
ATOM 3276 C C . GLU A 1 420 ? 8.682 -13.090 16.010 1.00 68.38 420 GLU A C 1
ATOM 3278 O O . GLU A 1 420 ? 8.370 -13.463 17.144 1.00 68.38 420 GLU A O 1
ATOM 3283 N N . ALA A 1 421 ? 8.278 -11.919 15.513 1.00 67.44 421 ALA A N 1
ATOM 3284 C CA . ALA A 1 421 ? 7.432 -11.011 16.263 1.00 67.44 421 ALA A CA 1
ATOM 3285 C C . ALA A 1 421 ? 6.057 -11.636 16.570 1.00 67.44 421 ALA A C 1
ATOM 3287 O O . ALA A 1 421 ? 5.536 -11.502 17.673 1.00 67.44 421 ALA A O 1
ATOM 3288 N N . SER A 1 422 ? 5.502 -12.410 15.636 1.00 67.69 422 SER A N 1
ATOM 3289 C CA . SER A 1 422 ? 4.245 -13.136 15.854 1.00 67.69 422 SER A CA 1
ATOM 3290 C C . SER A 1 422 ? 4.379 -14.244 16.910 1.00 67.69 422 SER A C 1
ATOM 3292 O O . SER A 1 422 ? 3.509 -14.388 17.768 1.00 67.69 422 SER A O 1
ATOM 3294 N N . ARG A 1 423 ? 5.478 -15.015 16.907 1.00 71.75 423 ARG A N 1
ATOM 3295 C CA . ARG A 1 423 ? 5.718 -16.091 17.893 1.00 71.75 423 ARG A CA 1
ATOM 3296 C C . ARG A 1 423 ? 5.776 -15.565 19.326 1.00 71.75 423 ARG A C 1
ATOM 3298 O O . ARG A 1 423 ? 5.156 -16.147 20.220 1.00 71.75 423 ARG A O 1
ATOM 3305 N N . ARG A 1 424 ? 6.490 -14.454 19.514 1.00 69.69 424 ARG A N 1
ATOM 3306 C CA . ARG A 1 424 ? 6.787 -13.836 20.818 1.00 69.69 424 ARG A CA 1
ATOM 3307 C C . ARG A 1 424 ? 5.751 -12.835 21.302 1.00 69.69 424 ARG A C 1
ATOM 3309 O O . ARG A 1 424 ? 5.914 -12.272 22.382 1.00 69.69 424 ARG A O 1
ATOM 3316 N N . LEU A 1 425 ? 4.726 -12.576 20.497 1.00 71.81 425 LEU A N 1
ATOM 3317 C CA . LEU A 1 425 ? 3.627 -11.729 20.913 1.00 71.81 425 LEU A CA 1
ATOM 3318 C C . LEU A 1 425 ? 2.930 -12.379 22.106 1.00 71.81 425 LEU A C 1
ATOM 3320 O O . LEU A 1 425 ? 2.381 -13.478 21.979 1.00 71.81 425 LEU A O 1
ATOM 3324 N N . SER A 1 426 ? 2.922 -11.686 23.234 1.00 70.12 426 SER A N 1
ATOM 3325 C CA . SER A 1 426 ? 2.232 -12.108 24.444 1.00 70.12 426 SER A CA 1
ATOM 3326 C C . SER A 1 426 ? 1.204 -11.070 24.854 1.00 70.12 426 SER A C 1
ATOM 3328 O O . SER A 1 426 ? 1.299 -9.887 24.526 1.00 70.12 426 SER A O 1
ATOM 3330 N N . TYR A 1 427 ? 0.164 -11.549 25.523 1.00 70.81 427 TYR A N 1
ATOM 3331 C CA . TYR A 1 427 ? -0.959 -10.746 25.974 1.00 70.81 427 TYR A CA 1
ATOM 3332 C C . TYR A 1 427 ? -1.066 -10.896 27.480 1.00 70.81 427 TYR A C 1
ATOM 3334 O O . TYR A 1 427 ? -1.135 -12.018 27.981 1.00 70.81 427 TYR A O 1
ATOM 3342 N N . ASP A 1 428 ? -1.067 -9.771 28.187 1.00 71.56 428 ASP A N 1
ATOM 3343 C CA . ASP A 1 428 ? -1.367 -9.745 29.610 1.00 71.56 428 ASP A CA 1
ATOM 3344 C C . ASP A 1 428 ? -2.871 -9.481 29.800 1.00 71.56 428 ASP A C 1
ATOM 3346 O O . ASP A 1 428 ? -3.334 -8.365 29.545 1.00 71.56 428 ASP A O 1
ATOM 3350 N N . PRO A 1 429 ? -3.655 -10.470 30.271 1.00 71.94 429 PRO A N 1
ATOM 3351 C CA . PRO A 1 429 ? -5.091 -10.303 30.466 1.00 71.94 429 PRO A CA 1
ATOM 3352 C C . PRO A 1 429 ? -5.464 -9.277 31.540 1.00 71.94 429 PRO A C 1
ATOM 3354 O O . PRO A 1 429 ? -6.602 -8.814 31.545 1.00 71.94 429 PRO A O 1
ATOM 3357 N N . GLN A 1 430 ? -4.553 -8.943 32.461 1.00 74.00 430 GLN A N 1
ATOM 3358 C CA . GLN A 1 430 ? -4.828 -7.995 33.543 1.00 74.00 430 GLN A CA 1
ATOM 3359 C C . GLN A 1 430 ? -4.707 -6.549 33.072 1.00 74.00 430 GLN A C 1
ATOM 3361 O O . GLN A 1 430 ? -5.560 -5.724 33.396 1.00 74.00 430 GLN A O 1
ATOM 3366 N N . SER A 1 431 ? -3.664 -6.242 32.299 1.00 66.62 431 SER A N 1
ATOM 3367 C CA . SER A 1 431 ? -3.480 -4.916 31.700 1.00 66.62 431 SER A CA 1
ATOM 3368 C C . SER A 1 431 ? -4.216 -4.749 30.369 1.00 66.62 431 SER A C 1
ATOM 3370 O O . SER A 1 431 ? -4.450 -3.622 29.939 1.00 66.62 431 SER A O 1
ATOM 3372 N N . GLY A 1 432 ? -4.596 -5.848 29.711 1.00 64.00 432 GLY A N 1
ATOM 3373 C CA . GLY A 1 432 ? -5.176 -5.829 28.370 1.00 64.00 432 GLY A CA 1
ATOM 3374 C C . GLY A 1 432 ? -4.175 -5.423 27.286 1.00 64.00 432 GLY A C 1
ATOM 3375 O O . GLY A 1 432 ? -4.589 -5.019 26.198 1.00 64.00 432 GLY A O 1
ATOM 3376 N N . GLN A 1 433 ? -2.873 -5.490 27.581 1.00 66.50 433 GLN A N 1
ATOM 3377 C CA . GLN A 1 433 ? -1.810 -5.009 26.705 1.00 66.50 433 GLN A CA 1
ATOM 3378 C C . GLN A 1 433 ? -1.075 -6.155 26.012 1.00 66.50 433 GLN A C 1
ATOM 3380 O O . GLN A 1 433 ? -0.776 -7.199 26.602 1.00 66.50 433 GLN A O 1
ATOM 3385 N N . PHE A 1 434 ? -0.740 -5.916 24.744 1.00 65.31 434 PHE A N 1
ATOM 3386 C CA . PHE A 1 434 ? 0.211 -6.733 24.007 1.00 65.31 434 PHE A CA 1
ATOM 3387 C C . PHE A 1 434 ? 1.633 -6.302 24.344 1.00 65.31 434 PHE A C 1
ATOM 3389 O O . PHE A 1 434 ? 1.931 -5.113 24.443 1.00 65.31 434 PHE A O 1
ATOM 3396 N N . HIS A 1 435 ? 2.519 -7.275 24.492 1.00 63.59 435 HIS A N 1
ATOM 3397 C CA . HIS A 1 435 ? 3.941 -7.030 24.645 1.00 63.59 435 HIS A CA 1
ATOM 3398 C C . HIS A 1 435 ? 4.748 -8.093 23.912 1.00 63.59 435 HIS A C 1
ATOM 3400 O O . HIS A 1 435 ? 4.282 -9.194 23.624 1.00 63.59 435 HIS A O 1
ATOM 3406 N N . MET A 1 436 ? 5.989 -7.736 23.615 1.00 64.44 436 MET A N 1
ATOM 3407 C CA . MET A 1 436 ? 6.965 -8.642 23.034 1.00 64.44 436 MET A CA 1
ATOM 3408 C C . MET A 1 436 ? 7.778 -9.270 24.159 1.00 64.44 436 MET A C 1
ATOM 3410 O O . MET A 1 436 ? 8.443 -8.550 24.907 1.00 64.44 436 MET A O 1
ATOM 3414 N N . GLU A 1 437 ? 7.737 -10.597 24.286 1.00 64.56 437 GLU A N 1
ATOM 3415 C CA . GLU A 1 437 ? 8.589 -11.295 25.251 1.00 64.56 437 GLU A CA 1
ATOM 3416 C C . GLU A 1 437 ? 10.072 -11.032 24.969 1.00 64.56 437 GLU A C 1
ATOM 3418 O O . GLU A 1 437 ? 10.518 -10.958 23.817 1.00 64.56 437 GLU A O 1
ATOM 3423 N N . ARG A 1 438 ? 10.850 -10.871 26.047 1.00 63.69 438 ARG A N 1
ATOM 3424 C CA . ARG A 1 438 ? 12.292 -10.657 25.945 1.00 63.69 438 ARG A CA 1
ATOM 3425 C C . ARG A 1 438 ? 12.975 -11.948 25.499 1.00 63.69 438 ARG A C 1
ATOM 3427 O O . ARG A 1 438 ? 12.660 -13.028 25.981 1.00 63.69 438 ARG A O 1
ATOM 3434 N N . VAL A 1 439 ? 13.952 -11.799 24.616 1.00 59.25 439 VAL A N 1
ATOM 3435 C CA . VAL A 1 439 ? 14.797 -12.893 24.129 1.00 59.25 439 VAL A CA 1
ATOM 3436 C C . VAL A 1 439 ? 15.838 -13.251 25.176 1.00 59.25 439 VAL A C 1
ATOM 3438 O O . VAL A 1 439 ? 16.479 -12.354 25.728 1.00 59.25 439 VAL A O 1
ATOM 3441 N N . ASP A 1 440 ? 16.040 -14.546 25.397 1.00 64.38 440 ASP A N 1
ATOM 3442 C CA . ASP A 1 440 ? 17.284 -15.036 25.979 1.00 64.38 440 ASP A CA 1
ATOM 3443 C C . ASP A 1 440 ? 18.306 -15.235 24.851 1.00 64.38 440 ASP A C 1
ATOM 3445 O O . ASP A 1 440 ? 18.210 -16.163 24.045 1.00 64.38 440 ASP A O 1
ATOM 3449 N N . GLU A 1 441 ? 19.254 -14.304 24.766 1.00 60.44 441 GLU A N 1
ATOM 3450 C CA . GLU A 1 441 ? 20.279 -14.235 23.718 1.00 60.44 441 GLU A CA 1
ATOM 3451 C C . GLU A 1 441 ? 21.168 -15.488 23.687 1.00 60.44 441 GLU A C 1
ATOM 3453 O O . GLU A 1 441 ? 21.695 -15.847 22.638 1.00 60.44 441 GLU A O 1
ATOM 3458 N N . ALA A 1 442 ? 21.306 -16.196 24.813 1.00 61.12 442 ALA A N 1
ATOM 3459 C CA . ALA A 1 442 ? 22.170 -17.369 24.906 1.00 61.12 442 ALA A CA 1
ATOM 3460 C C . ALA A 1 442 ? 21.626 -18.603 24.162 1.00 61.12 442 ALA A C 1
ATOM 3462 O O . ALA A 1 442 ? 22.374 -19.558 23.953 1.00 61.12 442 ALA A O 1
ATOM 3463 N N . ILE A 1 443 ? 20.339 -18.609 23.793 1.00 66.81 443 ILE A N 1
ATOM 3464 C CA . ILE A 1 443 ? 19.633 -19.794 23.273 1.00 66.81 443 ILE A CA 1
ATOM 3465 C C . ILE A 1 443 ? 18.738 -19.495 22.058 1.00 66.81 443 ILE A C 1
ATOM 3467 O O . ILE A 1 443 ? 17.880 -20.304 21.708 1.00 66.81 443 ILE A O 1
ATOM 3471 N N . TYR A 1 444 ? 18.886 -18.329 21.425 1.00 59.97 444 TYR A N 1
ATOM 3472 C CA . TYR A 1 444 ? 18.046 -17.945 20.291 1.00 59.97 444 TYR A CA 1
ATOM 3473 C C . TYR A 1 444 ? 18.420 -18.679 18.992 1.00 59.97 444 TYR A C 1
ATOM 3475 O O . TYR A 1 444 ? 19.567 -18.636 18.553 1.00 59.97 444 TYR A O 1
ATOM 3483 N N . GLU A 1 445 ? 17.416 -19.253 18.320 1.00 63.38 445 GLU A N 1
ATOM 3484 C CA . GLU A 1 445 ? 17.523 -19.807 16.966 1.00 63.38 445 GLU A CA 1
ATOM 3485 C C . GLU A 1 445 ? 16.499 -19.145 16.030 1.00 63.38 445 GLU A C 1
ATOM 3487 O O . GLU A 1 445 ? 15.311 -19.038 16.350 1.00 63.38 445 GLU A O 1
ATOM 3492 N N . ALA A 1 446 ? 16.950 -18.707 14.850 1.00 64.25 446 ALA A N 1
ATOM 3493 C CA . ALA A 1 446 ? 16.067 -18.130 13.839 1.00 64.25 446 ALA A CA 1
ATOM 3494 C C . ALA A 1 446 ? 15.076 -19.180 13.278 1.00 64.25 446 ALA A C 1
ATOM 3496 O O . ALA A 1 446 ? 15.376 -20.376 13.288 1.00 64.25 446 ALA A O 1
ATOM 3497 N N . PRO A 1 447 ? 13.913 -18.775 12.722 1.00 64.69 447 PRO A N 1
ATOM 3498 C CA . PRO A 1 447 ? 12.953 -19.688 12.089 1.00 64.69 447 PRO A CA 1
ATOM 3499 C C . PRO A 1 447 ? 13.538 -20.447 10.870 1.00 64.69 447 PRO A C 1
ATOM 3501 O O . PRO A 1 447 ? 13.348 -20.030 9.727 1.00 64.69 447 PRO A O 1
ATOM 3504 N N . LEU A 1 448 ? 14.220 -21.581 11.101 1.00 67.62 448 LEU A N 1
ATOM 3505 C CA . LEU A 1 448 ? 15.041 -22.294 10.104 1.00 67.62 448 LEU A CA 1
ATOM 3506 C C . LEU A 1 448 ? 14.332 -22.549 8.767 1.00 67.62 448 LEU A C 1
ATOM 3508 O O . LEU A 1 448 ? 14.859 -22.176 7.724 1.00 67.62 448 LEU A O 1
ATOM 3512 N N . GLY A 1 449 ? 13.120 -23.111 8.782 1.00 67.00 449 GLY A N 1
ATOM 3513 C CA . GLY A 1 449 ? 12.394 -23.422 7.543 1.00 67.00 449 GLY A CA 1
ATOM 3514 C C . GLY A 1 449 ? 12.059 -22.191 6.689 1.00 67.00 449 GLY A C 1
ATOM 3515 O O . GLY A 1 449 ? 12.051 -22.270 5.464 1.00 67.00 449 GLY A O 1
ATOM 3516 N N . HIS A 1 450 ? 11.827 -21.029 7.309 1.00 66.00 450 HIS A N 1
ATOM 3517 C CA . HIS A 1 450 ? 11.550 -19.798 6.562 1.00 66.00 450 HIS A CA 1
ATOM 3518 C C . HIS A 1 450 ? 12.840 -19.137 6.072 1.00 66.00 450 HIS A C 1
ATOM 3520 O O . HIS A 1 450 ? 12.903 -18.679 4.934 1.00 66.00 450 HIS A O 1
ATOM 3526 N N . ALA A 1 451 ? 13.891 -19.149 6.897 1.00 69.31 451 ALA A N 1
ATOM 3527 C CA . ALA A 1 451 ? 15.216 -18.695 6.490 1.00 69.31 451 ALA A CA 1
ATOM 3528 C C . ALA A 1 451 ? 15.746 -19.493 5.282 1.00 69.31 451 ALA A C 1
ATOM 3530 O O . ALA A 1 451 ? 16.278 -18.897 4.349 1.00 69.31 451 ALA A O 1
ATOM 3531 N N . GLN A 1 452 ? 15.525 -20.814 5.257 1.00 73.06 452 GLN A N 1
ATOM 3532 C CA . GLN A 1 452 ? 15.836 -21.680 4.113 1.00 73.06 452 GLN A CA 1
ATOM 3533 C C . GLN A 1 452 ? 15.068 -21.266 2.853 1.00 73.06 452 GLN A C 1
ATOM 3535 O O . GLN A 1 452 ? 15.682 -21.070 1.811 1.00 73.06 452 GLN A O 1
ATOM 3540 N N . SER A 1 453 ? 13.755 -21.041 2.946 1.00 72.44 453 SER A N 1
ATOM 3541 C CA . SER A 1 453 ? 12.952 -20.614 1.790 1.00 72.44 453 SER A CA 1
ATOM 3542 C C . SER A 1 453 ? 13.403 -19.261 1.217 1.00 72.44 453 SER A C 1
ATOM 3544 O O . SER A 1 453 ? 13.513 -19.107 0.001 1.00 72.44 453 SER A O 1
ATOM 3546 N N . VAL A 1 454 ? 13.727 -18.287 2.078 1.00 72.25 454 VAL A N 1
ATOM 3547 C CA . VAL A 1 454 ? 14.289 -16.992 1.651 1.00 72.25 454 VAL A CA 1
ATOM 3548 C C . VAL A 1 454 ? 15.636 -17.186 0.952 1.00 72.25 454 VAL A C 1
ATOM 3550 O O . VAL A 1 454 ? 15.886 -16.576 -0.090 1.00 72.25 454 VAL A O 1
ATOM 3553 N N . TYR A 1 455 ? 16.492 -18.045 1.509 1.00 75.12 455 TYR A N 1
ATOM 3554 C CA . TYR A 1 455 ? 17.787 -18.379 0.929 1.00 75.12 455 TYR A CA 1
ATOM 3555 C C . TYR A 1 455 ? 17.638 -18.998 -0.470 1.00 75.12 455 TYR A C 1
ATOM 3557 O O . TYR A 1 455 ? 18.289 -18.549 -1.415 1.00 75.12 455 TYR A O 1
ATOM 3565 N N . GLU A 1 456 ? 16.759 -19.988 -0.621 1.00 79.69 456 GLU A N 1
ATOM 3566 C CA . GLU A 1 456 ? 16.495 -20.681 -1.886 1.00 79.69 456 GLU A CA 1
ATOM 3567 C C . GLU A 1 456 ? 16.007 -19.723 -2.982 1.00 79.69 456 GLU A C 1
ATOM 3569 O O . GLU A 1 456 ? 16.515 -19.763 -4.104 1.00 79.69 456 GLU A O 1
ATOM 3574 N N . GLU A 1 457 ? 15.083 -18.811 -2.661 1.00 79.38 457 GLU A N 1
ATOM 3575 C CA . GLU A 1 457 ? 14.567 -17.818 -3.614 1.00 79.38 457 GLU A CA 1
ATOM 3576 C C . GLU A 1 457 ? 15.656 -16.828 -4.069 1.00 79.38 457 GLU A C 1
ATOM 3578 O O . GLU A 1 457 ? 15.768 -16.523 -5.259 1.00 79.38 457 GLU A O 1
ATOM 3583 N N . LEU A 1 458 ? 16.508 -16.350 -3.153 1.00 78.12 458 LEU A N 1
ATOM 3584 C CA . LEU A 1 458 ? 17.626 -15.462 -3.500 1.00 78.12 458 LEU A CA 1
ATOM 3585 C C . LEU A 1 458 ? 18.707 -16.182 -4.314 1.00 78.12 458 LEU A C 1
ATOM 3587 O O . LEU A 1 458 ? 19.243 -15.618 -5.272 1.00 78.12 458 LEU A O 1
ATOM 3591 N N . HIS A 1 459 ? 19.008 -17.435 -3.975 1.00 81.38 459 HIS A N 1
ATOM 3592 C CA . HIS A 1 459 ? 19.944 -18.252 -4.738 1.00 81.38 459 HIS A CA 1
ATOM 3593 C C . HIS A 1 459 ? 19.408 -18.553 -6.146 1.00 81.38 459 HIS A C 1
ATOM 3595 O O . HIS A 1 459 ? 20.166 -18.520 -7.117 1.00 81.38 459 HIS A O 1
ATOM 3601 N N . GLY A 1 460 ? 18.102 -18.789 -6.290 1.00 83.56 460 GLY A N 1
ATOM 3602 C CA . GLY A 1 460 ? 17.461 -18.956 -7.592 1.00 83.56 460 GLY A CA 1
ATOM 3603 C C . GLY A 1 460 ? 17.591 -17.711 -8.478 1.00 83.56 460 GLY A C 1
ATOM 3604 O O . GLY A 1 460 ? 17.944 -17.839 -9.652 1.00 83.56 460 GLY A O 1
ATOM 3605 N N . LEU A 1 461 ? 17.427 -16.502 -7.920 1.00 82.25 461 LEU A N 1
ATOM 3606 C CA . LEU A 1 461 ? 17.680 -15.246 -8.645 1.00 82.25 461 LEU A CA 1
ATOM 3607 C C . LEU A 1 461 ? 19.133 -15.146 -9.131 1.00 82.25 461 LEU A C 1
ATOM 3609 O O . LEU A 1 461 ? 19.377 -14.805 -10.289 1.00 82.25 461 LEU A O 1
ATOM 3613 N N . MET A 1 462 ? 20.097 -15.481 -8.270 1.00 83.56 462 MET A N 1
ATOM 3614 C CA . MET A 1 462 ? 21.519 -15.506 -8.628 1.00 83.56 462 MET A CA 1
ATOM 3615 C C . MET A 1 462 ? 21.820 -16.544 -9.721 1.00 83.56 462 MET A C 1
ATOM 3617 O O . MET A 1 462 ? 22.609 -16.275 -10.628 1.00 83.56 462 MET A O 1
ATOM 3621 N N . GLY A 1 463 ? 21.176 -17.713 -9.668 1.00 86.25 463 GLY A N 1
ATOM 3622 C CA . GLY A 1 463 ? 21.250 -18.737 -10.711 1.00 86.25 463 GLY A CA 1
ATOM 3623 C C . GLY A 1 463 ? 20.846 -18.186 -12.078 1.00 86.25 463 GLY A C 1
ATOM 3624 O O . GLY A 1 463 ? 21.607 -18.312 -13.035 1.00 86.25 463 GLY A O 1
ATOM 3625 N N . VAL A 1 464 ? 19.718 -17.471 -12.143 1.00 86.62 464 VAL A N 1
ATOM 3626 C CA . VAL A 1 464 ? 19.271 -16.797 -13.373 1.00 86.62 464 VAL A CA 1
ATOM 3627 C C . VAL A 1 464 ? 20.294 -15.769 -13.849 1.00 86.62 464 VAL A C 1
ATOM 3629 O O . VAL A 1 464 ? 20.655 -15.781 -15.021 1.00 86.62 464 VAL A O 1
ATOM 3632 N N . CYS A 1 465 ? 20.824 -14.913 -12.970 1.00 86.00 465 CYS A N 1
ATOM 3633 C CA . CYS A 1 465 ? 21.836 -13.934 -13.377 1.00 86.00 465 CYS A CA 1
ATOM 3634 C C . CYS A 1 465 ? 23.088 -14.596 -13.979 1.00 86.00 465 CYS A C 1
ATOM 3636 O O . CYS A 1 465 ? 23.621 -14.106 -14.974 1.00 86.00 465 CYS A O 1
ATOM 363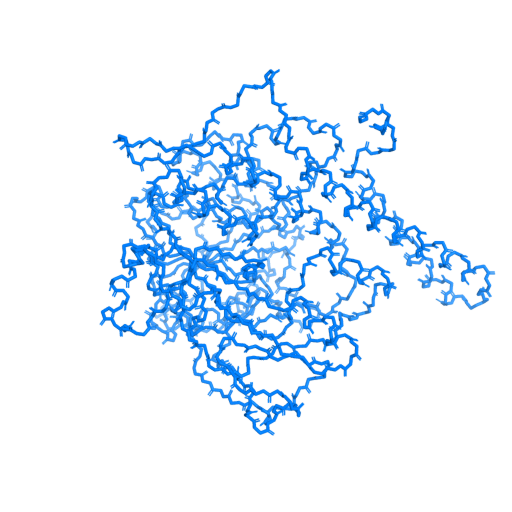8 N N . ASN A 1 466 ? 23.545 -15.713 -13.407 1.00 87.00 466 ASN A N 1
ATOM 3639 C CA . ASN A 1 466 ? 24.700 -16.457 -13.913 1.00 87.00 466 ASN A CA 1
ATOM 3640 C C . ASN A 1 466 ? 24.418 -17.131 -15.266 1.00 87.00 466 ASN A C 1
ATOM 3642 O O . ASN A 1 466 ? 25.272 -17.091 -16.155 1.00 87.00 466 ASN A O 1
ATOM 3646 N N . GLU A 1 467 ? 23.232 -17.721 -15.435 1.00 90.88 467 GLU A N 1
ATOM 3647 C CA . GLU A 1 467 ? 22.781 -18.301 -16.705 1.00 90.88 467 GLU A CA 1
ATOM 3648 C C . GLU A 1 467 ? 22.724 -17.244 -17.815 1.00 90.88 467 GLU A C 1
ATOM 3650 O O . GLU A 1 467 ? 23.343 -17.419 -18.868 1.00 90.88 467 GLU A O 1
ATOM 3655 N N . GLU A 1 468 ? 22.035 -16.126 -17.563 1.00 89.62 468 GLU A N 1
ATOM 3656 C CA . GLU A 1 468 ? 21.845 -15.058 -18.550 1.00 89.62 468 GLU A CA 1
ATOM 3657 C C . GLU A 1 468 ? 23.164 -14.358 -18.889 1.00 89.62 468 GLU A C 1
ATOM 3659 O O . GLU A 1 468 ? 23.451 -14.097 -20.059 1.00 89.62 468 GLU A O 1
ATOM 3664 N N . LYS A 1 469 ? 24.033 -14.135 -17.894 1.00 88.62 469 LYS A N 1
ATOM 3665 C CA . LYS A 1 469 ? 25.395 -13.643 -18.125 1.00 88.62 469 LYS A CA 1
ATOM 3666 C C . LYS A 1 469 ? 26.182 -14.585 -19.036 1.00 88.62 469 LYS A C 1
ATOM 3668 O O . LYS A 1 469 ? 26.782 -14.131 -20.005 1.00 88.62 469 LYS A O 1
ATOM 3673 N N . GLY A 1 470 ? 26.158 -15.892 -18.766 1.00 89.00 470 GLY A N 1
ATOM 3674 C CA . GLY A 1 470 ? 26.854 -16.880 -19.592 1.00 89.00 470 GLY A CA 1
ATOM 3675 C C . GLY A 1 470 ? 26.319 -16.950 -21.028 1.00 89.00 470 GLY A C 1
ATOM 3676 O O . GLY A 1 470 ? 27.091 -17.168 -21.966 1.00 89.00 470 GLY A O 1
ATOM 3677 N N . ALA A 1 471 ? 25.014 -16.746 -21.224 1.00 89.81 471 ALA A N 1
ATOM 3678 C CA . ALA A 1 471 ? 24.405 -16.643 -22.549 1.00 89.81 471 ALA A CA 1
ATOM 3679 C C . ALA A 1 471 ? 24.859 -15.372 -23.291 1.00 89.81 471 ALA A C 1
ATOM 3681 O O . ALA A 1 471 ? 25.241 -15.447 -24.462 1.00 89.81 471 ALA A O 1
ATOM 3682 N N . LEU A 1 472 ? 24.887 -14.228 -22.601 1.00 90.38 472 LEU A N 1
ATOM 3683 C CA . LEU A 1 472 ? 25.368 -12.954 -23.138 1.00 90.38 472 LEU A CA 1
ATOM 3684 C C . LEU A 1 472 ? 26.863 -12.990 -23.480 1.00 90.38 472 LEU A C 1
ATOM 3686 O O . LEU A 1 472 ? 27.238 -12.540 -24.559 1.00 90.38 472 LEU A O 1
ATOM 3690 N N . ASP A 1 473 ? 27.705 -13.597 -22.641 1.00 90.00 473 ASP A N 1
ATOM 3691 C CA . ASP A 1 473 ? 29.141 -13.765 -22.908 1.00 90.00 473 ASP A CA 1
ATOM 3692 C C . ASP A 1 473 ? 29.390 -14.596 -24.180 1.00 90.00 473 ASP A C 1
ATOM 3694 O O . ASP A 1 473 ? 30.269 -14.272 -24.983 1.00 90.00 473 ASP A O 1
ATOM 3698 N N . LYS A 1 474 ? 28.584 -15.640 -24.425 1.00 91.00 474 LYS A N 1
ATOM 3699 C CA . LYS A 1 474 ? 28.630 -16.409 -25.683 1.00 91.00 474 LYS A CA 1
ATOM 3700 C C . LYS A 1 474 ? 28.169 -15.572 -26.877 1.00 91.00 474 LYS A C 1
ATOM 3702 O O . LYS A 1 474 ? 28.824 -15.598 -27.916 1.00 91.00 474 LYS A O 1
ATOM 3707 N N . ALA A 1 475 ? 27.078 -14.815 -26.735 1.00 89.19 475 ALA A N 1
ATOM 3708 C CA . ALA A 1 475 ? 26.577 -13.921 -27.783 1.00 89.19 475 ALA A CA 1
ATOM 3709 C C . ALA A 1 475 ? 27.598 -12.825 -28.137 1.00 89.19 475 ALA A C 1
ATOM 3711 O O . ALA A 1 475 ? 27.791 -12.499 -29.307 1.00 89.19 475 ALA A O 1
ATOM 3712 N N . ARG A 1 476 ? 28.317 -12.312 -27.135 1.00 89.25 476 ARG A N 1
ATOM 3713 C CA . ARG A 1 476 ? 29.409 -11.350 -27.296 1.00 89.25 476 ARG A CA 1
ATOM 3714 C C . ARG A 1 476 ? 30.540 -11.896 -28.165 1.00 89.25 476 ARG A C 1
ATOM 3716 O O . ARG A 1 476 ? 31.049 -11.173 -29.011 1.00 89.25 476 ARG A O 1
ATOM 3723 N N . GLN A 1 477 ? 30.939 -13.156 -27.961 1.00 90.44 477 GLN A N 1
ATOM 3724 C CA . GLN A 1 477 ? 32.050 -13.791 -28.691 1.00 90.44 477 GLN A CA 1
ATOM 3725 C C . GLN A 1 477 ? 31.776 -13.961 -30.189 1.00 90.44 477 GLN A C 1
ATOM 3727 O O . GLN A 1 477 ? 32.720 -14.028 -30.973 1.00 90.44 477 GLN A O 1
ATOM 3732 N N . VAL A 1 478 ? 30.503 -14.046 -30.577 1.00 91.94 478 VAL A N 1
ATOM 3733 C CA . VAL A 1 478 ? 30.084 -14.226 -31.975 1.00 91.94 478 VAL A CA 1
ATOM 3734 C C . VAL A 1 478 ? 29.610 -12.930 -32.636 1.00 91.94 478 VAL A C 1
ATOM 3736 O O . VAL A 1 478 ? 29.433 -12.907 -33.852 1.00 91.94 478 VAL A O 1
ATOM 3739 N N . SER A 1 479 ? 29.409 -11.856 -31.866 1.00 88.31 479 SER A N 1
ATOM 3740 C CA . SER A 1 479 ? 29.021 -10.551 -32.400 1.00 88.31 479 SER A CA 1
ATOM 3741 C C . SER A 1 479 ? 30.226 -9.814 -32.978 1.00 88.31 479 SER A C 1
ATOM 3743 O O . SER A 1 479 ? 31.285 -9.737 -32.358 1.00 88.31 479 SER A O 1
ATOM 3745 N N . THR A 1 480 ? 30.048 -9.224 -34.157 1.00 90.25 480 THR A N 1
ATOM 374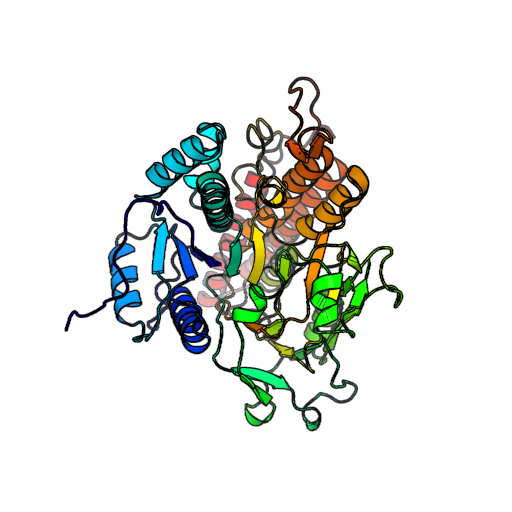6 C CA . THR A 1 480 ? 31.035 -8.342 -34.798 1.00 90.25 480 THR A CA 1
ATOM 3747 C C . THR A 1 480 ? 30.576 -6.885 -34.856 1.00 90.25 480 THR A C 1
ATOM 3749 O O . THR A 1 480 ? 31.336 -6.036 -35.311 1.00 90.25 480 THR A O 1
ATOM 3752 N N . ASP A 1 481 ? 29.342 -6.596 -34.431 1.00 93.75 481 ASP A N 1
ATOM 3753 C CA . ASP A 1 481 ? 28.767 -5.249 -34.397 1.00 93.75 481 ASP A CA 1
ATOM 3754 C C . ASP A 1 481 ? 29.177 -4.528 -33.093 1.00 93.75 481 ASP A C 1
ATOM 3756 O O . ASP A 1 481 ? 28.784 -4.976 -32.009 1.00 93.75 481 ASP A O 1
ATOM 3760 N N . PRO A 1 482 ? 29.951 -3.424 -33.165 1.00 89.25 482 PRO A N 1
ATOM 3761 C CA . PRO A 1 482 ? 30.384 -2.662 -31.993 1.00 89.25 482 PRO A CA 1
ATOM 3762 C C . PRO A 1 482 ? 29.238 -2.172 -31.098 1.00 89.25 482 PRO A C 1
ATOM 3764 O O . PRO A 1 482 ? 29.379 -2.197 -29.873 1.00 89.25 482 PRO A O 1
ATOM 3767 N N . ASP A 1 483 ? 28.102 -1.775 -31.675 1.00 87.69 483 ASP A N 1
ATOM 3768 C CA . ASP A 1 483 ? 26.965 -1.247 -30.911 1.00 87.69 483 ASP A CA 1
ATOM 3769 C C . ASP A 1 483 ? 26.254 -2.371 -30.153 1.00 87.69 483 ASP A C 1
ATOM 3771 O O . ASP A 1 483 ? 25.863 -2.225 -28.989 1.00 87.69 483 ASP A O 1
ATOM 3775 N N . GLN A 1 484 ? 26.129 -3.534 -30.792 1.00 88.06 484 GLN A N 1
ATOM 3776 C CA . GLN A 1 484 ? 25.596 -4.733 -30.157 1.00 88.06 484 GLN A CA 1
ATOM 3777 C C . GLN A 1 484 ? 26.525 -5.238 -29.045 1.00 88.06 484 GLN A C 1
ATOM 3779 O O . GLN A 1 484 ? 26.043 -5.613 -27.977 1.00 88.06 484 GLN A O 1
ATOM 3784 N N . ILE A 1 485 ? 27.846 -5.209 -29.260 1.00 88.88 485 ILE A N 1
ATOM 3785 C CA . ILE A 1 485 ? 28.842 -5.572 -28.241 1.00 88.88 485 ILE A CA 1
ATOM 3786 C C . ILE A 1 485 ? 28.722 -4.650 -27.023 1.00 88.88 485 ILE A C 1
ATOM 3788 O O . ILE A 1 485 ? 28.645 -5.148 -25.903 1.00 88.88 485 ILE A O 1
ATOM 3792 N N . ALA A 1 486 ? 28.626 -3.332 -27.220 1.00 87.06 486 ALA A N 1
ATOM 3793 C CA . ALA A 1 486 ? 28.488 -2.375 -26.121 1.00 87.06 486 ALA A CA 1
ATOM 3794 C C . ALA A 1 486 ? 27.212 -2.608 -25.289 1.00 87.06 486 ALA A C 1
ATOM 3796 O O . ALA A 1 486 ? 27.250 -2.559 -24.058 1.00 87.06 486 ALA A O 1
ATOM 3797 N N . LYS A 1 487 ? 26.084 -2.917 -25.945 1.00 86.06 487 LYS A N 1
ATOM 3798 C CA . LYS A 1 487 ? 24.825 -3.267 -25.260 1.00 86.06 487 LYS A CA 1
ATOM 3799 C C . LYS A 1 487 ? 24.936 -4.570 -24.468 1.00 86.06 487 LYS A C 1
ATOM 3801 O O . LYS A 1 487 ? 24.408 -4.652 -23.361 1.00 86.06 487 LYS A O 1
ATOM 3806 N N . ILE A 1 488 ? 25.602 -5.582 -25.027 1.00 87.44 488 ILE A N 1
ATOM 3807 C CA . ILE A 1 488 ? 25.844 -6.857 -24.341 1.00 87.44 488 ILE A CA 1
ATOM 3808 C C . ILE A 1 488 ? 26.737 -6.637 -23.113 1.00 87.44 488 ILE A C 1
ATOM 3810 O O . ILE A 1 488 ? 26.388 -7.101 -22.028 1.00 87.44 488 ILE A O 1
ATOM 3814 N N . ASP A 1 489 ? 27.824 -5.877 -23.254 1.00 88.06 489 ASP A N 1
ATOM 3815 C CA . ASP A 1 489 ? 28.768 -5.586 -22.168 1.00 88.06 489 ASP A CA 1
ATOM 3816 C C . ASP A 1 489 ? 28.090 -4.863 -20.999 1.00 88.06 489 ASP A C 1
ATOM 3818 O O . ASP A 1 489 ? 28.274 -5.247 -19.842 1.00 88.06 489 ASP A O 1
ATOM 3822 N N . LEU A 1 490 ? 27.224 -3.885 -21.288 1.00 85.19 490 LEU A N 1
ATOM 3823 C CA . LEU A 1 490 ? 26.421 -3.212 -20.266 1.00 85.19 490 LEU A CA 1
ATOM 3824 C C . LEU A 1 490 ? 25.538 -4.200 -19.484 1.00 85.19 490 LEU A C 1
ATOM 3826 O O . LEU A 1 490 ? 25.509 -4.160 -18.254 1.00 85.19 490 LEU A O 1
ATOM 3830 N N . LYS A 1 491 ? 24.848 -5.114 -20.176 1.00 85.19 491 LYS A N 1
ATOM 3831 C CA . LYS A 1 491 ? 23.976 -6.114 -19.538 1.00 85.19 491 LYS A CA 1
ATOM 3832 C C . LYS A 1 491 ? 24.765 -7.124 -18.705 1.00 85.19 491 LYS A C 1
ATOM 3834 O O . LYS A 1 491 ? 24.343 -7.474 -17.605 1.00 85.19 491 LYS A O 1
ATOM 3839 N N . VAL A 1 492 ? 25.931 -7.558 -19.187 1.00 86.75 492 VAL A N 1
ATOM 3840 C CA . VAL A 1 492 ? 26.852 -8.428 -18.434 1.00 86.75 492 VAL A CA 1
ATOM 3841 C C . VAL A 1 492 ? 27.304 -7.751 -17.139 1.00 86.75 492 VAL A C 1
ATOM 3843 O O . VAL A 1 492 ? 27.295 -8.391 -16.084 1.00 86.75 492 VAL A O 1
ATOM 3846 N N . MET A 1 493 ? 27.650 -6.459 -17.192 1.00 85.06 493 MET A N 1
ATOM 3847 C CA . MET A 1 493 ? 27.986 -5.678 -15.997 1.00 85.06 493 MET A CA 1
ATOM 3848 C C . MET A 1 493 ? 26.806 -5.603 -15.021 1.00 85.06 493 MET A C 1
ATOM 3850 O O . MET A 1 493 ? 26.983 -5.898 -13.841 1.00 85.06 493 MET A O 1
ATOM 3854 N N . GLN A 1 494 ? 25.597 -5.309 -15.511 1.00 83.31 494 GLN A N 1
ATOM 3855 C CA . GLN A 1 494 ? 24.382 -5.253 -14.687 1.00 83.31 494 GLN A CA 1
ATOM 3856 C C . GLN A 1 494 ? 24.102 -6.585 -13.970 1.00 83.31 494 GLN A C 1
ATOM 3858 O O . GLN A 1 494 ? 23.878 -6.596 -12.759 1.00 83.31 494 GLN A O 1
ATOM 3863 N N . PHE A 1 495 ? 24.174 -7.723 -14.672 1.00 85.62 495 PHE A N 1
ATOM 3864 C CA . PHE A 1 495 ? 24.010 -9.043 -14.047 1.00 85.62 495 PHE A CA 1
ATOM 3865 C C . PHE A 1 495 ? 25.107 -9.365 -13.030 1.00 85.62 495 PHE A C 1
ATOM 3867 O O . PHE A 1 495 ? 24.824 -9.969 -11.993 1.00 85.62 495 PHE A O 1
ATOM 3874 N N . ALA A 1 496 ? 26.353 -8.968 -13.303 1.00 83.44 496 ALA A N 1
ATOM 3875 C CA . ALA A 1 496 ? 27.465 -9.175 -12.382 1.00 83.44 496 ALA A CA 1
ATOM 3876 C C . ALA A 1 496 ? 27.304 -8.356 -11.092 1.00 83.44 496 ALA A C 1
ATOM 3878 O O . ALA A 1 496 ? 27.578 -8.874 -10.010 1.00 83.44 496 ALA A O 1
ATOM 3879 N N . ASP A 1 497 ? 26.834 -7.113 -11.192 1.00 79.88 497 ASP A N 1
ATOM 3880 C CA . ASP A 1 497 ? 26.598 -6.252 -10.032 1.00 79.88 497 ASP A CA 1
ATOM 3881 C C . ASP A 1 497 ? 25.425 -6.756 -9.179 1.00 79.88 497 ASP A C 1
ATOM 3883 O O . ASP A 1 497 ? 25.548 -6.820 -7.955 1.00 79.88 497 ASP A O 1
ATOM 3887 N N . ILE A 1 498 ? 24.334 -7.212 -9.805 1.00 76.25 498 ILE A N 1
ATOM 3888 C CA . ILE A 1 498 ? 23.205 -7.836 -9.093 1.00 76.25 498 ILE A CA 1
ATOM 3889 C C . ILE A 1 498 ? 23.645 -9.128 -8.400 1.00 76.25 498 ILE A C 1
ATOM 3891 O O . ILE A 1 498 ? 23.358 -9.312 -7.218 1.00 76.25 498 ILE A O 1
ATOM 3895 N N . SER A 1 499 ? 24.376 -10.004 -9.098 1.00 81.31 499 SER A N 1
ATOM 3896 C CA . SER A 1 499 ? 24.876 -11.259 -8.515 1.00 81.31 499 SER A CA 1
ATOM 3897 C C . SER A 1 499 ? 25.778 -10.981 -7.316 1.00 81.31 499 SER A C 1
ATOM 3899 O O . SER A 1 499 ? 25.594 -11.582 -6.265 1.00 81.31 499 SER A O 1
ATOM 3901 N N . ARG A 1 500 ? 26.690 -10.007 -7.435 1.00 78.25 500 ARG A N 1
ATOM 3902 C CA . ARG A 1 500 ? 27.563 -9.578 -6.336 1.00 78.25 500 ARG A CA 1
ATOM 3903 C C . ARG A 1 500 ? 26.758 -9.037 -5.154 1.00 78.25 500 ARG A C 1
ATOM 3905 O O . ARG A 1 500 ? 27.078 -9.357 -4.015 1.00 78.25 500 ARG A O 1
ATOM 3912 N N . SER A 1 501 ? 25.723 -8.238 -5.409 1.00 74.06 501 SER A N 1
ATOM 3913 C CA . SER A 1 501 ? 24.827 -7.718 -4.368 1.00 74.06 501 SER A CA 1
ATOM 3914 C C . SER A 1 501 ? 24.090 -8.846 -3.636 1.00 74.06 501 SER A C 1
ATOM 3916 O O . SER A 1 501 ? 24.033 -8.854 -2.406 1.00 74.06 501 SER A O 1
ATOM 3918 N N . ILE A 1 502 ? 23.585 -9.849 -4.364 1.00 73.94 502 ILE A N 1
ATOM 3919 C CA . ILE A 1 502 ? 22.953 -11.033 -3.762 1.00 73.94 502 ILE A CA 1
ATOM 3920 C C . ILE A 1 502 ? 23.984 -11.848 -2.963 1.00 73.94 502 ILE A C 1
ATOM 3922 O O . ILE A 1 502 ? 23.723 -12.171 -1.809 1.00 73.94 502 ILE A O 1
ATOM 3926 N N . GLU A 1 503 ? 25.170 -12.124 -3.514 1.00 73.06 503 GLU A N 1
ATOM 3927 C CA . GLU A 1 503 ? 26.250 -12.846 -2.818 1.00 73.06 503 GLU A CA 1
ATOM 3928 C C . GLU A 1 503 ? 26.680 -12.144 -1.522 1.00 73.06 503 GLU A C 1
ATOM 3930 O O . GLU A 1 503 ? 26.885 -12.801 -0.501 1.00 73.06 503 GLU A O 1
ATOM 3935 N N . GLN A 1 504 ? 26.779 -10.811 -1.539 1.00 67.00 504 GLN A N 1
ATOM 3936 C CA . GLN A 1 504 ? 27.069 -10.013 -0.3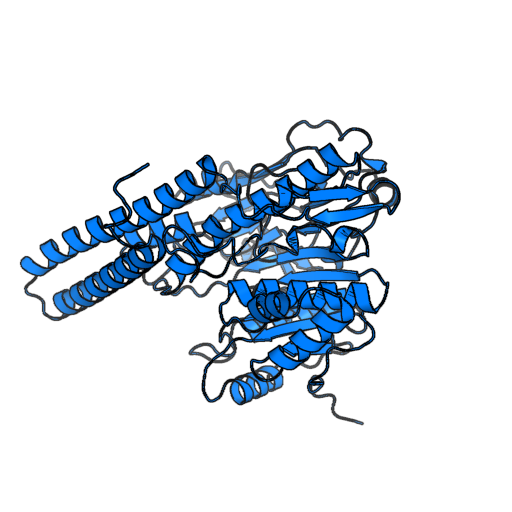47 1.00 67.00 504 GLN A CA 1
ATOM 3937 C C . GLN A 1 504 ? 25.979 -10.169 0.714 1.00 67.00 504 GLN A C 1
ATOM 3939 O O . GLN A 1 504 ? 26.302 -10.303 1.891 1.00 67.00 504 GLN A O 1
ATOM 3944 N N . LYS A 1 505 ? 24.704 -10.204 0.305 1.00 62.53 505 LYS A N 1
ATOM 3945 C CA . LYS A 1 505 ? 23.566 -10.427 1.212 1.00 62.53 505 LYS A CA 1
ATOM 3946 C C . LYS A 1 505 ? 23.499 -11.853 1.759 1.00 62.53 505 LYS A C 1
ATOM 3948 O O . LYS A 1 505 ? 22.982 -12.055 2.851 1.00 62.53 505 LYS A O 1
ATOM 3953 N N . LEU A 1 506 ? 24.006 -12.832 1.019 1.00 64.12 506 LEU A N 1
ATOM 3954 C CA . LEU A 1 506 ? 24.101 -14.226 1.462 1.00 64.12 506 LEU A CA 1
ATOM 3955 C C . LEU A 1 506 ? 25.387 -14.521 2.259 1.00 64.12 506 LEU A C 1
ATOM 3957 O O . LEU A 1 506 ? 25.597 -15.662 2.661 1.00 64.12 506 LEU A O 1
ATOM 3961 N N . GLY A 1 507 ? 26.253 -13.520 2.476 1.00 59.34 507 GLY A N 1
ATOM 3962 C CA . GLY A 1 507 ? 27.433 -13.643 3.337 1.00 59.34 507 GLY A CA 1
ATOM 3963 C C . GLY A 1 507 ? 28.642 -14.327 2.697 1.00 59.34 507 GLY A C 1
ATOM 3964 O O . GLY A 1 507 ? 29.545 -14.738 3.423 1.00 59.34 507 GLY A O 1
ATOM 3965 N N . GLY A 1 508 ? 28.692 -14.424 1.363 1.00 51.03 508 GLY A N 1
ATOM 3966 C CA . GLY A 1 508 ? 29.801 -15.034 0.616 1.00 51.03 508 GLY A CA 1
ATOM 3967 C C . GLY A 1 508 ? 29.813 -16.575 0.611 1.00 51.03 508 GLY A C 1
ATOM 3968 O O . GLY A 1 508 ? 29.135 -17.233 1.393 1.00 51.03 508 GLY A O 1
ATOM 3969 N N . LYS A 1 509 ? 30.598 -17.172 -0.302 1.00 40.56 509 LYS A N 1
ATOM 3970 C CA . LYS A 1 509 ? 30.655 -18.634 -0.543 1.00 40.56 509 LYS A CA 1
ATOM 3971 C C . LYS A 1 509 ? 31.290 -19.457 0.590 1.00 40.56 509 LYS A C 1
ATOM 3973 O O . LYS A 1 509 ? 31.092 -20.667 0.626 1.00 40.56 509 LYS A O 1
ATOM 3978 N N . ASP A 1 510 ? 32.033 -18.832 1.501 1.00 40.06 510 ASP A N 1
ATOM 3979 C CA . ASP A 1 510 ? 32.871 -19.547 2.478 1.00 40.06 510 ASP A CA 1
ATOM 3980 C C . ASP A 1 510 ? 32.147 -19.918 3.780 1.00 40.06 510 ASP A C 1
ATOM 3982 O O . ASP A 1 510 ? 32.637 -20.752 4.538 1.00 40.06 510 ASP A O 1
ATOM 3986 N N . ASN A 1 511 ? 30.945 -19.389 4.018 1.00 39.91 511 ASN A N 1
ATOM 3987 C CA . ASN A 1 511 ? 30.120 -19.782 5.165 1.00 39.91 511 ASN A CA 1
ATOM 3988 C C . ASN A 1 511 ? 29.210 -20.994 4.866 1.00 39.91 511 ASN A C 1
ATOM 3990 O O . ASN A 1 511 ? 28.301 -21.300 5.631 1.00 39.91 511 ASN A O 1
ATOM 3994 N N . TYR A 1 512 ? 29.438 -21.679 3.738 1.00 41.03 512 TYR A N 1
ATOM 3995 C CA . TYR A 1 512 ? 28.556 -22.723 3.203 1.00 41.03 512 TYR A CA 1
ATOM 3996 C C . TYR A 1 512 ? 28.833 -24.138 3.733 1.00 41.03 512 TYR A C 1
ATOM 3998 O O . TYR A 1 512 ? 28.116 -25.082 3.405 1.00 41.03 512 TYR A O 1
ATOM 4006 N N . VAL A 1 513 ? 29.889 -24.317 4.530 1.00 28.83 513 VAL A N 1
ATOM 4007 C CA . VAL A 1 513 ? 30.305 -25.636 5.021 1.00 28.83 513 VAL A CA 1
ATOM 4008 C C . VAL A 1 513 ? 29.786 -25.842 6.442 1.00 28.83 513 VAL A C 1
ATOM 4010 O O . VAL A 1 513 ? 30.524 -25.686 7.410 1.00 28.83 513 VAL A O 1
ATOM 4013 N N . GLY A 1 514 ? 28.507 -26.193 6.560 1.00 35.56 514 GLY A N 1
ATOM 4014 C CA . GLY A 1 514 ? 27.919 -26.639 7.825 1.00 35.56 514 GLY A CA 1
ATOM 4015 C C . GLY A 1 514 ? 26.464 -26.226 7.992 1.00 35.56 514 GLY A C 1
ATOM 4016 O O . GLY A 1 514 ? 26.179 -25.329 8.780 1.00 35.56 514 GLY A O 1
ATOM 4017 N N . PHE A 1 515 ? 25.570 -26.890 7.258 1.00 34.94 515 PHE A N 1
ATOM 4018 C CA . PHE A 1 515 ? 24.161 -27.006 7.634 1.00 34.94 515 PHE A CA 1
ATOM 4019 C C . PHE A 1 515 ? 23.942 -28.333 8.351 1.00 34.94 515 PHE A C 1
ATOM 4021 O O . PHE A 1 515 ? 24.492 -29.350 7.858 1.00 34.94 515 PHE A O 1
#

Foldseek 3Di:
DDDDQQDDDDLDLDQAAFQEEEEEEDAPQQADPVGGGLQLQAQQQVQQQCLVVVNALRYAYEYEYLHPDPCVVVSNVVSSVPRDDGPRHHHYYYNYLVSLLVLLVLLCVQPVPPSVVSCVLSNDRDRLSSVLNRLSSVLSNQSSHLDKHKYKYAYSQKGFHQKAKAFDQVLDDPPDGQDAQKKKKALDDDDPVRIDIDGFHPCLLGPQAFHAPLVVCVVPVPAAEAAEWEWPVVVQVVVNLVVDMGMIHTGGPDRDGDVVSRQAGAFKEAEAEWFDDDDQLLVLLLVCLLVLLPQFDRSMTIGNHYAQDKYKYLAYPDWGDPRMMMGMHHQAVSQQCVSVLADDCSLPDQLFQQSVANAHADTHLPSVLQVLVCVQPVHHYIYMYRTRHYMYRRPPRGRPDLCSLSVSLRHLVSVQSSVQQSVQWHADPVVRHIDGDDDPPVDDDTPVVSVVVSLVSLVVSLVSLVVSLVVLVVVLVPDPDPVSNVSSVVSNVSSVVSNVVSCNNRRHDVSPPDD

Secondary structure (DSSP, 8-state):
-----S----SS--SS--SEEEEEEESS-SEETTEE-HHHHHHHHHHHHHHHTT-GGGEEEEEEE---STTHHHHHHHHHTTSPP-SSPPEEEEE-HHHHHHHHHHHHHHH---HHHHHHHHT--SHHHHHHHHHHHHHHHHHHHT--EEEEEE-TTEE--SEEEEE-GGGSPTT----TTEEEEESSPPPGGGEEEEE--SGGGTTTTT-BHHHHHHH-TT-EEEEEEEE-HHHHHHHHHTT--EEEEEEEESSSPPTTGGG-EEEEEEPEEEES----HHHHHHHHHHTTS-SB----EEEE-S----EEEEEESSPPPSSEEEEEESHHHHTSGGG-SS-SSTTTS-TTS-TTSPP--TTTHHHHHHHHHHHHH---EEEEES-S-EEEE----BS--TTHHHHHHHHHHHHHHHHHHHHHEEEETTTTEEEEPPP-GGG----HHHHHHHHHHHHHHHHHHHHHHHHHHHHHHH---HHHHHHHHHHHHHHHHHHHHHHHHTT-GGG-S--

Radius of gyration: 23.28 Å; chains: 1; bounding box: 60×65×68 Å